Protein AF-A0A960IZE8-F1 (afdb_monomer)

pLDDT: mean 79.78, std 24.08, range [24.03, 98.81]

Foldseek 3Di:
DCQLFVCCVPVLSVVLLVLVLLLVLLLLQQVVCVVVVHDRDPVSVVVSVVSLVVSVCSCLVPVVVVCCVVVVDPPVRSVVVVVLVVCCVVCVPVNVCVLVVNDDDPDDDDDDDDDDDDDDDDDDDDDDDDDDDDDDDDDDDDDDDDDDDDDDDDDDDDDDDDDDDDDDDPDPPPPPPDDDPPFQSCQLVVLLVLLLVLQVQLVVLQVVLVVCVVVVHDNVLSVLSNQQGNLVSNLLSVLLSCLCVVLSFTHDDSVLSVLLNCLSNQLSVQCSCCLVVVNALVSNVSSLVSNLVSLVSSLVSLVVRNVRGPHCQLVLLSVLQNQLSVLVNVLSVLVSCVSNHPDDLLSVLLSCLSRLCRNNVSNLLSCLQVVLCVLLVHDFDPPLGSVLSNVLSVQLSVLSVQLSVCSVVVVLLSVLSSLLSNLVSLVSSLVRHDDDDPSSCVRNNLLSVLSNQLSVLLSVLSNVLSVCSNVVHRRCPQLSVQLNVQSHRVSNVLSSCLQSLLSSQRAHNVSSVVSNVLSNDPLLSVLSVQLSVCSNVVDDDPSNVVSVVVNVVSSVVSCVVSDSHHDDHPPDDDD

Nearest PDB structures (foldseek):
  8ugc-assembly2_B  TM=2.524E-01  e=3.574E-01  synthetic construct

Secondary structure (DSSP, 8-state):
-TTTTTGGGSHHHHHHHHHHHHHHHHHHHHHHHHHTTPPPPHHHHHHHHHHHHHHHHHIIIIIHHHHHHTTSS-HHHHHHHHHHHHHHHH-HHHHHHHHTT-SPPP------------------------------------------------------------------------S---SSTTHHHHHHHHHHHHHHHHHHHHHHHHHHHHTT--THHHHHIIIIIIIHHHHHHHHHHHHHHHTTPPPPPHHHHHHHHHHHHHHHHHHHHHHHTT--HHHHHHHHHHHHHHHHHHHHHHHHHHHT-S--TTHHHHHHHHHHHHHHHHHHHHHHHHHHS---HHHHHHHHHIIIIIIIIHHHHHHHHHHHHHHHT-PPPTT--HHHHHHHHHHHHHHHHHHHHHHHTT-HHHHHHHHHHHHHHHHHHHHHSPPPPHHHHHHHTHHHHHHHHHHHHHHHHHHHHHHHHHTTPPTT-HHHHHHIIIIIIIHHHHHHHHHHHHHHH-SHHHHHHHHHHHT--HHHHHHHHHHHHHHHTTS--HHHHHHHHHHHHHHHHHHHHH-SSPPPPPPPP--

Solvent-accessible surface area (backbone atoms only — not comparable to full-atom values): 30873 Å² total; per-residue (Å²): 116,60,81,38,35,36,43,55,78,41,65,74,52,31,51,56,50,53,50,51,47,52,46,49,51,39,51,46,54,43,51,50,25,52,73,72,73,40,81,54,56,65,63,52,52,50,52,39,51,58,48,50,55,52,51,51,48,49,39,67,75,47,50,48,56,54,34,39,76,70,64,76,41,52,74,67,60,51,52,52,52,54,49,52,52,53,45,41,74,77,33,55,71,59,40,52,36,38,77,72,66,77,44,83,82,82,90,76,89,84,87,85,77,92,77,81,90,82,89,83,86,83,85,88,87,87,83,91,82,90,85,89,88,88,85,89,87,84,90,85,89,86,88,86,86,86,89,86,88,90,91,80,88,83,90,84,89,83,79,88,82,93,73,89,79,79,80,76,88,87,70,92,70,78,78,75,89,76,84,88,90,82,55,74,81,54,20,60,61,50,29,42,52,54,28,44,58,32,48,53,55,19,52,48,25,40,49,51,14,52,50,37,48,73,71,67,48,64,68,66,54,24,51,43,32,29,47,55,26,14,47,43,36,43,49,57,28,47,52,49,31,46,49,25,61,70,14,60,11,48,47,76,61,66,68,61,55,49,52,28,50,49,23,29,46,50,10,34,50,34,37,52,49,21,64,72,69,68,49,58,58,69,53,37,49,53,15,44,51,35,26,45,52,17,49,54,47,46,46,51,50,48,51,57,30,58,74,54,32,76,43,68,84,50,47,50,33,54,52,23,41,48,53,9,45,54,31,30,48,54,19,49,54,50,46,48,46,40,72,68,51,85,66,47,72,46,56,51,37,32,32,50,47,28,32,55,50,30,27,49,38,29,36,49,55,35,39,44,38,62,48,48,13,61,61,44,72,45,71,70,32,90,82,51,39,60,70,53,50,41,50,44,49,53,49,29,52,53,20,46,49,42,19,43,52,19,37,70,65,71,34,33,58,52,19,13,50,11,30,38,46,26,22,53,30,45,49,53,41,58,71,31,34,52,80,82,46,72,69,30,44,71,72,35,35,40,34,55,49,23,42,53,53,7,50,49,34,37,26,50,27,36,37,53,30,11,54,33,19,47,67,72,39,68,52,59,35,78,35,40,40,49,20,25,47,50,21,6,50,47,29,31,50,48,20,47,46,40,51,45,43,26,50,59,21,28,52,20,46,65,46,26,50,52,24,46,56,60,43,56,40,61,67,39,48,50,22,38,51,50,22,22,55,33,31,64,69,64,52,96,42,73,65,27,54,50,22,46,50,53,27,51,52,50,50,51,53,38,49,60,73,61,36,75,61,72,48,68,72,82,74,79,75,89,125

Sequence (575 aa):
MCDHCGCRAFPPIAELTADHETILDLAWALAEARRSEDRPDRDVRRDLLALLDRHVAKEETGLYPALVATGAVSAGEVRDLEAEHRDLRRSPHRWWLRSAGLLRPCRAHRGRGDGAVPRGDAGLRRRGVGSDERRPPGRRRRYGGRGGDVTPAPSRQRGDTGAQVRERPTSRWRATATGGGRGAADRVRLSHAQARTTLRLVLVFVATAALAGAAGSARWLPLHLFLAGGVMLAISGVSLMLTVTWSAAPAPADRWAAAQRWLVAGGAAGIAVGRHAELGDGVIGVAATAYLAGLVLLGALLLVTVRRAVERRFDPAVAAYLAALAFGTAGVVLGAWMAIGSPSISMRSAHVTINVLGLVGLVVGGTLPFFASTVGRTRMAPHASARRLVLSLSWQTATLLLAVLALSADAAALAGIGLGGYALGVLAVLGSLPRPTRRQLQWAGPRLLALWAGGLWWATAVAATAVDASANRLVFGDRWLVVLVVAGYAQILWGSLAYLLPMLRGGGHERLAEGFATTRSWPGLAAANVAGLGAATGRPTTFTAVAIAAWVLDSAWRAARVGTARAARPTEEPT

Radius of gyration: 31.25 Å; Cα contacts (8 Å, |Δi|>4): 704; chains: 1; bounding box: 94×67×102 Å

Structure (mmCIF, N/CA/C/O backbone):
data_AF-A0A960IZE8-F1
#
_entry.id   AF-A0A960IZE8-F1
#
loop_
_atom_site.group_PDB
_atom_site.id
_atom_site.type_symbol
_atom_site.label_atom_id
_atom_site.label_alt_id
_atom_site.label_comp_id
_atom_site.label_asym_id
_atom_site.label_entity_id
_atom_site.label_seq_id
_atom_site.pdbx_PDB_ins_code
_atom_site.Cartn_x
_atom_site.Cartn_y
_atom_site.Cartn_z
_atom_site.occupancy
_atom_site.B_iso_or_equiv
_atom_site.auth_seq_id
_atom_site.auth_comp_id
_atom_site.auth_asym_id
_atom_site.auth_atom_id
_atom_site.pdbx_PDB_model_num
ATOM 1 N N . MET A 1 1 ? -13.487 -0.105 16.762 1.00 33.34 1 MET A N 1
ATOM 2 C CA . MET A 1 1 ? -13.044 -1.491 17.055 1.00 33.34 1 MET A CA 1
ATOM 3 C C . MET A 1 1 ? -14.231 -2.439 17.300 1.00 33.34 1 MET A C 1
ATOM 5 O O . MET A 1 1 ? -14.222 -3.544 16.770 1.00 33.34 1 MET A O 1
ATOM 9 N N . CYS A 1 2 ? -15.269 -2.022 18.039 1.00 36.34 2 CYS A N 1
ATOM 10 C CA . CYS A 1 2 ? -16.451 -2.848 18.353 1.00 36.34 2 CYS A CA 1
ATOM 11 C C . CYS A 1 2 ? -17.246 -3.331 17.122 1.00 36.34 2 CYS A C 1
ATOM 13 O O . CYS A 1 2 ? -17.815 -4.422 17.145 1.00 36.34 2 CYS A O 1
ATOM 15 N N . ASP A 1 3 ? -17.202 -2.584 16.015 1.00 38.72 3 ASP A N 1
ATOM 16 C CA . ASP A 1 3 ? -17.873 -2.943 14.753 1.00 38.72 3 ASP A CA 1
ATOM 17 C C . ASP A 1 3 ? -17.334 -4.211 14.089 1.00 38.72 3 ASP A C 1
ATOM 19 O O . ASP A 1 3 ? -18.048 -4.866 13.331 1.00 38.72 3 ASP A O 1
ATOM 23 N N . HIS A 1 4 ? -16.077 -4.569 14.360 1.00 37.94 4 HIS A N 1
ATOM 24 C CA . HIS A 1 4 ? -15.403 -5.688 13.696 1.00 37.94 4 HIS A CA 1
ATOM 25 C C . HIS A 1 4 ? -15.664 -7.024 14.391 1.00 37.94 4 HIS A C 1
ATOM 27 O O . HIS A 1 4 ? -15.648 -8.069 13.750 1.00 37.94 4 HIS A O 1
ATOM 33 N N . CYS A 1 5 ? -15.908 -6.992 15.700 1.00 43.47 5 CYS A N 1
ATOM 34 C CA . CYS A 1 5 ? -16.019 -8.180 16.539 1.00 43.47 5 CYS A CA 1
ATOM 35 C C . CYS A 1 5 ? -17.472 -8.659 16.685 1.00 43.47 5 CYS A C 1
ATOM 37 O O . CYS A 1 5 ? -17.727 -9.570 17.454 1.00 43.47 5 CYS A O 1
ATOM 39 N N . GLY A 1 6 ? -18.449 -8.002 16.041 1.00 38.06 6 GLY A N 1
ATOM 40 C CA . GLY A 1 6 ? -19.888 -8.199 16.289 1.00 38.06 6 GLY A CA 1
ATOM 41 C C . GLY A 1 6 ? -20.276 -8.209 17.769 1.00 38.06 6 GLY A C 1
ATOM 42 O O . GLY A 1 6 ? -21.296 -8.776 18.136 1.00 38.06 6 GLY A O 1
ATOM 43 N N . CYS A 1 7 ? -19.489 -7.534 18.610 1.00 46.81 7 CYS A N 1
ATOM 44 C CA . CYS A 1 7 ? -19.800 -7.356 20.019 1.00 46.81 7 CYS A CA 1
ATOM 45 C C . CYS A 1 7 ? -21.092 -6.554 20.217 1.00 46.81 7 CYS A C 1
ATOM 47 O O . CYS A 1 7 ? -21.664 -6.625 21.289 1.00 46.81 7 CYS A O 1
ATOM 49 N N . ARG A 1 8 ? -21.591 -5.855 19.183 1.00 49.97 8 ARG A N 1
ATOM 50 C CA . ARG A 1 8 ? -22.932 -5.245 19.184 1.00 49.97 8 ARG A CA 1
ATOM 51 C C . ARG A 1 8 ? -24.076 -6.263 19.340 1.00 49.97 8 ARG A C 1
ATOM 53 O O . ARG A 1 8 ? -25.194 -5.841 19.565 1.00 49.97 8 ARG A O 1
ATOM 60 N N . ALA A 1 9 ? -23.822 -7.567 19.211 1.00 45.59 9 ALA A N 1
ATOM 61 C CA . ALA A 1 9 ? -24.802 -8.594 19.575 1.00 45.59 9 ALA A CA 1
ATOM 62 C C . ALA A 1 9 ? -24.947 -8.753 21.101 1.00 45.59 9 ALA A C 1
ATOM 64 O O . ALA A 1 9 ? -25.934 -9.305 21.566 1.00 45.59 9 ALA A O 1
ATOM 65 N N . PHE A 1 10 ? -23.980 -8.262 21.886 1.00 55.81 10 PHE A N 1
ATOM 66 C CA . PHE A 1 10 ? -24.104 -8.156 23.335 1.00 55.81 10 PHE A CA 1
ATOM 67 C C . PHE A 1 10 ? -24.694 -6.782 23.671 1.00 55.81 10 PHE A C 1
ATOM 69 O O . PHE A 1 10 ? -24.018 -5.773 23.427 1.00 55.81 10 PHE A O 1
ATOM 76 N N . PRO A 1 11 ? -25.908 -6.717 24.248 1.00 67.12 11 PRO A N 1
ATOM 77 C CA . PRO A 1 11 ? -26.615 -5.458 24.479 1.00 67.12 11 PRO A CA 1
ATOM 78 C C . PRO A 1 11 ? -25.779 -4.375 25.187 1.00 67.12 11 PRO A C 1
ATOM 80 O O . PRO A 1 11 ? -25.757 -3.248 24.688 1.00 67.12 11 PRO A O 1
ATOM 83 N N . PRO A 1 12 ? -24.974 -4.684 26.230 1.00 68.38 12 PRO A N 1
ATOM 84 C CA . PRO A 1 12 ? -24.157 -3.664 26.897 1.00 68.38 12 PRO A CA 1
ATOM 85 C C . PRO A 1 12 ? -23.091 -3.036 25.988 1.00 68.38 12 PRO A C 1
ATOM 87 O O . PRO A 1 12 ? -22.809 -1.843 26.067 1.00 68.38 12 PRO A O 1
ATOM 90 N N . ILE A 1 13 ? -22.493 -3.821 25.086 1.00 63.88 13 ILE A N 1
ATOM 91 C CA . ILE A 1 13 ? -21.472 -3.314 24.159 1.00 63.88 13 ILE A CA 1
ATOM 92 C C . ILE A 1 13 ? -22.131 -2.559 23.000 1.00 63.88 13 ILE A C 1
ATOM 94 O O . ILE A 1 13 ? -21.561 -1.585 22.502 1.00 63.88 13 ILE A O 1
ATOM 98 N N . ALA A 1 14 ? -23.321 -2.980 22.566 1.00 64.56 14 ALA A N 1
ATOM 99 C CA . ALA A 1 14 ? -24.114 -2.258 21.575 1.00 64.56 14 ALA A CA 1
ATOM 100 C C . ALA A 1 14 ? -24.463 -0.850 22.068 1.00 64.56 14 ALA A C 1
ATOM 102 O O . ALA A 1 14 ? -24.227 0.127 21.356 1.00 64.56 14 ALA A O 1
ATOM 103 N N . GLU A 1 15 ? -24.932 -0.758 23.311 1.00 75.44 15 GLU A N 1
ATOM 104 C CA . GLU A 1 15 ? -25.296 0.490 23.972 1.00 75.44 15 GLU A CA 1
ATOM 105 C C . GLU A 1 15 ? -24.087 1.423 24.131 1.00 75.44 15 GLU A C 1
ATOM 107 O O . GLU A 1 15 ? -24.118 2.561 23.666 1.00 75.44 15 GLU A O 1
ATOM 112 N N . LEU A 1 16 ? -22.968 0.922 24.668 1.00 80.00 16 LEU A N 1
ATOM 113 C CA . LEU A 1 16 ? -21.722 1.693 24.769 1.00 80.00 16 LEU A CA 1
ATOM 114 C C . LEU A 1 16 ? -21.186 2.130 23.395 1.00 80.00 16 LEU A C 1
ATOM 116 O O . LEU A 1 16 ? -20.538 3.168 23.267 1.00 80.00 16 LEU A O 1
ATOM 120 N N . THR A 1 17 ? -21.434 1.351 22.341 1.00 66.81 17 THR A N 1
ATOM 121 C CA . THR A 1 17 ? -21.040 1.735 20.979 1.00 66.81 17 THR A CA 1
ATOM 122 C C . THR A 1 17 ? -21.926 2.859 20.432 1.00 66.81 17 THR A C 1
ATOM 124 O O . THR A 1 17 ? -21.403 3.775 19.800 1.00 66.81 17 THR A O 1
ATOM 127 N N . ALA A 1 18 ? -23.235 2.827 20.690 1.00 73.88 18 ALA A N 1
ATOM 128 C CA . ALA A 1 18 ? -24.158 3.897 20.303 1.00 73.88 18 ALA A CA 1
ATOM 129 C C . ALA A 1 18 ? -23.863 5.210 21.053 1.00 73.88 18 ALA A C 1
ATOM 131 O O . ALA A 1 18 ? -23.871 6.290 20.454 1.00 73.88 18 ALA A O 1
ATOM 132 N N . ASP A 1 19 ? -23.511 5.112 22.339 1.00 81.12 19 ASP A N 1
ATOM 133 C CA . ASP A 1 19 ? -23.032 6.254 23.117 1.00 81.12 19 ASP A CA 1
ATOM 134 C C . ASP A 1 19 ? -21.788 6.872 22.460 1.00 81.12 19 ASP A C 1
ATOM 136 O O . ASP A 1 19 ? -21.735 8.083 22.265 1.00 81.12 19 ASP A O 1
ATOM 140 N N . HIS A 1 20 ? -20.809 6.054 22.050 1.00 79.50 20 HIS A N 1
ATOM 141 C CA . HIS A 1 20 ? -19.607 6.533 21.360 1.00 79.50 20 HIS A CA 1
ATOM 142 C C . HIS A 1 20 ? -19.903 7.232 20.026 1.00 79.50 20 HIS A C 1
ATOM 144 O O . HIS A 1 20 ? -19.244 8.219 19.702 1.00 79.50 20 HIS A O 1
ATOM 150 N N . GLU A 1 21 ? -20.867 6.744 19.241 1.00 74.12 21 GLU A N 1
ATOM 151 C CA . GLU A 1 21 ? -21.293 7.413 18.003 1.00 74.12 21 GLU A CA 1
ATOM 152 C C . GLU A 1 21 ? -21.851 8.809 18.302 1.00 74.12 21 GLU A C 1
ATOM 154 O O . GLU A 1 21 ? -21.404 9.791 17.711 1.00 74.12 21 GLU A O 1
ATOM 159 N N . THR A 1 22 ? -22.732 8.907 19.297 1.00 76.12 22 THR A N 1
ATOM 160 C CA . THR A 1 22 ? -23.353 10.174 19.703 1.00 76.12 22 THR A CA 1
ATOM 161 C C . THR A 1 22 ? -22.335 11.138 20.329 1.00 76.12 22 THR A C 1
ATOM 163 O O . THR A 1 22 ? -22.345 12.335 20.044 1.00 76.12 22 THR A O 1
ATOM 166 N N . ILE A 1 23 ? -21.400 10.628 21.139 1.00 80.19 23 ILE A N 1
ATOM 167 C CA . ILE A 1 23 ? -20.267 11.392 21.686 1.00 80.19 23 ILE A CA 1
ATOM 168 C C . ILE A 1 23 ? -19.446 12.001 20.548 1.00 80.19 23 ILE A C 1
ATOM 170 O O . ILE A 1 23 ? -19.088 13.177 20.613 1.00 80.19 23 ILE A O 1
ATOM 174 N N . LEU A 1 24 ? -19.151 11.221 19.505 1.00 74.25 24 LEU A N 1
ATOM 175 C CA . LEU A 1 24 ? -18.386 11.699 18.357 1.00 74.25 24 LEU A CA 1
ATOM 176 C C . LEU A 1 24 ? -19.142 12.761 17.555 1.00 74.25 24 LEU A C 1
ATOM 178 O O . LEU A 1 24 ? -18.509 13.721 17.125 1.00 74.25 24 LEU A O 1
ATOM 182 N N . ASP A 1 25 ? -20.459 12.630 17.391 1.00 74.56 25 ASP A N 1
ATOM 183 C CA . ASP A 1 25 ? -21.290 13.630 16.710 1.00 74.56 25 ASP A CA 1
ATOM 184 C C . ASP A 1 25 ? -21.312 14.970 17.452 1.00 74.56 25 ASP A C 1
ATOM 186 O O . ASP A 1 25 ? -21.054 16.026 16.867 1.00 74.56 25 ASP A O 1
ATOM 190 N N . LEU A 1 26 ? -21.544 14.939 18.766 1.00 78.94 26 LEU A N 1
ATOM 191 C CA . LEU A 1 26 ? -21.538 16.146 19.594 1.00 78.94 26 LEU A CA 1
ATOM 192 C C . LEU A 1 26 ? -20.136 16.769 19.663 1.00 78.94 26 LEU A C 1
ATOM 194 O O . LEU A 1 26 ? -19.980 17.987 19.554 1.00 78.94 26 LEU A O 1
ATOM 198 N N . ALA A 1 27 ? -19.093 15.944 19.790 1.00 76.81 27 ALA A N 1
ATOM 199 C CA . ALA A 1 27 ? -17.710 16.410 19.748 1.00 76.81 27 ALA A CA 1
ATOM 200 C C . ALA A 1 27 ? -17.355 17.028 18.387 1.00 76.81 27 ALA A C 1
ATOM 202 O O . ALA A 1 27 ? -16.641 18.032 18.345 1.00 76.81 27 ALA A O 1
ATOM 203 N N . TRP A 1 28 ? -17.873 16.472 17.287 1.00 74.56 28 TRP A N 1
ATOM 204 C CA . TRP A 1 28 ? -17.690 17.011 15.942 1.00 74.56 28 TRP A CA 1
ATOM 205 C C . TRP A 1 28 ? -18.318 18.393 15.794 1.00 74.56 28 TRP A C 1
ATOM 207 O O . TRP A 1 28 ? -17.643 19.309 15.330 1.00 74.56 28 TRP A O 1
ATOM 217 N N . ALA A 1 29 ? -19.559 18.576 16.248 1.00 74.44 29 ALA A N 1
ATOM 218 C CA . ALA A 1 29 ? -20.231 19.874 16.210 1.00 74.44 29 ALA A CA 1
ATOM 219 C C . ALA A 1 29 ? -19.443 20.959 16.972 1.00 74.44 29 ALA A C 1
ATOM 221 O O . ALA A 1 29 ? -19.270 22.073 16.478 1.00 74.44 29 ALA A O 1
ATOM 222 N N . LEU A 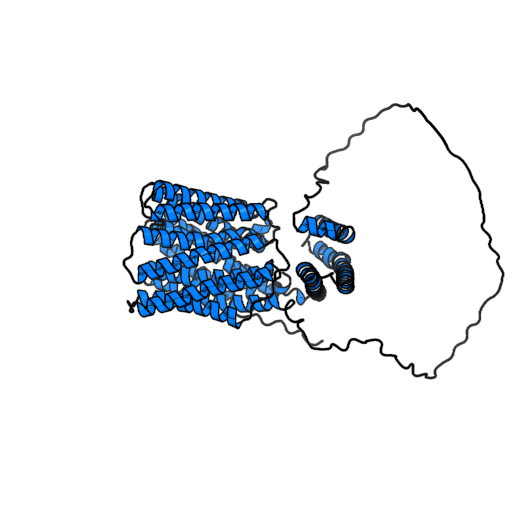1 30 ? -18.882 20.623 18.141 1.00 76.81 30 LEU A N 1
ATOM 223 C CA . LEU A 1 30 ? -18.031 21.541 18.910 1.00 76.81 30 LEU A CA 1
ATOM 224 C C . LEU A 1 30 ? -16.693 21.834 18.222 1.00 76.81 30 LEU A C 1
ATOM 226 O O . LEU A 1 30 ? -16.192 22.959 18.302 1.00 76.81 30 LEU A O 1
ATOM 230 N N . ALA A 1 31 ? -16.090 20.825 17.588 1.00 70.19 31 ALA A N 1
ATOM 231 C CA . ALA A 1 31 ? -14.848 20.985 16.843 1.00 70.19 31 ALA A CA 1
ATOM 232 C C . ALA A 1 31 ? -15.049 21.874 15.610 1.00 70.19 31 ALA A C 1
ATOM 234 O O . ALA A 1 31 ? -14.210 22.733 15.352 1.00 70.19 31 ALA A O 1
ATOM 235 N N . GLU A 1 32 ? -16.158 21.701 14.888 1.00 70.56 32 GLU A N 1
ATOM 236 C CA . GLU A 1 32 ? -16.494 22.500 13.711 1.00 70.56 32 GLU A CA 1
ATOM 237 C C . GLU A 1 32 ? -16.758 23.960 14.079 1.00 70.56 32 GLU A C 1
ATOM 239 O O . GLU A 1 32 ? -16.130 24.841 13.499 1.00 70.56 32 GLU A O 1
ATOM 244 N N . ALA A 1 33 ? -17.564 24.220 15.116 1.00 74.44 33 ALA A N 1
ATOM 245 C CA . ALA A 1 33 ? -17.783 25.580 15.612 1.00 74.44 33 ALA A CA 1
ATOM 246 C C . ALA A 1 33 ? -16.455 26.276 15.954 1.00 74.44 33 ALA A C 1
ATOM 248 O O . ALA A 1 33 ? -16.209 27.401 15.539 1.00 74.44 33 ALA A O 1
ATOM 249 N N . ARG A 1 34 ? -15.529 25.572 16.623 1.00 73.88 34 ARG A N 1
ATOM 250 C CA . ARG A 1 34 ? -14.193 26.117 16.910 1.00 73.88 34 ARG A CA 1
ATOM 251 C C . ARG A 1 34 ? -13.357 26.416 15.664 1.00 73.88 34 ARG A C 1
ATOM 253 O O . ARG A 1 34 ? -12.558 27.346 15.715 1.00 73.88 34 ARG A O 1
ATOM 260 N N . ARG A 1 35 ? -13.463 25.614 14.599 1.00 69.75 35 ARG A N 1
ATOM 261 C CA . ARG A 1 35 ? -12.709 25.837 13.349 1.00 69.75 35 ARG A CA 1
ATOM 262 C C . ARG A 1 35 ? -13.242 27.023 12.562 1.00 69.75 35 ARG A C 1
ATOM 264 O O . ARG A 1 35 ? -12.445 27.725 11.956 1.00 69.75 35 ARG A O 1
ATOM 271 N N . SER A 1 36 ? -14.552 27.233 12.593 1.00 74.94 36 SER A N 1
ATOM 272 C CA . SER A 1 36 ? -15.213 28.373 11.955 1.00 74.94 36 SER A CA 1
ATOM 273 C C . SER A 1 36 ? -15.075 29.673 12.754 1.00 74.94 36 SER A C 1
ATOM 275 O O . SER A 1 36 ? -15.705 30.660 12.404 1.00 74.94 36 SER A O 1
ATOM 277 N N . GLU A 1 37 ? -14.289 29.667 13.840 1.00 74.06 37 GLU A N 1
ATOM 278 C CA . GLU A 1 37 ? -14.194 30.754 14.830 1.00 74.06 37 GLU A CA 1
ATOM 279 C C . GLU A 1 37 ? -15.541 31.124 15.483 1.00 74.06 37 GLU A C 1
ATOM 281 O O . GLU A 1 37 ? -15.654 32.117 16.205 1.00 74.06 37 GLU A O 1
ATOM 286 N N . ASP A 1 38 ? -16.544 30.262 15.321 1.00 75.75 38 ASP A N 1
ATOM 287 C CA . ASP A 1 38 ? -17.835 30.379 15.968 1.00 75.75 38 ASP A CA 1
ATOM 288 C C . ASP A 1 38 ? -17.736 30.000 17.445 1.00 75.75 38 ASP A C 1
ATOM 290 O O . ASP A 1 38 ? -16.929 29.173 17.898 1.00 75.75 38 ASP A O 1
ATOM 294 N N . ARG A 1 39 ? -18.620 30.595 18.245 1.00 73.75 39 ARG A N 1
ATOM 295 C CA . ARG A 1 39 ? -18.718 30.246 19.658 1.00 73.75 39 ARG A CA 1
ATOM 296 C C . ARG A 1 39 ? -19.375 28.862 19.765 1.00 73.75 39 ARG A C 1
ATOM 298 O O . ARG A 1 39 ? -20.530 28.730 19.367 1.00 73.75 39 ARG A O 1
ATOM 305 N N . PRO A 1 40 ? -18.690 27.839 20.314 1.00 70.75 40 PRO A N 1
ATOM 306 C CA . PRO A 1 40 ? -19.267 26.505 20.418 1.00 70.75 40 PRO A CA 1
ATOM 307 C C . PRO A 1 40 ? -20.533 26.542 21.273 1.00 70.75 40 PRO A C 1
ATOM 309 O O . PRO A 1 40 ? -20.533 27.136 22.358 1.00 70.75 40 PRO A O 1
ATOM 312 N N . ASP A 1 41 ? -21.586 25.896 20.778 1.00 80.94 41 ASP A N 1
ATOM 313 C CA . ASP A 1 41 ? -22.889 25.858 21.431 1.00 80.94 41 ASP A CA 1
ATOM 314 C C . ASP A 1 41 ? -22.770 25.279 22.853 1.00 80.94 41 ASP A C 1
ATOM 316 O O . ASP A 1 41 ? -22.214 24.196 23.087 1.00 80.94 41 ASP A O 1
ATOM 320 N N . ARG A 1 42 ? -23.267 26.046 23.829 1.00 83.00 42 ARG A N 1
ATOM 321 C CA . ARG A 1 42 ? -23.254 25.660 25.242 1.00 83.00 42 ARG A CA 1
ATOM 322 C C . ARG A 1 42 ? -24.132 24.439 25.492 1.00 83.00 42 ARG A C 1
ATOM 324 O O . ARG A 1 42 ? -23.767 23.638 26.353 1.00 83.00 42 ARG A O 1
ATOM 331 N N . ASP A 1 43 ? -25.227 24.291 24.751 1.00 85.25 43 ASP A N 1
ATOM 332 C CA . ASP A 1 43 ? -26.145 23.166 24.896 1.00 85.25 43 ASP A CA 1
ATOM 333 C C . ASP A 1 43 ? -25.505 21.879 24.365 1.00 85.25 43 ASP A C 1
ATOM 335 O O . ASP A 1 43 ? -25.409 20.909 25.112 1.00 85.25 43 ASP A O 1
ATOM 339 N N . VAL A 1 44 ? -24.894 21.905 23.173 1.00 81.75 44 VAL A N 1
ATOM 340 C CA . VAL A 1 44 ? -24.118 20.763 22.635 1.00 81.75 44 VAL A CA 1
ATOM 341 C C . VAL A 1 44 ? -23.003 20.338 23.596 1.00 81.75 44 VAL A C 1
ATOM 343 O O . VAL A 1 44 ? -22.785 19.147 23.830 1.00 81.75 44 VAL A O 1
ATOM 346 N N . ARG A 1 45 ? -22.295 21.301 24.203 1.00 82.25 45 ARG A N 1
ATOM 347 C CA . ARG A 1 45 ? -21.254 21.002 25.199 1.00 82.25 45 ARG A CA 1
ATOM 348 C C . ARG A 1 45 ? -21.827 20.362 26.462 1.00 82.25 45 ARG A C 1
ATOM 350 O O . ARG A 1 45 ? -21.211 19.435 26.990 1.00 82.25 45 ARG A O 1
ATOM 357 N N . ARG A 1 46 ? -22.948 20.872 26.975 1.00 86.31 46 ARG A N 1
ATOM 358 C CA . ARG A 1 46 ? -23.629 20.302 28.146 1.00 86.31 46 ARG A CA 1
ATOM 359 C C . ARG A 1 46 ? -24.067 18.870 27.855 1.00 86.31 46 ARG A C 1
ATOM 361 O O . ARG A 1 46 ? -23.808 17.989 28.669 1.00 86.31 46 ARG A O 1
ATOM 368 N N . ASP A 1 47 ? -24.663 18.642 26.693 1.00 86.31 47 ASP A N 1
ATOM 369 C CA . ASP A 1 47 ? -25.206 17.345 26.303 1.00 86.31 47 ASP A CA 1
ATOM 370 C C . ASP A 1 47 ? -24.086 16.312 26.098 1.00 86.31 47 ASP A C 1
ATOM 372 O O . ASP A 1 47 ? -24.206 15.178 26.566 1.00 86.31 47 ASP A O 1
ATOM 376 N N . LEU A 1 48 ? -22.945 16.721 25.523 1.00 85.12 48 LEU A N 1
ATOM 377 C CA . LEU A 1 48 ? -21.745 15.882 25.426 1.00 85.12 48 LEU A CA 1
ATOM 378 C C . LEU A 1 48 ? -21.230 15.461 26.807 1.00 85.12 48 LEU A C 1
ATOM 380 O O . LEU A 1 48 ? -20.940 14.286 27.023 1.00 85.12 48 LEU A O 1
ATOM 384 N N . LEU A 1 49 ? -21.109 16.405 27.746 1.00 86.00 49 LEU A N 1
ATOM 385 C CA . LEU A 1 49 ? -20.635 16.109 29.101 1.00 86.00 49 LEU A CA 1
ATOM 386 C C . LEU A 1 49 ? -21.603 15.179 29.845 1.00 86.00 49 LEU A C 1
ATOM 388 O O . LEU A 1 49 ? -21.166 14.207 30.454 1.00 86.00 49 LEU A O 1
ATOM 392 N N . ALA A 1 50 ? -22.911 15.424 29.735 1.00 86.88 50 ALA A N 1
ATOM 393 C CA . ALA A 1 50 ? -23.932 14.579 30.350 1.00 86.88 50 ALA A CA 1
ATOM 394 C C . ALA A 1 50 ? -23.963 13.158 29.759 1.00 86.88 50 ALA A C 1
ATOM 396 O O . ALA A 1 50 ? -24.255 12.188 30.463 1.00 86.88 50 ALA A O 1
ATOM 397 N N . LEU A 1 51 ? -23.687 13.012 28.461 1.00 88.88 51 LEU A N 1
ATOM 398 C CA . LEU A 1 51 ? -23.562 11.703 27.826 1.00 88.88 51 LEU A CA 1
ATOM 399 C C . LEU A 1 51 ? -22.280 10.984 28.261 1.00 88.88 51 LEU A C 1
ATOM 401 O O . LEU A 1 51 ? -22.355 9.817 28.633 1.00 88.88 51 LEU A O 1
ATOM 405 N N . LEU A 1 52 ? -21.137 11.678 28.287 1.00 85.75 52 LEU A N 1
ATOM 406 C CA . LEU A 1 52 ? -19.869 11.126 28.775 1.00 85.75 52 LEU A CA 1
ATOM 407 C C . LEU A 1 52 ? -19.977 10.637 30.223 1.00 85.75 52 LEU A C 1
ATOM 409 O O . LEU A 1 52 ? -19.495 9.554 30.535 1.00 85.75 52 LEU A O 1
ATOM 413 N N . ASP A 1 53 ? -20.651 11.389 31.095 1.00 84.75 53 ASP A N 1
ATOM 414 C CA . ASP A 1 53 ? -20.842 10.995 32.493 1.00 84.75 53 ASP A CA 1
ATOM 415 C C . ASP A 1 53 ? -21.630 9.684 32.626 1.00 84.75 53 ASP A C 1
ATOM 417 O O . ASP A 1 53 ? -21.267 8.828 33.437 1.00 84.75 53 ASP A O 1
ATOM 421 N N . ARG A 1 54 ? -22.686 9.514 31.818 1.00 87.56 54 ARG A N 1
ATOM 422 C CA . ARG A 1 54 ? -23.478 8.275 31.769 1.00 87.56 54 ARG A CA 1
ATOM 423 C C . ARG A 1 54 ? -22.691 7.124 31.152 1.00 87.56 54 ARG A C 1
ATOM 425 O O . ARG A 1 54 ? -22.740 6.016 31.673 1.00 87.56 54 ARG A O 1
ATOM 432 N N . HIS A 1 55 ? -21.955 7.393 30.079 1.00 86.94 55 HIS A N 1
ATOM 433 C CA . HIS A 1 55 ? -21.123 6.410 29.396 1.00 86.94 55 HIS A CA 1
ATOM 434 C C . HIS A 1 55 ? -20.051 5.829 30.328 1.00 86.94 55 HIS A C 1
ATOM 436 O O . HIS A 1 55 ? -19.980 4.618 30.514 1.00 86.94 55 HIS A O 1
ATOM 442 N N . VAL A 1 56 ? -19.298 6.701 31.004 1.00 86.56 56 VAL A N 1
ATOM 443 C CA . VAL A 1 56 ? -18.279 6.318 31.992 1.00 86.56 56 VAL A CA 1
ATOM 444 C C . VAL A 1 56 ? -18.880 5.467 33.109 1.00 86.56 56 VAL A C 1
ATOM 446 O O . VAL A 1 56 ? -18.293 4.462 33.498 1.00 86.56 56 VAL A O 1
ATOM 449 N N . ALA A 1 57 ? -20.068 5.826 33.608 1.00 85.25 57 ALA A N 1
ATOM 450 C CA . ALA A 1 57 ? -20.727 5.047 34.652 1.00 85.25 57 ALA A CA 1
ATOM 451 C C . ALA A 1 57 ? -21.045 3.615 34.189 1.00 85.25 57 ALA A C 1
ATOM 453 O O . ALA A 1 57 ? -20.804 2.670 34.941 1.00 85.25 57 ALA A O 1
ATOM 454 N N . LYS A 1 58 ? -21.531 3.433 32.953 1.00 86.00 58 LYS A N 1
ATOM 455 C CA . LYS A 1 58 ? -21.780 2.101 32.371 1.00 86.00 58 LYS A CA 1
ATOM 456 C C . LYS A 1 58 ? -20.490 1.280 32.247 1.00 86.00 58 LYS A C 1
ATOM 458 O O . LYS A 1 58 ? -20.499 0.076 32.506 1.00 86.00 58 LYS A O 1
ATOM 463 N N . GLU A 1 59 ? -19.375 1.913 31.879 1.00 84.50 59 GLU A N 1
ATOM 464 C CA . GLU A 1 59 ? -18.080 1.232 31.787 1.00 84.50 59 GLU A CA 1
ATOM 465 C C . GLU A 1 59 ? -17.548 0.808 33.161 1.00 84.50 59 GLU A C 1
ATOM 467 O O . GLU A 1 59 ? -17.214 -0.361 33.348 1.00 84.50 59 GLU A O 1
ATOM 472 N N . GLU A 1 60 ? -17.520 1.723 34.133 1.00 87.31 60 GLU A N 1
ATOM 473 C CA . GLU A 1 60 ? -16.943 1.483 35.464 1.00 87.31 60 GLU A CA 1
ATOM 474 C C . GLU A 1 60 ? -17.774 0.513 36.310 1.00 87.31 60 GLU A C 1
ATOM 476 O O . GLU A 1 60 ? -17.217 -0.316 37.027 1.00 87.31 60 GLU A O 1
ATOM 481 N N . THR A 1 61 ? -19.103 0.581 36.213 1.00 85.25 61 THR A N 1
ATOM 482 C CA . THR A 1 61 ? -19.995 -0.269 37.021 1.00 85.25 61 THR A CA 1
ATOM 483 C C . THR A 1 61 ? -20.386 -1.574 36.334 1.00 85.25 61 THR A C 1
ATOM 485 O O . THR A 1 61 ? -20.743 -2.531 37.016 1.00 85.25 61 THR A O 1
ATOM 488 N N . GLY A 1 62 ? -20.308 -1.635 35.001 1.00 83.75 62 GLY A N 1
ATOM 489 C CA . GLY A 1 62 ? -20.734 -2.794 34.217 1.00 83.75 62 GLY A CA 1
ATOM 490 C C . GLY A 1 62 ? -19.586 -3.482 33.485 1.00 83.75 62 GLY A C 1
ATOM 491 O O . GLY A 1 62 ? -19.233 -4.624 33.788 1.00 83.75 62 GLY A O 1
ATOM 492 N N . LEU A 1 63 ? -19.003 -2.799 32.496 1.00 80.94 63 LEU A N 1
ATOM 493 C CA . LEU A 1 63 ? -18.061 -3.421 31.560 1.00 80.94 63 LEU A CA 1
ATOM 494 C C . LEU A 1 63 ? -16.734 -3.826 32.219 1.00 80.94 63 LEU A C 1
ATOM 496 O O . LEU A 1 63 ? -16.266 -4.945 32.008 1.00 80.94 63 LEU A O 1
ATOM 500 N N . TYR A 1 64 ? -16.107 -2.941 32.997 1.00 83.19 64 TYR A N 1
ATOM 501 C CA . TYR A 1 64 ? -14.796 -3.203 33.595 1.00 83.19 64 TYR A CA 1
ATOM 502 C C . TYR A 1 64 ? -14.815 -4.385 34.574 1.00 83.19 64 TYR A C 1
ATOM 504 O O . TYR A 1 64 ? -13.967 -5.269 34.414 1.00 83.19 64 TYR A O 1
ATOM 512 N N . PRO A 1 65 ? -15.782 -4.499 35.508 1.00 81.56 65 PRO A N 1
ATOM 513 C CA . PRO A 1 65 ? -15.904 -5.686 36.352 1.00 81.56 65 PRO A CA 1
ATOM 514 C C . PRO A 1 65 ? -16.036 -6.986 35.546 1.00 81.56 65 PRO A C 1
ATOM 516 O O . PRO A 1 65 ? -15.358 -7.968 35.849 1.00 81.56 65 PRO A O 1
ATOM 519 N N . ALA A 1 66 ? -16.835 -6.987 34.472 1.00 77.69 66 ALA A N 1
ATOM 520 C CA . ALA A 1 66 ? -17.003 -8.156 33.608 1.00 77.69 66 ALA A CA 1
ATOM 521 C C . ALA A 1 66 ? -15.707 -8.534 32.857 1.00 77.69 66 ALA A C 1
ATOM 523 O O . ALA A 1 66 ? -15.368 -9.713 32.719 1.00 77.69 66 ALA A O 1
ATOM 524 N N . LEU A 1 67 ? -14.934 -7.543 32.402 1.00 73.19 67 LEU A N 1
ATOM 525 C CA . LEU A 1 67 ? -13.638 -7.769 31.752 1.00 73.19 67 LEU A CA 1
ATOM 526 C C . LEU A 1 67 ? -12.568 -8.291 32.723 1.00 73.19 67 LEU A C 1
ATOM 528 O O . LEU A 1 67 ? -11.714 -9.082 32.319 1.00 73.19 67 LEU A O 1
ATOM 532 N N . VAL A 1 68 ? -12.619 -7.887 33.994 1.00 78.56 68 VAL A N 1
ATOM 533 C CA . VAL A 1 68 ? -11.743 -8.429 35.044 1.00 78.56 68 VAL A CA 1
ATOM 534 C C . VAL A 1 68 ? -12.130 -9.867 35.379 1.00 78.56 68 VAL A C 1
ATOM 536 O O . VAL A 1 68 ? -11.254 -10.728 35.436 1.00 78.56 68 VAL A O 1
ATOM 539 N N . ALA A 1 69 ? -13.427 -10.152 35.531 1.00 75.88 69 ALA A N 1
ATOM 540 C CA . ALA A 1 69 ? -13.928 -11.493 35.840 1.00 75.88 69 ALA A CA 1
ATOM 541 C C . ALA A 1 69 ? -13.552 -12.532 34.768 1.00 75.88 69 ALA A C 1
ATOM 543 O O . ALA A 1 69 ? -13.274 -13.686 35.081 1.00 75.88 69 ALA A O 1
ATOM 544 N N . THR A 1 70 ? -13.484 -12.113 33.503 1.00 72.44 70 THR A N 1
ATOM 545 C CA . THR A 1 70 ? -13.064 -12.964 32.375 1.00 72.44 70 THR A CA 1
ATOM 546 C C . THR A 1 70 ? -11.543 -13.046 32.197 1.00 72.44 70 THR A C 1
ATOM 548 O O . THR A 1 70 ? -11.063 -13.737 31.298 1.00 72.44 70 THR A O 1
ATOM 551 N N . GLY A 1 71 ? -10.763 -12.326 33.012 1.00 70.75 71 GLY A N 1
ATOM 552 C CA . GLY A 1 71 ? -9.307 -12.227 32.880 1.00 70.75 71 GLY A CA 1
ATOM 553 C C . GLY A 1 71 ? -8.842 -11.486 31.620 1.00 70.75 71 GLY A C 1
ATOM 554 O O . GLY A 1 71 ? -7.656 -11.516 31.285 1.00 70.75 71 GLY A O 1
ATOM 555 N N . ALA A 1 72 ? -9.751 -10.821 30.898 1.00 59.53 72 ALA A N 1
ATOM 556 C CA . ALA A 1 72 ? -9.433 -10.088 29.676 1.00 59.53 72 ALA A CA 1
ATOM 557 C C . ALA A 1 72 ? -8.565 -8.847 29.957 1.00 59.53 72 ALA A C 1
ATOM 559 O O . ALA A 1 72 ? -7.717 -8.484 29.129 1.00 59.53 72 ALA A O 1
ATOM 560 N N . VAL A 1 73 ? -8.770 -8.230 31.126 1.00 69.50 73 VAL A N 1
ATOM 561 C CA . VAL A 1 73 ? -8.088 -7.023 31.609 1.00 69.50 73 VAL A CA 1
ATOM 562 C C . VAL A 1 73 ? -7.709 -7.203 33.081 1.00 69.50 73 VAL A C 1
ATOM 564 O O . VAL A 1 73 ? -8.461 -7.780 33.862 1.00 69.50 73 VAL A O 1
ATOM 567 N N . SER A 1 74 ? -6.533 -6.719 33.476 1.00 78.06 74 SER A N 1
ATOM 568 C CA . SER A 1 74 ? -6.090 -6.745 34.873 1.00 78.06 74 SER A CA 1
ATOM 569 C C . SER A 1 74 ? -6.707 -5.613 35.700 1.00 78.06 74 SER A C 1
ATOM 571 O O . SER A 1 74 ? -6.986 -4.525 35.198 1.00 78.06 74 SER A O 1
ATOM 573 N N . ALA A 1 75 ? -6.823 -5.812 37.016 1.00 80.38 75 ALA A N 1
ATOM 574 C CA . ALA A 1 75 ? -7.274 -4.757 37.930 1.00 80.38 75 ALA A CA 1
ATOM 575 C C . ALA A 1 75 ? -6.370 -3.504 37.905 1.00 80.38 75 ALA A C 1
ATOM 577 O O . ALA A 1 75 ? -6.823 -2.404 38.209 1.00 80.38 75 ALA A O 1
ATOM 578 N N . GLY A 1 76 ? -5.089 -3.653 37.543 1.00 79.31 76 GLY A N 1
ATOM 579 C CA . GLY A 1 76 ? -4.182 -2.522 37.333 1.00 79.31 76 GLY A CA 1
ATOM 580 C C . GLY A 1 76 ? -4.573 -1.673 36.125 1.00 79.31 76 GLY A C 1
ATOM 581 O O . GLY A 1 76 ? -4.669 -0.459 36.247 1.00 79.31 76 GLY A O 1
ATOM 582 N N . GLU A 1 77 ? -4.873 -2.316 34.994 1.00 70.31 77 GLU A N 1
ATOM 583 C CA . GLU A 1 77 ? -5.318 -1.635 33.771 1.00 70.31 77 GLU A CA 1
ATOM 584 C C . GLU A 1 77 ? -6.665 -0.921 33.964 1.00 70.31 77 GLU A C 1
ATOM 586 O O . GLU A 1 77 ? -6.837 0.186 33.460 1.00 70.31 77 GLU A O 1
ATOM 591 N N . VAL A 1 78 ? -7.596 -1.502 34.732 1.00 80.38 78 VAL A N 1
ATOM 592 C CA . VAL A 1 78 ? -8.869 -0.837 35.072 1.00 80.38 78 VAL A CA 1
ATOM 593 C C . VAL A 1 78 ? -8.639 0.421 35.909 1.00 80.38 78 VAL A C 1
ATOM 595 O O . VAL A 1 78 ? -9.192 1.471 35.593 1.00 80.38 78 VAL A O 1
ATOM 598 N N . ARG A 1 79 ? -7.766 0.368 36.925 1.00 83.25 79 ARG A N 1
ATOM 599 C CA . ARG A 1 79 ? -7.441 1.556 37.738 1.00 83.25 79 ARG A CA 1
ATOM 600 C C . ARG A 1 79 ? -6.839 2.691 36.913 1.00 83.25 79 ARG A C 1
ATOM 602 O O . ARG A 1 79 ? -7.119 3.855 37.204 1.00 83.25 79 ARG A O 1
ATOM 609 N N . ASP A 1 80 ? -6.027 2.361 35.910 1.00 75.19 80 ASP A N 1
ATOM 610 C CA . ASP A 1 80 ? -5.465 3.348 34.988 1.00 75.19 80 ASP A CA 1
ATOM 611 C C . ASP A 1 80 ? -6.572 4.007 34.145 1.00 75.19 80 ASP A C 1
ATOM 613 O O . ASP A 1 80 ? -6.593 5.230 34.020 1.00 75.19 80 ASP A O 1
ATOM 617 N N . LEU A 1 81 ? -7.532 3.226 33.634 1.00 77.50 81 LEU A N 1
ATOM 618 C CA . LEU A 1 81 ? -8.680 3.739 32.870 1.00 77.50 81 LEU A CA 1
ATOM 619 C C . LEU A 1 81 ? -9.585 4.644 33.719 1.00 77.50 81 LEU A C 1
ATOM 621 O O . LEU A 1 81 ? -9.900 5.763 33.318 1.00 77.50 81 LEU A O 1
ATOM 625 N N . GLU A 1 82 ? -9.931 4.225 34.935 1.00 83.38 82 GLU A N 1
ATOM 626 C CA . GLU A 1 82 ? -10.693 5.064 35.867 1.00 83.38 82 GLU A CA 1
ATOM 627 C C . GLU A 1 82 ? -9.932 6.347 36.248 1.00 83.38 82 GLU A C 1
ATOM 629 O O . GLU A 1 82 ? -10.521 7.404 36.490 1.00 83.38 82 GLU A O 1
ATOM 634 N N . ALA A 1 83 ? -8.597 6.288 36.329 1.00 81.19 83 ALA A N 1
ATOM 635 C CA . ALA A 1 83 ? -7.785 7.477 36.560 1.00 81.19 83 ALA A CA 1
ATOM 636 C C . ALA A 1 83 ? -7.860 8.443 35.369 1.00 81.19 83 ALA A C 1
ATOM 638 O O . ALA A 1 83 ? -8.001 9.648 35.587 1.00 81.19 83 ALA A O 1
ATOM 639 N N . GLU A 1 84 ? -7.841 7.931 34.133 1.00 72.88 84 GLU A N 1
ATOM 640 C CA . GLU A 1 84 ? -8.068 8.727 32.922 1.00 72.88 84 GLU A CA 1
ATOM 641 C C . GLU A 1 84 ? -9.464 9.387 32.934 1.00 72.88 84 GLU A C 1
ATOM 643 O O . GLU A 1 84 ? -9.572 10.582 32.641 1.00 72.88 84 GLU A O 1
ATOM 648 N N . HIS A 1 85 ? -10.513 8.675 33.369 1.00 82.69 85 HIS A N 1
ATOM 649 C CA . HIS A 1 85 ? -11.869 9.225 33.527 1.00 82.69 85 HIS A CA 1
ATOM 650 C C . HIS A 1 85 ? -11.949 10.343 34.576 1.00 82.69 85 HIS A C 1
ATOM 652 O O . HIS A 1 85 ? -12.544 11.402 34.335 1.00 82.69 85 HIS A O 1
ATOM 658 N N . ARG A 1 86 ? -11.315 10.154 35.742 1.00 80.62 86 ARG A N 1
ATOM 659 C CA . ARG A 1 86 ? -11.242 11.186 36.792 1.00 80.62 86 ARG A CA 1
ATOM 660 C C . ARG A 1 86 ? -10.520 12.442 36.302 1.00 80.62 86 ARG A C 1
ATOM 662 O O . ARG A 1 86 ? -10.954 13.556 36.608 1.00 80.62 86 ARG A O 1
ATOM 669 N N . ASP A 1 87 ? -9.455 12.281 35.522 1.00 72.25 87 ASP A N 1
ATOM 670 C CA . ASP A 1 87 ? -8.712 13.397 34.929 1.00 72.25 87 ASP A CA 1
ATOM 671 C C . ASP A 1 87 ? -9.538 14.155 33.875 1.00 72.25 87 ASP A C 1
ATOM 673 O O . ASP A 1 87 ? -9.514 15.392 33.850 1.00 72.25 87 ASP A O 1
ATOM 677 N N . LEU A 1 88 ? -10.312 13.435 33.055 1.00 68.12 88 LEU A N 1
ATOM 678 C CA . LEU A 1 88 ? -11.277 13.997 32.101 1.00 68.12 88 LEU A CA 1
ATOM 679 C C . LEU A 1 88 ? -12.307 14.898 32.794 1.00 68.12 88 LEU A C 1
ATOM 681 O O . LEU A 1 88 ? -12.496 16.039 32.369 1.00 68.12 88 LEU A O 1
ATOM 685 N N . ARG A 1 89 ? -12.914 14.430 33.895 1.00 69.38 89 ARG A N 1
ATOM 686 C CA . ARG A 1 89 ? -13.901 15.208 34.669 1.00 69.38 89 ARG A CA 1
ATOM 687 C C . ARG A 1 89 ? -13.290 16.444 35.328 1.00 69.38 89 ARG A C 1
ATOM 689 O O . ARG A 1 89 ? -13.881 17.521 35.297 1.00 69.38 89 ARG A O 1
ATOM 696 N N . ARG A 1 90 ? -12.100 16.311 35.923 1.00 69.00 90 ARG A N 1
ATOM 697 C CA . ARG A 1 90 ? -11.447 17.405 36.668 1.00 69.00 90 ARG A CA 1
ATOM 698 C C . ARG A 1 90 ? -10.890 18.497 35.769 1.00 69.00 90 ARG A C 1
ATOM 700 O O . ARG A 1 90 ? -10.787 19.648 36.190 1.00 69.00 90 ARG A O 1
ATOM 707 N N . SER A 1 91 ? -10.436 18.164 34.565 1.00 62.91 91 SER A N 1
ATOM 708 C CA . SER A 1 91 ? -9.805 19.143 33.679 1.00 62.91 91 SER A CA 1
ATOM 709 C C . SER A 1 91 ? -9.968 18.767 32.206 1.00 62.91 91 SER A C 1
ATOM 711 O O . SER A 1 91 ? -8.974 18.419 31.557 1.00 62.91 91 SER A O 1
ATOM 713 N N . PRO A 1 92 ? -11.174 18.948 31.630 1.00 59.19 92 PRO A N 1
ATOM 714 C CA . PRO A 1 92 ? -11.444 18.613 30.232 1.00 59.19 92 PRO A CA 1
ATOM 715 C C . PRO A 1 92 ? -10.426 19.266 29.285 1.00 59.19 92 PRO A C 1
ATOM 717 O O . PRO A 1 92 ? -9.874 18.627 28.397 1.00 59.19 92 PRO A O 1
ATOM 720 N N . HIS A 1 93 ? -10.078 20.531 29.545 1.00 50.94 93 HIS A N 1
ATOM 721 C CA . HIS A 1 93 ? -9.122 21.293 28.737 1.00 50.94 93 HIS A CA 1
ATOM 722 C C . HIS A 1 93 ? -7.672 20.776 28.843 1.00 50.94 93 HIS A C 1
ATOM 724 O O . HIS A 1 93 ? -6.938 20.784 27.858 1.00 50.94 93 HIS A O 1
ATOM 730 N N . ARG A 1 94 ? -7.232 20.303 30.022 1.00 44.44 94 ARG A N 1
ATOM 731 C CA . ARG A 1 94 ? -5.873 19.746 30.205 1.00 44.44 94 ARG A CA 1
ATOM 732 C C . ARG A 1 94 ? -5.757 18.333 29.654 1.00 44.44 94 ARG A C 1
ATOM 734 O O . ARG A 1 94 ? -4.676 17.951 29.216 1.00 44.44 94 ARG A O 1
ATOM 741 N N . TRP A 1 95 ? -6.843 17.564 29.686 1.00 52.72 95 TRP A N 1
ATOM 742 C CA . TRP A 1 95 ? -6.906 16.273 29.013 1.00 52.72 95 TRP A CA 1
ATOM 743 C C . TRP A 1 95 ? -6.768 16.456 27.500 1.00 52.72 95 TRP A C 1
ATOM 745 O O . TRP A 1 95 ? -5.855 15.880 26.927 1.00 52.72 95 TRP A O 1
ATOM 755 N N . TRP A 1 96 ? -7.530 17.369 26.884 1.00 46.44 96 TRP A N 1
ATOM 756 C CA . TRP A 1 96 ? -7.383 17.701 25.458 1.00 46.44 96 TRP A CA 1
ATOM 757 C C . TRP A 1 96 ? -5.950 18.102 25.084 1.00 46.44 96 TRP A C 1
ATOM 759 O O . TRP A 1 96 ? -5.401 17.598 24.109 1.00 46.44 96 TRP A O 1
ATOM 769 N N . LEU A 1 97 ? -5.300 18.946 25.891 1.00 37.38 97 LEU A N 1
ATOM 770 C CA . LEU A 1 97 ? -3.904 19.344 25.675 1.00 37.38 97 LEU A CA 1
ATOM 771 C C . LEU A 1 97 ? -2.904 18.185 25.862 1.00 37.38 97 LEU A C 1
ATOM 773 O O . LEU A 1 97 ? -1.900 18.129 25.156 1.00 37.38 97 LEU A O 1
ATOM 777 N N . ARG A 1 98 ? -3.153 17.243 26.782 1.00 44.31 98 ARG A N 1
ATOM 778 C CA . ARG A 1 98 ? -2.318 16.038 26.969 1.00 44.31 98 ARG A CA 1
ATOM 779 C C . ARG A 1 98 ? -2.514 15.023 25.845 1.00 44.31 98 ARG A C 1
ATOM 781 O O . ARG A 1 98 ? -1.525 14.522 25.317 1.00 44.31 98 ARG A O 1
ATOM 788 N N . SER A 1 99 ? -3.755 14.782 25.436 1.00 39.16 99 SER A N 1
ATOM 789 C CA . SER A 1 99 ? -4.115 13.910 24.314 1.00 39.16 99 SER A CA 1
ATOM 790 C C . SER A 1 99 ? -3.585 14.451 22.980 1.00 39.16 99 SER A C 1
ATOM 792 O O . SER A 1 99 ? -3.101 13.677 22.158 1.00 39.16 99 SER A O 1
ATOM 794 N N . ALA A 1 100 ? -3.551 15.779 22.812 1.00 34.53 100 ALA A N 1
ATOM 795 C CA . ALA A 1 100 ? -2.903 16.465 21.691 1.00 34.53 100 ALA A CA 1
ATOM 796 C C . ALA A 1 100 ? -1.360 16.528 21.791 1.00 34.53 100 ALA A C 1
ATOM 798 O O . ALA A 1 100 ? -0.704 17.073 20.905 1.00 34.53 100 ALA A O 1
ATOM 799 N N . GLY A 1 101 ? -0.754 15.986 22.856 1.00 28.58 101 GLY A N 1
ATOM 800 C CA . GLY A 1 101 ? 0.702 15.926 23.032 1.00 28.58 101 GLY A CA 1
ATOM 801 C C . GLY A 1 101 ? 1.380 17.245 23.429 1.00 28.58 101 GLY A C 1
ATOM 802 O O . GLY A 1 101 ? 2.603 17.342 23.344 1.00 28.58 101 GLY A O 1
ATOM 803 N N . LEU A 1 102 ? 0.617 18.246 23.877 1.00 31.00 102 LEU A N 1
ATOM 804 C CA . LEU A 1 102 ? 1.100 19.585 24.249 1.00 31.00 102 LEU A CA 1
ATOM 805 C C . LEU A 1 102 ? 1.503 19.702 25.732 1.00 31.00 102 LEU A C 1
ATOM 807 O O . LEU A 1 102 ? 2.122 20.685 26.131 1.00 31.00 102 LEU A O 1
ATOM 811 N N . LEU A 1 103 ? 1.204 18.691 26.553 1.00 27.11 103 LEU A N 1
ATOM 812 C CA . LEU A 1 103 ? 1.618 18.602 27.958 1.00 27.11 103 LEU A CA 1
ATOM 813 C C . LEU A 1 103 ? 2.318 17.260 28.220 1.00 27.11 103 LEU A C 1
ATOM 815 O O . LEU A 1 103 ? 1.783 16.198 27.902 1.00 27.11 103 LEU A O 1
ATOM 819 N N . ARG A 1 104 ? 3.518 17.295 28.819 1.00 27.98 104 ARG A N 1
ATOM 820 C CA . ARG A 1 104 ? 4.239 16.079 29.240 1.00 27.98 104 ARG A CA 1
ATOM 821 C C . ARG A 1 104 ? 3.491 15.373 30.389 1.00 27.98 104 ARG A C 1
ATOM 823 O O . ARG A 1 104 ? 2.962 16.063 31.260 1.00 27.98 104 ARG A O 1
ATOM 830 N N . PRO A 1 105 ? 3.482 14.026 30.456 1.00 30.88 105 PRO A N 1
ATOM 831 C CA . PRO A 1 105 ? 2.920 13.312 31.601 1.00 30.88 105 PRO A CA 1
ATOM 832 C C . PRO A 1 105 ? 3.722 13.604 32.876 1.00 30.88 105 PRO A C 1
ATOM 834 O O . PRO A 1 105 ? 4.951 13.483 32.874 1.00 30.88 105 PRO A O 1
ATOM 837 N N . CYS A 1 106 ? 3.038 13.937 33.973 1.00 27.30 106 CYS A N 1
ATOM 838 C CA . CYS A 1 106 ? 3.639 13.895 35.304 1.00 27.30 106 CYS A CA 1
ATOM 839 C C . CYS A 1 106 ? 4.019 12.443 35.612 1.00 27.30 106 CYS A C 1
ATOM 841 O O . CYS A 1 106 ? 3.156 11.573 35.695 1.00 27.30 106 CYS A O 1
ATOM 843 N N . ARG A 1 107 ? 5.318 12.176 35.778 1.00 34.31 107 ARG A N 1
ATOM 844 C CA . ARG A 1 107 ? 5.792 10.932 36.388 1.00 34.31 107 ARG A CA 1
ATOM 845 C C . ARG A 1 107 ? 5.416 10.961 37.868 1.00 34.31 107 ARG A C 1
ATOM 847 O O . ARG A 1 107 ? 6.103 11.611 38.645 1.00 34.31 107 ARG A O 1
ATOM 854 N N . ALA A 1 108 ? 4.375 10.238 38.256 1.00 33.03 108 ALA A N 1
ATOM 855 C CA . ALA A 1 108 ? 4.182 9.830 39.640 1.00 33.03 108 ALA A CA 1
ATOM 856 C C . ALA A 1 108 ? 3.958 8.313 39.672 1.00 33.03 108 ALA A C 1
ATOM 858 O O . ALA A 1 108 ? 3.122 7.789 38.946 1.00 33.03 108 ALA A O 1
ATOM 859 N N . HIS A 1 109 ? 4.771 7.645 40.492 1.00 29.84 109 HIS A N 1
ATOM 860 C CA . HIS A 1 109 ? 4.811 6.212 40.799 1.00 29.84 109 HIS A CA 1
ATOM 861 C C . HIS A 1 109 ? 5.333 5.237 39.729 1.00 29.84 109 HIS A C 1
ATOM 863 O O . HIS A 1 109 ? 4.603 4.508 39.067 1.00 29.84 109 HIS A O 1
ATOM 869 N N . ARG A 1 110 ? 6.666 5.101 39.702 1.00 31.64 110 ARG A N 1
ATOM 870 C CA . ARG A 1 110 ? 7.318 3.791 39.554 1.00 31.64 110 ARG A CA 1
ATOM 871 C C . ARG A 1 110 ? 8.109 3.481 40.824 1.00 31.64 110 ARG A C 1
ATOM 873 O O . ARG A 1 110 ? 9.000 4.246 41.169 1.00 31.64 110 ARG A O 1
ATOM 880 N N . GLY A 1 111 ? 7.803 2.339 41.437 1.00 28.58 111 GLY A N 1
ATOM 881 C CA . GLY A 1 111 ? 8.753 1.536 42.208 1.00 28.58 111 GLY A CA 1
ATOM 882 C C . GLY A 1 111 ? 8.796 1.760 43.719 1.00 28.58 111 GLY A C 1
ATOM 883 O O . GLY A 1 111 ? 9.599 2.549 44.199 1.00 28.58 111 GLY A O 1
ATOM 884 N N . ARG A 1 112 ? 8.051 0.945 44.471 1.00 28.64 112 ARG A N 1
ATOM 885 C CA . ARG A 1 112 ? 8.633 0.196 45.594 1.00 28.64 112 ARG A CA 1
ATOM 886 C C . ARG A 1 112 ? 8.121 -1.233 45.494 1.00 28.64 112 ARG A C 1
ATOM 888 O O . ARG A 1 112 ? 6.921 -1.458 45.585 1.00 28.64 112 ARG A O 1
ATOM 895 N N . GLY A 1 113 ? 9.041 -2.129 45.154 1.00 28.11 113 GLY A N 1
ATOM 896 C CA . GLY A 1 113 ? 8.827 -3.564 45.188 1.00 28.11 113 GLY A CA 1
ATOM 897 C C . GLY A 1 113 ? 8.891 -4.076 46.618 1.00 28.11 113 GLY A C 1
ATOM 898 O O . GLY A 1 113 ? 9.482 -3.441 47.495 1.00 28.11 113 GLY A O 1
ATOM 899 N N . ASP A 1 114 ? 8.252 -5.220 46.795 1.00 30.06 114 ASP A N 1
ATOM 900 C CA . ASP A 1 114 ? 8.237 -6.032 47.997 1.00 30.06 114 ASP A CA 1
ATOM 901 C C . ASP A 1 114 ? 9.658 -6.372 48.463 1.00 30.06 114 ASP A C 1
ATOM 903 O O . ASP A 1 114 ? 10.513 -6.778 47.673 1.00 30.06 114 ASP A O 1
ATOM 907 N N . GLY A 1 115 ? 9.907 -6.206 49.761 1.00 28.12 115 GLY A N 1
ATOM 908 C CA . GLY A 1 115 ? 11.184 -6.533 50.382 1.00 28.12 115 GLY A CA 1
ATOM 909 C C . GLY A 1 115 ? 11.169 -6.276 51.885 1.00 28.12 115 GLY A C 1
ATOM 910 O O . GLY A 1 115 ? 11.405 -5.157 52.317 1.00 28.12 115 GLY A O 1
ATOM 911 N N . ALA A 1 116 ? 10.853 -7.334 52.635 1.00 28.34 116 ALA A N 1
ATOM 912 C CA . ALA A 1 116 ? 11.267 -7.658 54.005 1.00 28.34 116 ALA A CA 1
ATOM 913 C C . ALA A 1 116 ? 11.392 -6.531 55.060 1.00 28.34 116 ALA A C 1
ATOM 915 O O . ALA A 1 116 ? 12.311 -5.718 55.057 1.00 28.34 116 ALA A O 1
ATOM 916 N N . VAL A 1 117 ? 10.529 -6.617 56.077 1.00 29.41 117 VAL A N 1
ATOM 917 C CA . VAL A 1 117 ? 10.729 -6.028 57.413 1.00 29.41 117 VAL A CA 1
ATOM 918 C C . VAL A 1 117 ? 11.839 -6.798 58.147 1.00 29.41 117 VAL A C 1
ATOM 920 O O . VAL A 1 117 ? 11.829 -8.030 58.124 1.00 29.41 117 VAL A O 1
ATOM 923 N N . PRO A 1 118 ? 12.740 -6.100 58.862 1.00 33.09 118 PRO A N 1
ATOM 924 C CA . PRO A 1 118 ? 12.857 -6.371 60.296 1.00 33.09 118 PRO A CA 1
ATOM 925 C C . PRO A 1 118 ? 12.867 -5.104 61.169 1.00 33.09 118 PRO A C 1
ATOM 927 O O . PRO A 1 118 ? 13.196 -4.003 60.738 1.00 33.09 118 PRO A O 1
ATOM 930 N N . ARG A 1 119 ? 12.474 -5.325 62.427 1.00 30.67 119 ARG A N 1
ATOM 931 C CA . ARG A 1 119 ? 12.414 -4.395 63.566 1.00 30.67 119 ARG A CA 1
ATOM 932 C C . ARG A 1 119 ? 13.785 -3.798 63.929 1.00 30.67 119 ARG A C 1
ATOM 934 O O . ARG A 1 119 ? 14.797 -4.472 63.776 1.00 30.67 119 ARG A O 1
ATOM 941 N N . GLY A 1 120 ? 13.782 -2.604 64.528 1.00 25.62 120 GLY A N 1
ATOM 942 C CA . GLY A 1 120 ? 14.931 -2.020 65.229 1.00 25.62 120 GLY A CA 1
ATOM 943 C C . GLY A 1 120 ? 14.595 -0.666 65.864 1.00 25.62 120 GLY A C 1
ATOM 944 O O . GLY A 1 120 ? 13.994 0.184 65.219 1.00 25.62 120 GLY A O 1
ATOM 945 N N . ASP A 1 121 ? 14.942 -0.531 67.139 1.00 26.45 121 ASP A N 1
ATOM 946 C CA . ASP A 1 121 ? 14.543 0.483 68.118 1.00 26.45 121 ASP A CA 1
ATOM 947 C C . ASP A 1 121 ? 15.096 1.914 67.937 1.00 26.45 121 ASP A C 1
ATOM 949 O O . ASP A 1 121 ? 16.054 2.160 67.211 1.00 26.45 121 ASP A O 1
ATOM 953 N N . ALA A 1 122 ? 14.535 2.797 68.781 1.00 28.27 122 ALA A N 1
ATOM 954 C CA . ALA A 1 122 ? 15.171 3.936 69.463 1.00 28.27 122 ALA A CA 1
ATOM 955 C C . ALA A 1 122 ? 15.043 5.356 68.861 1.00 28.27 122 ALA A C 1
ATOM 957 O O . ALA A 1 122 ? 15.745 5.751 67.942 1.00 28.27 122 ALA A O 1
ATOM 958 N N . GLY A 1 123 ? 14.257 6.189 69.562 1.00 24.36 123 GLY A N 1
ATOM 959 C CA . GLY A 1 123 ? 14.854 7.221 70.424 1.00 24.36 123 GLY A CA 1
ATOM 960 C C . GLY A 1 123 ? 14.940 8.677 69.928 1.00 24.36 123 GLY A C 1
ATOM 961 O O . GLY A 1 123 ? 15.558 8.974 68.920 1.00 24.36 123 GLY A O 1
ATOM 962 N N . LEU A 1 124 ? 14.465 9.577 70.809 1.00 28.34 124 LEU A N 1
ATOM 963 C CA . LEU A 1 124 ? 14.879 10.986 71.026 1.00 28.34 124 LEU A CA 1
ATOM 964 C C . LEU A 1 124 ? 14.356 12.052 70.035 1.00 28.34 124 LEU A C 1
ATOM 966 O O . LEU A 1 124 ? 14.696 12.075 68.866 1.00 28.34 124 LEU A O 1
ATOM 970 N N . ARG A 1 125 ? 13.391 12.906 70.420 1.00 26.83 125 ARG A N 1
ATOM 971 C CA . ARG A 1 125 ? 13.408 14.088 71.332 1.00 26.83 125 ARG A CA 1
ATOM 972 C C . ARG A 1 125 ? 13.820 15.428 70.670 1.00 26.83 125 ARG A C 1
ATOM 974 O O . ARG A 1 125 ? 14.995 15.695 70.488 1.00 26.83 125 ARG A O 1
ATOM 981 N N . ARG A 1 126 ? 12.819 16.330 70.650 1.00 28.39 126 ARG A N 1
ATOM 982 C CA . ARG A 1 126 ? 12.785 17.741 71.133 1.00 28.39 126 ARG A CA 1
ATOM 983 C C . ARG A 1 126 ? 13.213 18.948 70.255 1.00 28.39 126 ARG A C 1
ATOM 985 O O . ARG A 1 126 ? 14.268 18.961 69.643 1.00 28.39 126 ARG A O 1
ATOM 992 N N . ARG A 1 127 ? 12.439 20.029 70.527 1.00 27.19 127 ARG A N 1
ATOM 993 C CA . ARG A 1 127 ? 12.575 21.503 70.319 1.00 27.19 127 ARG A CA 1
ATOM 994 C C . ARG A 1 127 ? 12.133 22.017 68.934 1.00 27.19 127 ARG A C 1
ATOM 996 O O . ARG A 1 127 ? 12.648 21.543 67.943 1.00 27.19 127 ARG A O 1
ATOM 1003 N N . GLY A 1 128 ? 11.202 22.959 68.737 1.00 25.81 128 GLY A N 1
ATOM 1004 C CA . GLY A 1 128 ? 10.417 23.838 69.616 1.00 25.81 128 GLY A CA 1
ATOM 1005 C C . GLY A 1 128 ? 10.989 25.258 69.728 1.00 25.81 128 GLY A C 1
ATOM 1006 O O . GLY A 1 128 ? 11.853 25.421 70.577 1.00 25.81 128 GLY A O 1
ATOM 1007 N N . VAL A 1 129 ? 10.482 26.216 68.923 1.00 29.05 129 VAL A N 1
ATOM 1008 C CA . VAL A 1 129 ? 10.350 27.701 69.096 1.00 29.05 129 VAL A CA 1
ATOM 1009 C C . VAL A 1 129 ? 9.362 28.139 67.970 1.00 29.05 129 VAL A C 1
ATOM 1011 O O . VAL A 1 129 ? 9.585 27.725 66.838 1.00 29.05 129 VAL A O 1
ATOM 1014 N N . GLY A 1 130 ? 8.153 28.708 68.146 1.00 26.59 130 GLY A N 1
ATOM 1015 C CA . GLY A 1 130 ? 7.747 29.991 68.764 1.00 26.59 130 GLY A CA 1
ATOM 1016 C C . GLY A 1 130 ? 8.150 31.168 67.851 1.00 26.59 130 GLY A C 1
ATOM 1017 O O . GLY A 1 130 ? 9.290 31.187 67.421 1.00 26.59 130 GLY A O 1
ATOM 1018 N N . SER A 1 131 ? 7.390 32.195 67.477 1.00 30.08 131 SER A N 1
ATOM 1019 C CA . SER A 1 131 ? 6.015 32.689 67.659 1.00 30.08 131 SER A CA 1
ATOM 1020 C C . SER A 1 131 ? 6.045 34.104 67.046 1.00 30.08 131 SER A C 1
ATOM 1022 O O . SER A 1 131 ? 7.033 34.788 67.291 1.00 30.08 131 SER A O 1
ATOM 1024 N N . ASP A 1 132 ? 5.017 34.577 66.332 1.00 26.12 132 ASP A N 1
ATOM 1025 C CA . ASP A 1 132 ? 4.489 35.915 66.654 1.00 26.12 132 ASP A CA 1
ATOM 1026 C C . ASP A 1 132 ? 3.094 36.196 66.078 1.00 26.12 132 ASP A C 1
ATOM 1028 O O . ASP A 1 132 ? 2.736 35.806 64.966 1.00 26.12 132 ASP A O 1
ATOM 1032 N N . GLU A 1 133 ? 2.305 36.854 66.917 1.00 30.45 133 GLU A N 1
ATOM 1033 C CA . GLU A 1 133 ? 0.878 37.136 66.818 1.00 30.45 133 GLU A CA 1
ATOM 1034 C C . GLU A 1 133 ? 0.578 38.440 66.060 1.00 30.45 133 GLU A C 1
ATOM 1036 O O . GLU A 1 133 ? 1.402 39.352 66.023 1.00 30.45 133 GLU A O 1
ATOM 1041 N N . ARG A 1 134 ? -0.663 38.577 65.553 1.00 28.62 134 ARG A N 1
ATOM 1042 C CA . ARG A 1 134 ? -1.577 39.702 65.881 1.00 28.62 134 ARG A CA 1
ATOM 1043 C C . ARG A 1 134 ? -2.957 39.560 65.203 1.00 28.62 134 ARG A C 1
ATOM 1045 O O . ARG A 1 134 ? -3.113 39.644 63.991 1.00 28.62 134 ARG A O 1
ATOM 1052 N N . ARG A 1 135 ? -3.977 39.384 66.047 1.00 33.28 135 ARG A N 1
ATOM 1053 C CA . ARG A 1 135 ? -5.414 39.755 65.916 1.00 33.28 135 ARG A CA 1
ATOM 1054 C C . ARG A 1 135 ? -5.678 40.802 67.036 1.00 33.28 135 ARG A C 1
ATOM 1056 O O . ARG A 1 135 ? -4.779 40.891 67.876 1.00 33.28 135 ARG 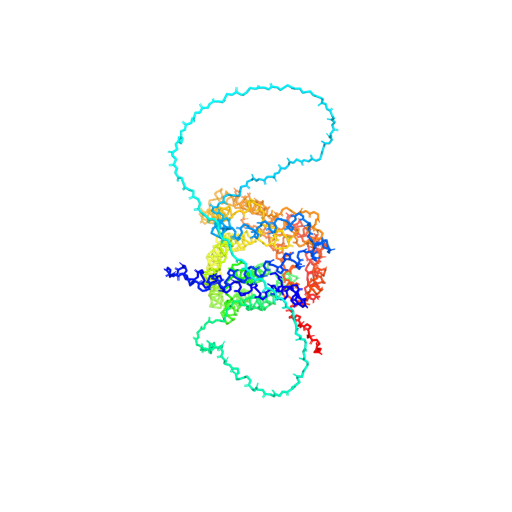A O 1
ATOM 1063 N N . PRO A 1 136 ? -6.819 41.537 67.183 1.00 43.47 136 PRO A N 1
ATOM 1064 C CA . PRO A 1 136 ? -8.239 41.117 67.009 1.00 43.47 136 PRO A CA 1
ATOM 1065 C C . PRO A 1 136 ? -9.199 42.326 66.681 1.00 43.47 136 PRO A C 1
ATOM 1067 O O . PRO A 1 136 ? -8.703 43.273 66.078 1.00 43.47 136 PRO A O 1
ATOM 1070 N N . PRO A 1 137 ? -10.485 42.453 67.142 1.00 50.00 137 PRO A N 1
ATOM 1071 C CA . PRO A 1 137 ? -11.636 41.528 67.359 1.00 50.00 137 PRO A CA 1
ATOM 1072 C C . PRO A 1 137 ? -12.999 42.002 66.740 1.00 50.00 137 PRO A C 1
ATOM 1074 O O . PRO A 1 137 ? -13.153 43.164 66.383 1.00 50.00 137 PRO A O 1
ATOM 1077 N N . GLY A 1 138 ? -14.063 41.161 66.786 1.00 28.83 138 GLY A N 1
ATOM 1078 C CA . GLY A 1 138 ? -15.456 41.669 66.914 1.00 28.83 138 GLY A CA 1
ATOM 1079 C C . GLY A 1 138 ? -16.673 40.761 66.587 1.00 28.83 138 GLY A C 1
ATOM 1080 O O . GLY A 1 138 ? -17.064 40.710 65.434 1.00 28.83 138 GLY A O 1
ATOM 1081 N N . ARG A 1 139 ? -17.311 40.184 67.640 1.00 29.89 139 ARG A N 1
ATOM 1082 C CA . ARG A 1 139 ? -18.769 39.884 67.913 1.00 29.89 139 ARG A CA 1
ATOM 1083 C C . ARG A 1 139 ? -19.598 39.045 66.893 1.00 29.89 139 ARG A C 1
ATOM 1085 O O . ARG A 1 139 ? -19.590 39.362 65.723 1.00 29.89 139 ARG A O 1
ATOM 1092 N N . ARG A 1 140 ? -20.392 37.980 67.155 1.00 28.34 140 ARG A N 1
ATOM 1093 C CA . ARG A 1 140 ? -21.186 37.297 68.234 1.00 28.34 140 ARG A CA 1
ATOM 1094 C C . ARG A 1 140 ? -22.695 37.201 67.846 1.00 28.34 140 ARG A C 1
ATOM 1096 O O . ARG A 1 140 ? -23.342 38.231 67.743 1.00 28.34 140 ARG A O 1
ATOM 1103 N N . ARG A 1 141 ? -23.228 35.955 67.889 1.00 31.12 141 ARG A N 1
ATOM 1104 C CA . ARG A 1 141 ? -24.641 35.470 68.072 1.00 31.12 141 ARG A CA 1
ATOM 1105 C C . ARG A 1 141 ? -25.599 35.586 66.856 1.00 31.12 141 ARG A C 1
ATOM 1107 O O . ARG A 1 141 ? -25.498 36.539 66.111 1.00 31.12 141 ARG A O 1
ATOM 1114 N N . ARG A 1 142 ? -26.537 34.652 66.587 1.00 29.30 142 ARG A N 1
ATOM 1115 C CA . ARG A 1 142 ? -27.576 34.066 67.475 1.00 29.30 142 ARG A CA 1
ATOM 1116 C C . ARG A 1 142 ? -28.215 32.786 66.864 1.00 29.30 142 ARG A C 1
ATOM 1118 O O . ARG A 1 142 ? -28.463 32.754 65.667 1.00 29.30 142 ARG A O 1
ATOM 1125 N N . TYR A 1 143 ? -28.523 31.790 67.702 1.00 29.38 143 TYR A N 1
ATOM 1126 C CA . TYR A 1 143 ? -29.436 30.655 67.446 1.00 29.38 143 TYR A CA 1
ATOM 1127 C C . TYR A 1 143 ? -30.787 30.947 68.128 1.00 29.38 143 TYR A C 1
ATOM 1129 O O . TYR A 1 143 ? -30.795 31.567 69.195 1.00 29.38 143 TYR A O 1
ATOM 1137 N N . GLY A 1 144 ? -31.901 30.477 67.564 1.00 30.08 144 GLY A N 1
ATOM 1138 C CA . GLY A 1 144 ? -33.216 30.502 68.208 1.00 30.08 144 GLY A CA 1
ATOM 1139 C C . GLY A 1 144 ? -34.157 29.483 67.571 1.00 30.08 144 GLY A C 1
ATOM 1140 O O . GLY A 1 144 ? -34.398 29.543 66.372 1.00 30.08 144 GLY A O 1
ATOM 1141 N N . GLY A 1 145 ? -34.655 28.550 68.382 1.00 29.61 145 GLY A N 1
ATOM 1142 C CA . GLY A 1 145 ? -35.762 27.657 68.052 1.00 29.61 145 GLY A CA 1
ATOM 1143 C C . GLY A 1 145 ? -37.030 28.041 68.821 1.00 29.61 145 GLY A C 1
ATOM 1144 O O . GLY A 1 145 ? -36.967 28.774 69.810 1.00 29.61 145 GLY A O 1
ATOM 1145 N N . ARG A 1 146 ? -38.174 27.515 68.377 1.00 31.44 146 ARG A N 1
ATOM 1146 C CA . ARG A 1 146 ? -39.423 27.404 69.147 1.00 31.44 146 ARG A CA 1
ATOM 1147 C C . ARG A 1 146 ? -40.201 26.184 68.643 1.00 31.44 146 ARG A C 1
ATOM 1149 O O . ARG A 1 146 ? -40.294 25.997 67.435 1.00 31.44 146 ARG A O 1
ATOM 1156 N N . GLY A 1 147 ? -40.688 25.362 69.573 1.00 28.50 147 GLY A N 1
ATOM 1157 C CA . GLY A 1 147 ? -41.477 24.150 69.325 1.00 28.50 147 GLY A CA 1
ATOM 1158 C C . GLY A 1 147 ? -42.986 24.331 69.536 1.00 28.50 147 GLY A C 1
ATOM 1159 O O . GLY A 1 147 ? -43.436 25.435 69.844 1.00 28.50 147 GLY A O 1
ATOM 1160 N N . GLY A 1 148 ? -43.726 23.223 69.389 1.00 28.25 148 GLY A N 1
ATOM 1161 C CA . GLY A 1 148 ? -45.150 23.083 69.726 1.00 28.25 148 GLY A CA 1
ATOM 1162 C C . GLY A 1 148 ? -45.797 21.788 69.188 1.00 28.25 148 GLY A C 1
ATOM 1163 O O . GLY A 1 148 ? -46.269 21.774 68.061 1.00 28.25 148 GLY A O 1
ATOM 1164 N N . ASP A 1 149 ? -45.717 20.714 69.981 1.00 27.95 149 ASP A N 1
ATOM 1165 C CA . ASP A 1 149 ? -46.728 19.704 70.378 1.00 27.95 149 ASP A CA 1
ATOM 1166 C C . ASP A 1 149 ? -47.910 19.195 69.488 1.00 27.95 149 ASP A C 1
ATOM 1168 O O . ASP A 1 149 ? -48.809 19.940 69.118 1.00 27.95 149 ASP A O 1
ATOM 1172 N N . VAL A 1 150 ? -47.959 17.843 69.369 1.00 30.42 150 VAL A N 1
ATOM 1173 C CA . VAL A 1 150 ? -49.031 16.894 69.819 1.00 30.42 150 VAL A CA 1
ATOM 1174 C C . VAL A 1 150 ? -50.058 16.241 68.832 1.00 30.42 150 VAL A C 1
ATOM 1176 O O . VAL A 1 150 ? -50.950 16.871 68.275 1.00 30.42 150 VAL A O 1
ATOM 1179 N N . THR A 1 151 ? -49.993 14.886 68.822 1.00 28.73 151 THR A N 1
ATOM 1180 C CA . THR A 1 151 ? -50.982 13.778 68.577 1.00 28.73 151 THR A CA 1
ATOM 1181 C C . THR A 1 151 ? -51.370 13.216 67.179 1.00 28.73 151 THR A C 1
ATOM 1183 O O . THR A 1 151 ? -51.278 13.917 66.178 1.00 28.73 151 THR A O 1
ATOM 1186 N N . PRO A 1 152 ? -51.760 11.905 67.102 1.00 40.16 152 PRO A N 1
ATOM 1187 C CA . PRO A 1 152 ? -51.647 11.050 65.908 1.00 40.16 152 PRO A CA 1
ATOM 1188 C C . PRO A 1 152 ? -52.971 10.702 65.180 1.00 40.16 152 PRO A C 1
ATOM 1190 O O . PRO A 1 152 ? -54.038 10.772 65.773 1.00 40.16 152 PRO A O 1
ATOM 1193 N N . ALA A 1 153 ? -52.819 10.268 63.913 1.00 32.97 153 ALA A N 1
ATOM 1194 C CA . ALA A 1 153 ? -53.640 9.420 63.011 1.00 32.97 153 ALA A CA 1
ATOM 1195 C C . ALA A 1 153 ? -55.189 9.353 63.140 1.00 32.97 153 ALA A C 1
ATOM 1197 O O . ALA A 1 153 ? -55.744 9.241 64.228 1.00 32.97 153 ALA A O 1
ATOM 1198 N N . PRO A 1 154 ? -55.901 9.199 62.001 1.00 33.41 154 PRO A N 1
ATOM 1199 C CA . PRO A 1 154 ? -56.323 7.831 61.672 1.00 33.41 154 PRO A CA 1
ATOM 1200 C C . PRO A 1 154 ? -56.306 7.466 60.175 1.00 33.41 154 PRO A C 1
ATOM 1202 O O . PRO A 1 154 ? -56.327 8.295 59.270 1.00 33.41 154 PRO A O 1
ATOM 1205 N N . SER A 1 155 ? -56.305 6.156 59.952 1.00 36.19 155 SER A N 1
ATOM 1206 C CA . SER A 1 155 ? -56.535 5.441 58.700 1.00 36.19 155 SER A CA 1
ATOM 1207 C C . SER A 1 155 ? -57.989 5.553 58.218 1.00 36.19 155 SER A C 1
ATOM 1209 O O . SER A 1 155 ? -58.906 5.514 59.037 1.00 36.19 155 SER A O 1
ATOM 1211 N N . ARG A 1 156 ? -58.219 5.592 56.892 1.00 27.88 156 ARG A N 1
ATOM 1212 C CA . ARG A 1 156 ? -59.446 5.073 56.246 1.00 27.88 156 ARG A CA 1
ATOM 1213 C C . ARG A 1 156 ? -59.279 4.851 54.735 1.00 27.88 156 ARG A C 1
ATOM 1215 O O . ARG A 1 156 ? -58.744 5.685 54.018 1.00 27.88 156 ARG A O 1
ATOM 1222 N N . GLN A 1 157 ? -59.753 3.681 54.310 1.00 32.34 157 GLN A N 1
ATOM 1223 C CA . GLN A 1 157 ? -59.867 3.162 52.944 1.00 32.34 157 GLN A CA 1
ATOM 1224 C C . GLN A 1 157 ? -61.002 3.815 52.133 1.00 32.34 157 GLN A C 1
ATOM 1226 O O . GLN A 1 157 ? -61.998 4.239 52.720 1.00 32.34 157 GLN A O 1
ATOM 1231 N N . ARG A 1 158 ? -60.868 3.708 50.797 1.00 27.38 158 ARG A N 1
ATOM 1232 C CA . ARG A 1 158 ? -61.846 3.697 49.668 1.00 27.38 158 ARG A CA 1
ATOM 1233 C C . ARG A 1 158 ? -61.295 4.620 48.573 1.00 27.38 158 ARG A C 1
ATOM 1235 O O . ARG A 1 158 ? -60.892 5.729 48.880 1.00 27.38 158 ARG A O 1
ATOM 1242 N N . GLY A 1 159 ? -61.134 4.221 47.317 1.00 26.56 159 GLY A N 1
ATOM 1243 C CA . GLY A 1 159 ? -61.972 3.359 46.486 1.00 26.56 159 GLY A CA 1
ATOM 1244 C C . GLY A 1 159 ? -62.442 4.222 45.308 1.00 26.56 159 GLY A C 1
ATOM 1245 O O . GLY A 1 159 ? -63.044 5.259 45.557 1.00 26.56 159 GLY A O 1
ATOM 1246 N N . ASP A 1 160 ? -62.066 3.816 44.093 1.00 34.97 160 ASP A N 1
ATOM 1247 C CA . ASP A 1 160 ? -62.401 4.320 42.749 1.00 34.97 160 ASP A CA 1
ATOM 1248 C C . ASP A 1 160 ? -63.305 5.554 42.586 1.00 34.97 160 ASP A C 1
ATOM 1250 O O . ASP A 1 160 ? -64.436 5.591 43.062 1.00 34.97 160 ASP A O 1
ATOM 1254 N N . THR A 1 161 ? -62.864 6.496 41.742 1.00 28.97 161 THR A N 1
ATOM 1255 C CA . THR A 1 161 ? -63.640 7.005 40.587 1.00 28.97 161 THR A CA 1
ATOM 1256 C C . THR A 1 161 ? -62.787 7.960 39.745 1.00 28.97 161 THR A C 1
ATOM 1258 O O . THR A 1 161 ? -62.006 8.760 40.256 1.00 28.97 161 THR A O 1
ATOM 1261 N N . GLY A 1 162 ? -62.892 7.808 38.423 1.00 38.41 162 GLY A N 1
ATOM 1262 C CA . GLY A 1 162 ? -61.996 8.402 37.438 1.00 38.41 162 GLY A CA 1
ATOM 1263 C C . GLY A 1 162 ? -61.996 9.930 37.379 1.00 38.41 162 GLY A C 1
ATOM 1264 O O . GLY A 1 162 ? -63.036 10.583 37.381 1.00 38.41 162 GLY A O 1
ATOM 1265 N N . ALA A 1 163 ? -60.799 10.479 37.194 1.00 27.91 163 ALA A N 1
ATOM 1266 C CA . ALA A 1 163 ? -60.586 11.807 36.646 1.00 27.91 163 ALA A CA 1
ATOM 1267 C C . ALA A 1 163 ? -59.504 11.694 35.566 1.00 27.91 163 ALA A C 1
ATOM 1269 O O . ALA A 1 163 ? -58.352 11.368 35.850 1.00 27.91 163 ALA A O 1
ATOM 1270 N N . GLN A 1 164 ? -59.899 11.919 34.312 1.00 30.62 164 GLN A N 1
ATOM 1271 C CA . GLN A 1 164 ? -58.994 12.001 33.171 1.00 30.62 164 GLN A CA 1
ATOM 1272 C C . GLN A 1 164 ? -57.961 13.108 33.412 1.00 30.62 164 GLN A C 1
ATOM 1274 O O . GLN A 1 164 ? -58.261 14.298 33.293 1.00 30.62 164 GLN A O 1
ATOM 1279 N N . VAL A 1 165 ? -56.725 12.720 33.729 1.00 28.33 165 VAL A N 1
ATOM 1280 C CA . VAL A 1 165 ? -55.589 13.640 33.714 1.00 28.33 165 VAL A CA 1
ATOM 1281 C C . VAL A 1 165 ? -55.209 13.867 32.258 1.00 28.33 165 VAL A C 1
ATOM 1283 O O . VAL A 1 165 ? -54.646 13.012 31.582 1.00 28.33 165 VAL A O 1
ATOM 1286 N N . ARG A 1 166 ? -55.575 15.047 31.769 1.00 26.77 166 ARG A N 1
ATOM 1287 C CA . ARG A 1 166 ? -55.202 15.586 30.466 1.00 26.77 166 ARG A CA 1
ATOM 1288 C C . ARG A 1 166 ? -53.677 15.759 30.429 1.00 26.77 166 ARG A C 1
ATOM 1290 O O . ARG A 1 166 ? -53.155 16.742 30.956 1.00 26.77 166 ARG A O 1
ATOM 1297 N N . GLU A 1 167 ? -52.966 14.804 29.834 1.00 28.19 167 GLU A N 1
ATOM 1298 C CA . GLU A 1 167 ? -51.532 14.925 29.562 1.00 28.19 167 GLU A CA 1
ATOM 1299 C C . GLU A 1 167 ? -51.275 16.159 28.685 1.00 28.19 167 GLU A C 1
ATOM 1301 O O . GLU A 1 167 ? -51.785 16.291 27.570 1.00 28.19 167 GLU A O 1
ATOM 1306 N N . ARG A 1 168 ? -50.489 17.103 29.208 1.00 24.03 168 ARG A N 1
ATOM 1307 C CA . ARG A 1 168 ? -49.921 18.195 28.415 1.00 24.03 168 ARG A CA 1
ATOM 1308 C C . ARG A 1 168 ? -48.706 17.645 27.663 1.00 24.03 168 ARG A C 1
ATOM 1310 O O . ARG A 1 168 ? -47.761 17.214 28.322 1.00 24.03 168 ARG A O 1
ATOM 1317 N N . PRO A 1 169 ? -48.657 17.707 26.323 1.00 26.14 169 PRO A N 1
ATOM 1318 C CA . PRO A 1 169 ? -47.479 17.277 25.588 1.00 26.14 169 PRO A CA 1
ATOM 1319 C C . PRO A 1 169 ? -46.394 18.355 25.697 1.00 26.14 169 PRO A C 1
ATOM 1321 O O . PRO A 1 169 ? -46.429 19.365 24.995 1.00 26.14 169 PRO A O 1
ATOM 1324 N N . THR A 1 170 ? -45.399 18.150 26.559 1.00 33.34 170 THR A N 1
ATOM 1325 C CA . THR A 1 170 ? -44.132 18.895 26.507 1.00 33.34 170 THR A CA 1
ATOM 1326 C C . THR A 1 170 ? -43.065 18.052 25.820 1.00 33.34 170 THR A C 1
ATOM 1328 O O . THR A 1 170 ? -42.117 17.585 26.438 1.00 33.34 170 THR A O 1
ATOM 1331 N N . SER A 1 171 ? -43.204 17.882 24.507 1.00 30.38 171 SER A N 1
ATOM 1332 C CA . SER A 1 171 ? -42.091 17.498 23.636 1.00 30.38 171 SER A CA 1
ATOM 1333 C C . SER A 1 171 ? -42.182 18.303 22.344 1.00 30.38 171 SER A C 1
ATOM 1335 O O . SER A 1 171 ? -42.633 17.835 21.297 1.00 30.38 171 SER A O 1
ATOM 1337 N N . ARG A 1 172 ? -41.765 19.569 22.414 1.00 29.66 172 ARG A N 1
ATOM 1338 C CA . ARG A 1 172 ? -41.584 20.415 21.232 1.00 29.66 172 ARG A CA 1
ATOM 1339 C C . ARG A 1 172 ? -40.250 20.073 20.561 1.00 29.66 172 ARG A C 1
ATOM 1341 O O . ARG A 1 172 ? -39.369 20.909 20.465 1.00 29.66 172 ARG A O 1
ATOM 1348 N N . TRP A 1 173 ? -40.136 18.838 20.084 1.00 27.77 173 TRP A N 1
ATOM 1349 C CA . TRP A 1 173 ? -39.155 18.438 19.079 1.00 27.77 173 TRP A CA 1
ATOM 1350 C C . TRP A 1 173 ? -39.919 17.863 17.890 1.00 27.77 173 TRP A C 1
ATOM 1352 O O . TRP A 1 173 ? -39.913 16.666 17.624 1.00 27.77 173 TRP A O 1
ATOM 1362 N N . ARG A 1 174 ? -40.609 18.746 17.158 1.00 25.08 174 ARG A N 1
ATOM 1363 C CA . ARG A 1 174 ? -40.815 18.492 15.733 1.00 25.08 174 ARG A CA 1
ATOM 1364 C C . ARG A 1 174 ? -39.456 18.691 15.092 1.00 25.08 174 ARG A C 1
ATOM 1366 O O . ARG A 1 174 ? -38.998 19.823 14.975 1.00 25.08 174 ARG A O 1
ATOM 1373 N N . ALA A 1 175 ? -38.820 17.587 14.724 1.00 29.39 175 ALA A N 1
ATOM 1374 C CA . ALA A 1 175 ? -37.715 17.596 13.790 1.00 29.39 175 ALA A CA 1
ATOM 1375 C C . ALA A 1 175 ? -38.190 18.281 12.502 1.00 29.39 175 ALA A C 1
ATOM 1377 O O . ALA A 1 175 ? -38.898 17.691 11.686 1.00 29.39 175 ALA A O 1
ATOM 1378 N N . THR A 1 176 ? -37.823 19.547 12.324 1.00 25.61 176 THR A N 1
ATOM 1379 C CA . THR A 1 176 ? -37.747 20.149 11.000 1.00 25.61 176 THR A CA 1
ATOM 1380 C C . THR A 1 176 ? -36.636 19.417 10.262 1.00 25.61 176 THR A C 1
ATOM 1382 O O . THR A 1 176 ? -35.445 19.657 10.446 1.00 25.61 176 THR A O 1
ATOM 1385 N N . ALA A 1 177 ? -37.051 18.429 9.476 1.00 34.00 177 ALA A N 1
ATOM 1386 C CA . ALA A 1 177 ? -36.208 17.641 8.603 1.00 34.00 177 ALA A CA 1
ATOM 1387 C C . ALA A 1 177 ? -35.712 18.497 7.428 1.00 34.00 177 ALA A C 1
ATOM 1389 O O . ALA A 1 177 ? -36.173 18.334 6.307 1.00 34.00 177 ALA A O 1
ATOM 1390 N N . THR A 1 178 ? -34.755 19.392 7.669 1.00 29.75 178 THR A N 1
ATOM 1391 C CA . THR A 1 178 ? -34.006 20.089 6.614 1.00 29.75 178 THR A CA 1
ATOM 1392 C C . THR A 1 178 ? -32.598 20.421 7.117 1.00 29.75 178 THR A C 1
ATOM 1394 O O . THR A 1 178 ? -32.410 21.424 7.796 1.00 29.75 178 THR A O 1
ATOM 1397 N N . GLY A 1 179 ? -31.610 19.575 6.781 1.00 28.97 179 GLY A N 1
ATOM 1398 C CA . GLY A 1 179 ? -30.178 19.917 6.865 1.00 28.97 179 GLY A CA 1
ATOM 1399 C C . GLY A 1 179 ? -29.270 18.963 7.662 1.00 28.97 179 GLY A C 1
ATOM 1400 O O . GLY A 1 179 ? -28.982 19.203 8.823 1.00 28.97 179 GLY A O 1
ATOM 1401 N N . GLY A 1 180 ? -28.730 17.922 7.012 1.00 32.28 180 GLY A N 1
ATOM 1402 C CA . GLY A 1 180 ? -27.306 17.567 7.176 1.00 32.28 180 GLY A CA 1
ATOM 1403 C C . GLY A 1 180 ? -26.803 16.688 8.336 1.00 32.28 180 GLY A C 1
ATOM 1404 O O . GLY A 1 180 ? -25.597 16.651 8.531 1.00 32.28 180 GLY A O 1
ATOM 1405 N N . GLY A 1 181 ? -27.630 15.935 9.064 1.00 32.94 181 GLY A N 1
ATOM 1406 C CA . GLY A 1 181 ? -27.171 15.027 10.142 1.00 32.94 181 GLY A CA 1
ATOM 1407 C C . GLY A 1 181 ? -26.933 13.557 9.744 1.00 32.94 181 GLY A C 1
ATOM 1408 O O . GLY A 1 181 ? -27.297 12.663 10.498 1.00 32.94 181 GLY A O 1
ATOM 1409 N N . ARG A 1 182 ? -26.414 13.255 8.542 1.00 40.78 182 ARG A N 1
ATOM 1410 C CA . ARG A 1 182 ? -26.224 11.864 8.058 1.00 40.78 182 ARG A CA 1
ATOM 1411 C C . ARG A 1 182 ? -24.797 11.633 7.550 1.00 40.78 182 ARG A C 1
ATOM 1413 O O . ARG A 1 182 ? -24.554 11.716 6.350 1.00 40.78 182 ARG A O 1
ATOM 1420 N N . GLY A 1 183 ? -23.846 11.355 8.448 1.00 41.84 183 GLY A N 1
ATOM 1421 C CA . GLY A 1 183 ? -22.454 11.104 8.037 1.00 41.84 183 GLY A CA 1
ATOM 1422 C C . GLY A 1 183 ? -21.547 10.326 8.998 1.00 41.84 183 GLY A C 1
ATOM 1423 O O . GLY A 1 183 ? -20.583 9.721 8.529 1.00 41.84 183 GLY A O 1
ATOM 1424 N N . ALA A 1 184 ? -21.821 10.283 10.307 1.00 53.62 184 ALA A N 1
ATOM 1425 C CA . ALA A 1 184 ? -20.835 9.773 11.265 1.00 53.62 184 ALA A CA 1
ATOM 1426 C C . ALA A 1 184 ? -21.005 8.303 11.679 1.00 53.62 184 ALA A C 1
ATOM 1428 O O . ALA A 1 184 ? -19.992 7.604 11.740 1.00 53.62 184 ALA A O 1
ATOM 1429 N N . ALA A 1 185 ? -22.225 7.808 11.920 1.00 56.19 185 ALA A N 1
ATOM 1430 C CA . ALA A 1 185 ? -22.447 6.432 12.399 1.00 56.19 185 ALA A CA 1
ATOM 1431 C C . ALA A 1 185 ? -22.047 5.361 11.361 1.00 56.19 185 ALA A C 1
ATOM 1433 O O . ALA A 1 185 ? -21.471 4.324 11.683 1.00 56.19 185 ALA A O 1
ATOM 1434 N N . ASP A 1 186 ? -22.251 5.646 10.071 1.00 76.69 186 ASP A N 1
ATOM 1435 C CA . ASP A 1 186 ? -22.070 4.655 9.004 1.00 76.69 186 ASP A CA 1
ATOM 1436 C C . ASP A 1 186 ? -20.717 4.709 8.289 1.00 76.69 186 ASP A C 1
ATOM 1438 O O . ASP A 1 186 ? -20.437 3.864 7.433 1.00 76.69 186 ASP A O 1
ATOM 1442 N N . ARG A 1 187 ? -19.843 5.655 8.653 1.00 84.06 187 ARG A N 1
ATOM 1443 C CA . ARG A 1 187 ? -18.567 5.903 7.957 1.00 84.06 187 ARG A CA 1
ATOM 1444 C C . ARG A 1 187 ? -17.683 4.655 7.868 1.00 84.06 187 ARG A C 1
ATOM 1446 O O . ARG A 1 187 ? -17.139 4.353 6.810 1.00 84.06 187 ARG A O 1
ATOM 1453 N N . VAL A 1 188 ? -17.591 3.892 8.959 1.00 85.44 188 VAL A N 1
ATOM 1454 C CA . VAL A 1 188 ? -16.778 2.668 9.051 1.00 85.44 188 VAL A CA 1
ATOM 1455 C C . VAL A 1 188 ? -17.379 1.561 8.188 1.00 85.44 188 VAL A C 1
ATOM 1457 O O . VAL A 1 188 ? -16.678 0.854 7.467 1.00 85.44 188 VAL A O 1
ATOM 1460 N N . ARG A 1 189 ? -18.708 1.424 8.213 1.00 85.69 189 ARG A N 1
ATOM 1461 C CA . ARG A 1 189 ? -19.422 0.433 7.405 1.00 85.69 189 ARG A CA 1
ATOM 1462 C C . ARG A 1 189 ? -19.257 0.703 5.909 1.00 85.69 189 ARG A C 1
ATOM 1464 O O . ARG A 1 189 ? -19.014 -0.241 5.155 1.00 85.69 189 ARG A O 1
ATOM 1471 N N . LEU A 1 190 ? -19.383 1.966 5.500 1.00 89.25 190 LEU A N 1
ATOM 1472 C CA . LEU A 1 190 ? -19.207 2.406 4.115 1.00 89.25 190 LEU A CA 1
ATOM 1473 C C . LEU A 1 190 ? -17.764 2.185 3.650 1.00 89.25 190 LEU A C 1
ATOM 1475 O O . LEU A 1 190 ? -17.545 1.502 2.649 1.00 89.25 190 LEU A O 1
ATOM 1479 N N . SER A 1 191 ? -16.772 2.650 4.414 1.00 92.88 191 SER A N 1
ATOM 1480 C CA . SER A 1 191 ? -15.364 2.479 4.038 1.00 92.88 191 SER A CA 1
ATOM 1481 C C . SER A 1 191 ? -14.951 1.005 3.956 1.00 92.88 191 SER A C 1
ATOM 1483 O O . SER A 1 191 ? -14.230 0.619 3.038 1.00 92.88 191 SER A O 1
ATOM 1485 N N . HIS A 1 192 ? -15.470 0.132 4.827 1.00 91.88 192 HIS A N 1
ATOM 1486 C CA . HIS A 1 192 ? -15.245 -1.313 4.714 1.00 91.88 192 HIS A CA 1
ATOM 1487 C C . HIS A 1 192 ? -15.922 -1.944 3.495 1.00 91.88 192 HIS A C 1
ATOM 1489 O O . HIS A 1 192 ? -15.406 -2.913 2.937 1.00 91.88 192 HIS A O 1
ATOM 1495 N N . ALA A 1 193 ? -17.099 -1.464 3.085 1.00 91.12 193 ALA A N 1
ATOM 1496 C CA . ALA A 1 193 ? -17.748 -1.942 1.865 1.00 91.12 193 ALA A CA 1
ATOM 1497 C C . ALA A 1 193 ? -16.916 -1.589 0.621 1.00 91.12 193 ALA A C 1
ATOM 1499 O O . ALA A 1 193 ? -16.669 -2.456 -0.224 1.00 91.12 193 ALA A O 1
ATOM 1500 N N . GLN A 1 194 ? -16.397 -0.362 0.568 1.00 94.50 194 GLN A N 1
ATOM 1501 C CA . GLN A 1 194 ? -15.466 0.088 -0.468 1.00 94.50 194 GLN A CA 1
ATOM 1502 C C . GLN A 1 194 ? -14.166 -0.739 -0.454 1.00 94.50 194 GLN A C 1
ATOM 1504 O O . GLN A 1 194 ? -13.724 -1.234 -1.496 1.00 94.50 194 GLN A O 1
ATOM 1509 N N . ALA A 1 195 ? -13.582 -0.968 0.728 1.00 95.00 195 ALA A N 1
ATOM 1510 C CA . ALA A 1 195 ? -12.360 -1.756 0.887 1.00 95.00 195 ALA A CA 1
ATOM 1511 C C . ALA A 1 195 ? -12.541 -3.220 0.457 1.00 95.00 195 ALA A C 1
ATOM 1513 O O . ALA A 1 195 ? -11.678 -3.760 -0.228 1.00 95.00 195 ALA A O 1
ATOM 1514 N N . ARG A 1 196 ? -13.675 -3.861 0.775 1.00 93.94 196 ARG A N 1
ATOM 1515 C CA . ARG A 1 196 ? -13.976 -5.234 0.323 1.00 93.94 196 ARG A CA 1
ATOM 1516 C C . ARG A 1 196 ? -14.044 -5.357 -1.191 1.00 93.94 196 ARG A C 1
ATOM 1518 O O . ARG A 1 196 ? -13.493 -6.302 -1.748 1.00 93.94 196 ARG A O 1
ATOM 1525 N N . THR A 1 197 ? -14.707 -4.409 -1.847 1.00 93.50 197 THR A N 1
ATOM 1526 C CA . THR A 1 197 ? -14.773 -4.374 -3.314 1.00 93.50 197 THR A CA 1
ATOM 1527 C C . THR A 1 197 ? -13.372 -4.220 -3.899 1.00 93.50 197 THR A C 1
ATOM 1529 O O . THR A 1 197 ? -12.990 -4.962 -4.799 1.00 93.50 197 THR A O 1
ATOM 1532 N N . THR A 1 198 ? -12.566 -3.337 -3.306 1.00 96.62 198 THR A N 1
ATOM 1533 C CA . THR A 1 198 ? -11.170 -3.136 -3.706 1.00 96.62 198 THR A CA 1
ATOM 1534 C C . THR A 1 198 ? -10.332 -4.404 -3.510 1.00 96.62 198 THR A C 1
ATOM 1536 O O . THR A 1 198 ? -9.579 -4.775 -4.403 1.00 96.62 198 THR A O 1
ATOM 1539 N N . LEU A 1 199 ? -10.501 -5.129 -2.397 1.00 95.25 199 LEU A N 1
ATOM 1540 C CA . LEU A 1 199 ? -9.775 -6.376 -2.131 1.00 95.25 199 LEU A CA 1
ATOM 1541 C C . LEU A 1 199 ? -10.016 -7.459 -3.183 1.00 95.25 199 LEU A C 1
ATOM 1543 O O . LEU A 1 199 ? -9.107 -8.232 -3.465 1.00 95.25 199 LEU A O 1
ATOM 1547 N N . ARG A 1 200 ? -11.207 -7.527 -3.782 1.00 95.44 200 ARG A N 1
ATOM 1548 C CA . ARG A 1 200 ? -11.462 -8.474 -4.878 1.00 95.44 200 ARG A CA 1
ATOM 1549 C C . ARG A 1 200 ? -10.598 -8.149 -6.092 1.00 95.44 200 ARG A C 1
ATOM 1551 O O . ARG A 1 200 ? -9.969 -9.050 -6.631 1.00 95.44 200 ARG A O 1
ATOM 1558 N N . LEU A 1 201 ? -10.506 -6.869 -6.459 1.00 97.12 201 LEU A N 1
ATOM 1559 C CA . LEU A 1 201 ? -9.622 -6.422 -7.538 1.00 97.12 201 LEU A CA 1
ATOM 1560 C C . LEU A 1 201 ? -8.150 -6.701 -7.202 1.00 97.12 201 LEU A C 1
ATOM 1562 O O . LEU A 1 201 ? -7.418 -7.195 -8.053 1.00 97.12 201 LEU A O 1
ATOM 1566 N N . VAL A 1 202 ? -7.730 -6.468 -5.951 1.00 97.69 202 VAL A N 1
ATOM 1567 C CA . VAL A 1 202 ? -6.377 -6.818 -5.480 1.00 97.69 202 VAL A CA 1
ATOM 1568 C C . VAL A 1 202 ? -6.088 -8.300 -5.714 1.00 97.69 202 VAL A C 1
ATOM 1570 O O . VAL A 1 202 ? -5.067 -8.629 -6.309 1.00 97.69 202 VAL A O 1
ATOM 1573 N N . LEU A 1 203 ? -6.984 -9.193 -5.282 1.00 95.62 203 LEU A N 1
ATOM 1574 C CA . LEU A 1 203 ? -6.802 -10.637 -5.440 1.00 95.62 203 LEU A CA 1
ATOM 1575 C C . LEU A 1 203 ? -6.753 -11.058 -6.912 1.00 95.62 203 LEU A C 1
ATOM 1577 O O . LEU A 1 203 ? -5.938 -11.911 -7.250 1.00 95.62 203 LEU A O 1
ATOM 1581 N N . VAL A 1 204 ? -7.561 -10.439 -7.779 1.00 97.06 204 VAL A N 1
ATOM 1582 C CA . VAL A 1 204 ? -7.505 -10.674 -9.230 1.00 97.06 204 VAL A CA 1
ATOM 1583 C C . VAL A 1 204 ? -6.124 -10.318 -9.774 1.00 97.06 204 VAL A C 1
ATOM 1585 O O . VAL A 1 204 ? -5.477 -11.174 -10.361 1.00 97.06 204 VAL A O 1
ATOM 1588 N N . PHE A 1 205 ? -5.616 -9.109 -9.523 1.00 98.25 205 PHE A N 1
ATOM 1589 C CA . PHE A 1 205 ? -4.295 -8.710 -10.024 1.00 98.25 205 PHE A CA 1
ATOM 1590 C C . PHE A 1 205 ? -3.150 -9.553 -9.455 1.00 98.25 205 PHE A C 1
ATOM 1592 O O . PHE A 1 205 ? -2.224 -9.895 -10.187 1.00 98.25 205 PHE A O 1
ATOM 1599 N N . VAL A 1 206 ? -3.210 -9.917 -8.170 1.00 96.88 206 VAL A N 1
ATOM 1600 C CA . VAL A 1 206 ? -2.213 -10.801 -7.546 1.00 96.88 206 VAL A CA 1
ATOM 1601 C C . VAL A 1 206 ? -2.245 -12.193 -8.184 1.00 96.88 206 VAL A C 1
ATOM 1603 O O . VAL A 1 206 ? -1.186 -12.739 -8.491 1.00 96.88 206 VAL A O 1
ATOM 1606 N N . ALA A 1 207 ? -3.433 -12.751 -8.429 1.00 96.19 207 ALA A N 1
ATOM 1607 C CA . ALA A 1 207 ? -3.581 -14.037 -9.102 1.00 96.19 207 ALA A CA 1
ATOM 1608 C C . ALA A 1 207 ? -3.069 -13.976 -10.549 1.00 96.19 207 ALA A C 1
ATOM 1610 O O . ALA A 1 207 ? -2.273 -14.823 -10.943 1.00 96.19 207 ALA A O 1
ATOM 1611 N N . THR A 1 208 ? -3.439 -12.946 -11.316 1.00 97.44 208 THR A N 1
ATOM 1612 C CA . THR A 1 208 ? -2.963 -12.763 -12.695 1.00 97.44 208 THR A CA 1
ATOM 1613 C C . THR A 1 208 ? -1.446 -12.590 -12.749 1.00 97.44 208 THR A C 1
ATOM 1615 O O . THR A 1 208 ? -0.798 -13.173 -13.612 1.00 97.44 208 THR A O 1
ATOM 1618 N N . ALA A 1 209 ? -0.851 -11.852 -11.808 1.00 96.94 209 ALA A N 1
ATOM 1619 C CA . ALA A 1 209 ? 0.600 -11.725 -11.708 1.00 96.94 209 ALA A CA 1
ATOM 1620 C C . ALA A 1 209 ? 1.283 -13.072 -11.418 1.00 96.94 209 ALA A C 1
ATOM 1622 O O . ALA A 1 209 ? 2.287 -13.401 -12.049 1.00 96.94 209 ALA A O 1
ATOM 1623 N N . ALA A 1 210 ? 0.733 -13.869 -10.496 1.00 95.00 210 ALA A N 1
ATOM 1624 C CA . ALA A 1 210 ? 1.260 -15.196 -10.187 1.00 95.00 210 ALA A CA 1
ATOM 1625 C C . ALA A 1 210 ? 1.163 -16.143 -11.394 1.00 95.00 210 ALA A C 1
ATOM 1627 O O . ALA A 1 210 ? 2.130 -16.836 -11.703 1.00 95.00 210 ALA A O 1
ATOM 1628 N N . LEU A 1 211 ? 0.035 -16.125 -12.111 1.00 95.50 211 LEU A N 1
ATOM 1629 C CA . LEU A 1 211 ? -0.172 -16.914 -13.327 1.00 95.50 211 LEU A CA 1
ATOM 1630 C C . LEU A 1 211 ? 0.776 -16.488 -14.455 1.00 95.50 211 LEU A C 1
ATOM 1632 O O . LEU A 1 211 ? 1.404 -17.346 -15.064 1.00 95.50 211 LEU A O 1
ATOM 1636 N N . ALA A 1 212 ? 0.947 -15.184 -14.692 1.00 94.75 212 ALA A N 1
ATOM 1637 C CA . ALA A 1 212 ? 1.889 -14.675 -15.690 1.00 94.75 212 ALA A CA 1
ATOM 1638 C C . ALA A 1 212 ? 3.337 -15.089 -15.370 1.00 94.75 212 ALA A C 1
ATOM 1640 O O . ALA A 1 212 ? 4.083 -15.496 -16.261 1.00 94.75 212 ALA A O 1
ATOM 1641 N N . GLY A 1 213 ? 3.724 -15.036 -14.090 1.00 91.81 213 GLY A N 1
ATOM 1642 C CA . GLY A 1 213 ? 5.025 -15.520 -13.628 1.00 91.81 213 GLY A CA 1
ATOM 1643 C C . GLY A 1 213 ? 5.200 -17.029 -13.822 1.00 91.81 213 GLY A C 1
ATOM 1644 O O . GLY A 1 213 ? 6.235 -17.459 -14.324 1.00 91.81 213 GLY A O 1
ATOM 1645 N N . ALA A 1 214 ? 4.185 -17.828 -13.479 1.00 91.38 214 ALA A N 1
ATOM 1646 C CA . ALA A 1 214 ? 4.196 -19.281 -13.663 1.00 91.38 214 ALA A CA 1
ATOM 1647 C C . ALA A 1 214 ? 4.228 -19.692 -15.145 1.00 91.38 214 ALA A C 1
ATOM 1649 O O . ALA A 1 214 ? 4.864 -20.683 -15.490 1.00 91.38 214 ALA A O 1
ATOM 1650 N N . ALA A 1 215 ? 3.605 -18.902 -16.021 1.00 93.44 215 ALA A N 1
ATOM 1651 C CA . ALA A 1 215 ? 3.631 -19.086 -17.470 1.00 93.44 215 ALA A CA 1
ATOM 1652 C C . ALA A 1 215 ? 4.969 -18.682 -18.123 1.00 93.44 215 ALA A C 1
ATOM 1654 O O . ALA A 1 215 ? 5.086 -18.714 -19.344 1.00 93.44 215 ALA A O 1
ATOM 1655 N N . GLY A 1 216 ? 5.972 -18.259 -17.343 1.00 90.31 216 GLY A N 1
ATOM 1656 C CA . GLY A 1 216 ? 7.278 -17.862 -17.871 1.00 90.31 216 GLY A CA 1
ATOM 1657 C C . GLY A 1 216 ? 7.273 -16.522 -18.612 1.00 90.31 216 GLY A C 1
ATOM 1658 O O . GLY A 1 216 ? 8.189 -16.254 -19.388 1.00 90.31 216 GLY A O 1
ATOM 1659 N N . SER A 1 217 ? 6.270 -15.664 -18.378 1.00 92.56 217 SER A N 1
ATOM 1660 C CA . SER A 1 217 ? 6.222 -14.330 -18.990 1.00 92.56 217 SER A CA 1
ATOM 1661 C C . SER A 1 217 ? 7.442 -13.492 -18.599 1.00 92.56 217 SER A C 1
ATOM 1663 O O . SER A 1 217 ? 7.983 -13.623 -17.495 1.00 92.56 217 SER A O 1
ATOM 1665 N N . ALA A 1 218 ? 7.836 -12.561 -19.472 1.00 91.12 218 ALA A N 1
ATOM 1666 C CA . ALA A 1 218 ? 8.897 -11.603 -19.173 1.00 91.12 218 ALA A CA 1
ATOM 1667 C C . ALA A 1 218 ? 8.622 -10.896 -17.838 1.00 91.12 218 ALA A C 1
ATOM 1669 O O . ALA A 1 218 ? 7.524 -10.384 -17.627 1.00 91.12 218 ALA A O 1
ATOM 1670 N N . ARG A 1 219 ? 9.628 -10.832 -16.952 1.00 90.00 219 ARG A N 1
ATOM 1671 C CA . ARG A 1 219 ? 9.491 -10.389 -15.545 1.00 90.00 219 ARG A CA 1
ATOM 1672 C C . ARG A 1 219 ? 8.765 -9.058 -15.363 1.00 90.00 219 ARG A C 1
ATOM 1674 O O . ARG A 1 219 ? 8.120 -8.851 -14.339 1.00 90.00 219 ARG A O 1
ATOM 1681 N N . TRP A 1 220 ? 8.874 -8.165 -16.342 1.00 93.81 220 TRP A N 1
ATOM 1682 C CA . TRP A 1 220 ? 8.173 -6.888 -16.360 1.00 93.81 220 TRP A CA 1
ATOM 1683 C C . TRP A 1 220 ? 6.662 -7.049 -16.134 1.00 93.81 220 TRP A C 1
ATOM 1685 O O . TRP A 1 220 ? 6.117 -6.351 -15.281 1.00 93.81 220 TRP A O 1
ATOM 1695 N N . LEU A 1 221 ? 6.015 -7.996 -16.825 1.00 96.12 221 LEU A N 1
ATOM 1696 C CA . LEU A 1 221 ? 4.563 -8.188 -16.801 1.00 96.12 221 LEU A CA 1
ATOM 1697 C C . LEU A 1 221 ? 4.030 -8.608 -15.416 1.00 96.12 221 LEU A C 1
ATOM 1699 O O . LEU A 1 221 ? 3.206 -7.874 -14.867 1.00 96.12 221 LEU A O 1
ATOM 1703 N N . PRO A 1 222 ? 4.484 -9.719 -14.794 1.00 96.06 222 PRO A N 1
ATOM 1704 C CA . PRO A 1 222 ? 4.011 -10.100 -13.467 1.00 96.06 222 PRO A CA 1
ATOM 1705 C C . PRO A 1 222 ? 4.370 -9.053 -12.406 1.00 96.06 222 PRO A C 1
ATOM 1707 O O . PRO A 1 222 ? 3.558 -8.793 -11.521 1.00 96.06 222 PRO A O 1
ATOM 1710 N N . LEU A 1 223 ? 5.530 -8.387 -12.509 1.00 95.50 223 LEU A N 1
ATOM 1711 C CA . LEU A 1 223 ? 5.886 -7.303 -11.588 1.00 95.50 223 LEU A CA 1
ATOM 1712 C C . LEU A 1 223 ? 4.951 -6.095 -11.724 1.00 95.50 223 LEU A C 1
ATOM 1714 O O . LEU A 1 223 ? 4.529 -5.556 -10.704 1.00 95.50 223 LEU A O 1
ATOM 1718 N N . HIS A 1 224 ? 4.591 -5.680 -12.942 1.00 96.81 224 HIS A N 1
ATOM 1719 C CA . HIS A 1 224 ? 3.675 -4.554 -13.155 1.00 96.81 224 HIS A CA 1
ATOM 1720 C C . HIS A 1 224 ? 2.247 -4.893 -12.731 1.00 96.81 224 HIS A C 1
ATOM 1722 O O . HIS A 1 224 ? 1.625 -4.104 -12.022 1.00 96.81 224 HIS A O 1
ATOM 1728 N N . LEU A 1 225 ? 1.745 -6.082 -13.073 1.00 98.25 225 LEU A N 1
ATOM 1729 C CA . LEU A 1 225 ? 0.433 -6.544 -12.611 1.00 98.25 225 LEU A CA 1
ATOM 1730 C C . LEU A 1 225 ? 0.365 -6.593 -11.079 1.00 98.25 225 LEU A C 1
ATOM 1732 O O . LEU A 1 225 ? -0.612 -6.134 -10.483 1.00 98.25 225 LEU A O 1
ATOM 1736 N N . PHE A 1 226 ? 1.421 -7.091 -10.431 1.00 98.38 226 PHE A N 1
ATOM 1737 C CA . PHE A 1 226 ? 1.491 -7.146 -8.977 1.00 98.38 226 PHE A CA 1
ATOM 1738 C C . PHE A 1 226 ? 1.604 -5.754 -8.347 1.00 98.38 226 PHE A C 1
ATOM 1740 O O . PHE A 1 226 ? 0.827 -5.441 -7.451 1.00 98.38 226 PHE A O 1
ATOM 1747 N N . LEU A 1 227 ? 2.542 -4.911 -8.791 1.00 98.31 227 LEU A N 1
ATOM 1748 C CA . LEU A 1 227 ? 2.827 -3.616 -8.162 1.00 98.31 227 LEU A CA 1
ATOM 1749 C C . LEU A 1 227 ? 1.812 -2.531 -8.555 1.00 98.31 227 LEU A C 1
ATOM 1751 O O . LEU A 1 227 ? 1.190 -1.928 -7.681 1.00 98.31 227 LEU A O 1
ATOM 1755 N N . ALA A 1 228 ? 1.622 -2.291 -9.854 1.00 98.00 228 ALA A N 1
ATOM 1756 C CA . ALA A 1 228 ? 0.728 -1.243 -10.353 1.00 98.00 228 ALA A CA 1
ATOM 1757 C C . ALA A 1 228 ? -0.753 -1.645 -10.258 1.00 98.00 228 ALA A C 1
ATOM 1759 O O . ALA A 1 228 ? -1.619 -0.799 -10.065 1.00 98.00 228 ALA A O 1
ATOM 1760 N N . GLY A 1 229 ? -1.061 -2.939 -10.347 1.00 98.38 229 GLY A N 1
ATOM 1761 C CA . GLY A 1 229 ? -2.409 -3.451 -10.113 1.00 98.38 229 GLY A CA 1
ATOM 1762 C C . GLY A 1 229 ? -2.653 -3.764 -8.639 1.00 98.38 229 GLY A C 1
ATOM 1763 O O . GLY A 1 229 ? -3.307 -3.009 -7.921 1.00 98.38 229 GLY A O 1
ATOM 1764 N N . GLY A 1 230 ? -2.121 -4.896 -8.178 1.00 98.31 230 GLY A N 1
ATOM 1765 C CA . GLY A 1 230 ? -2.420 -5.467 -6.861 1.00 98.31 230 GLY A CA 1
ATOM 1766 C C . GLY A 1 230 ? -2.044 -4.561 -5.685 1.00 98.31 230 GLY A C 1
ATOM 1767 O O . GLY A 1 230 ? -2.898 -4.219 -4.865 1.00 98.31 230 GLY A O 1
ATOM 1768 N N . VAL A 1 231 ? -0.777 -4.149 -5.598 1.00 98.62 231 VAL A N 1
ATOM 1769 C CA . VAL A 1 231 ? -0.264 -3.319 -4.501 1.00 98.62 231 VAL A CA 1
ATOM 1770 C C . VAL A 1 231 ? -0.883 -1.928 -4.546 1.00 98.62 231 VAL A C 1
ATOM 1772 O O . VAL A 1 231 ? -1.343 -1.467 -3.507 1.00 98.62 231 VAL A O 1
ATOM 1775 N N . MET A 1 232 ? -0.980 -1.270 -5.707 1.00 98.69 232 MET A N 1
ATOM 1776 C CA . MET A 1 232 ? -1.595 0.062 -5.772 1.00 98.69 232 MET A CA 1
ATOM 1777 C C . MET A 1 232 ? -3.085 0.046 -5.407 1.00 98.69 232 MET A C 1
ATOM 1779 O O . MET A 1 232 ? -3.548 0.937 -4.695 1.00 98.69 232 MET A O 1
ATOM 1783 N N . LEU A 1 233 ? -3.848 -0.971 -5.821 1.00 98.62 233 LEU A N 1
ATOM 1784 C CA . LEU A 1 233 ? -5.239 -1.128 -5.382 1.00 98.62 233 LEU A CA 1
ATOM 1785 C C . LEU A 1 233 ? -5.331 -1.421 -3.877 1.00 98.62 233 LEU A C 1
ATOM 1787 O O . LEU A 1 233 ? -6.216 -0.896 -3.200 1.00 98.62 233 LEU A O 1
ATOM 1791 N N . ALA A 1 234 ? -4.404 -2.204 -3.319 1.00 98.44 234 ALA A N 1
ATOM 1792 C CA . ALA A 1 234 ? -4.343 -2.425 -1.877 1.00 98.44 234 ALA A CA 1
ATOM 1793 C C . ALA A 1 234 ? -4.040 -1.114 -1.140 1.00 98.44 234 ALA A C 1
ATOM 1795 O O . ALA A 1 234 ? -4.752 -0.763 -0.200 1.00 98.44 234 ALA A O 1
ATOM 1796 N N . ILE A 1 235 ? -3.053 -0.348 -1.613 1.00 98.38 235 ILE A N 1
ATOM 1797 C CA . ILE A 1 235 ? -2.720 0.986 -1.112 1.00 98.38 235 ILE A CA 1
ATOM 1798 C C . ILE A 1 235 ? -3.952 1.889 -1.182 1.00 98.38 235 ILE A C 1
ATOM 1800 O O . ILE A 1 235 ? -4.305 2.491 -0.173 1.00 98.38 235 ILE A O 1
ATOM 1804 N N . SER A 1 236 ? -4.647 1.967 -2.318 1.00 97.94 236 SER A N 1
ATOM 1805 C CA . SER A 1 236 ? -5.786 2.873 -2.493 1.00 97.94 236 SER A CA 1
ATOM 1806 C C . SER A 1 236 ? -6.964 2.519 -1.588 1.00 97.94 236 SER A C 1
ATOM 1808 O O . SER A 1 236 ? -7.543 3.395 -0.946 1.00 97.94 236 SER A O 1
ATOM 1810 N N . GLY A 1 237 ? -7.338 1.240 -1.504 1.00 97.25 237 GLY A N 1
ATOM 1811 C CA . GLY A 1 237 ? -8.435 0.773 -0.658 1.00 97.25 237 GLY A CA 1
ATOM 1812 C C . GLY A 1 237 ? -8.124 0.932 0.827 1.00 97.25 237 GLY A C 1
ATOM 1813 O O . GLY A 1 237 ? -8.934 1.478 1.576 1.00 97.25 237 GLY A O 1
ATOM 1814 N N . VAL A 1 238 ? -6.943 0.475 1.245 1.00 97.06 238 VAL A N 1
ATOM 1815 C CA . VAL A 1 238 ? -6.561 0.426 2.657 1.00 97.06 238 VAL A CA 1
ATOM 1816 C C . VAL A 1 238 ? -6.212 1.810 3.185 1.00 97.06 238 VAL A C 1
ATOM 1818 O O . VAL A 1 238 ? -6.701 2.148 4.255 1.00 97.06 238 VAL A O 1
ATOM 1821 N N . SER A 1 239 ? -5.456 2.643 2.460 1.00 97.38 239 SER A N 1
ATOM 1822 C CA . SER A 1 239 ? -5.137 4.005 2.926 1.00 97.38 239 SER A CA 1
ATOM 1823 C C . SER A 1 239 ? -6.403 4.819 3.195 1.00 97.38 239 SER A C 1
ATOM 1825 O O . SER A 1 239 ? -6.550 5.368 4.280 1.00 97.38 239 SER A O 1
ATOM 1827 N N . LEU A 1 240 ? -7.363 4.812 2.264 1.00 97.19 240 LEU A N 1
ATOM 1828 C CA . LEU A 1 240 ? -8.615 5.554 2.409 1.00 97.19 240 LEU A CA 1
ATOM 1829 C C . LEU A 1 240 ? -9.480 5.013 3.554 1.00 97.19 240 LEU A C 1
ATOM 1831 O O . LEU A 1 240 ? -10.016 5.787 4.346 1.00 97.19 240 LEU A O 1
ATOM 1835 N N . MET A 1 241 ? -9.578 3.685 3.678 1.00 96.25 241 MET A N 1
ATOM 1836 C CA . MET A 1 241 ? -10.258 3.041 4.802 1.00 96.25 241 MET A CA 1
ATOM 1837 C C . MET A 1 241 ? -9.613 3.428 6.137 1.00 96.25 241 MET A C 1
ATOM 1839 O O . MET A 1 241 ? -10.314 3.823 7.068 1.00 96.25 241 MET A O 1
ATOM 1843 N N . LEU A 1 242 ? -8.285 3.348 6.230 1.00 94.50 242 LEU A N 1
ATOM 1844 C CA . LEU A 1 242 ? -7.547 3.687 7.439 1.00 94.50 242 LEU A CA 1
ATOM 1845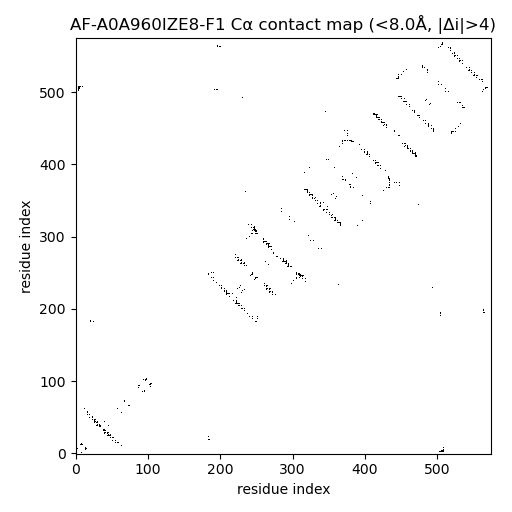 C C . LEU A 1 242 ? -7.704 5.167 7.779 1.00 94.50 242 LEU A C 1
ATOM 1847 O O . LEU A 1 242 ? -8.022 5.460 8.923 1.00 94.50 242 LEU A O 1
ATOM 1851 N N . THR A 1 243 ? -7.617 6.089 6.817 1.00 94.69 243 THR A N 1
ATOM 1852 C CA . THR A 1 243 ? -7.882 7.519 7.052 1.00 94.69 243 THR A CA 1
ATOM 1853 C C . THR A 1 243 ? -9.285 7.756 7.617 1.00 94.69 243 THR A C 1
ATOM 1855 O O . THR A 1 243 ? -9.432 8.480 8.598 1.00 94.69 243 THR A O 1
ATOM 1858 N N . VAL A 1 244 ? -10.317 7.102 7.074 1.00 93.31 244 VAL A N 1
ATOM 1859 C CA . VAL A 1 244 ? -11.685 7.176 7.625 1.00 93.31 244 VAL A CA 1
ATOM 1860 C C . VAL A 1 244 ? -11.734 6.655 9.065 1.00 93.31 244 VAL A C 1
ATOM 1862 O O . VAL A 1 244 ? -12.284 7.308 9.953 1.00 93.31 244 VAL A O 1
ATOM 1865 N N . THR A 1 245 ? -11.160 5.476 9.314 1.00 89.69 245 THR A N 1
ATOM 1866 C CA . THR A 1 245 ? -11.275 4.799 10.617 1.00 89.69 245 THR A CA 1
ATOM 1867 C C . THR A 1 245 ? -10.408 5.415 11.714 1.00 89.69 245 THR A C 1
ATOM 1869 O O . THR A 1 245 ? -10.887 5.585 12.832 1.00 89.69 245 THR A O 1
ATOM 1872 N N . TRP A 1 246 ? -9.155 5.755 11.419 1.00 87.69 246 TRP A N 1
ATOM 1873 C CA . TRP A 1 246 ? -8.187 6.272 12.382 1.00 87.69 246 TRP A CA 1
ATOM 1874 C C . TRP A 1 246 ? -8.420 7.747 12.679 1.00 87.69 246 TRP A C 1
ATOM 1876 O O . TRP A 1 246 ? -8.419 8.141 13.840 1.00 87.69 246 TRP A O 1
ATOM 1886 N N . SER A 1 247 ? -8.680 8.556 11.653 1.00 86.25 247 SER A N 1
ATOM 1887 C CA . SER A 1 247 ? -8.877 9.999 11.818 1.00 86.25 247 SER A 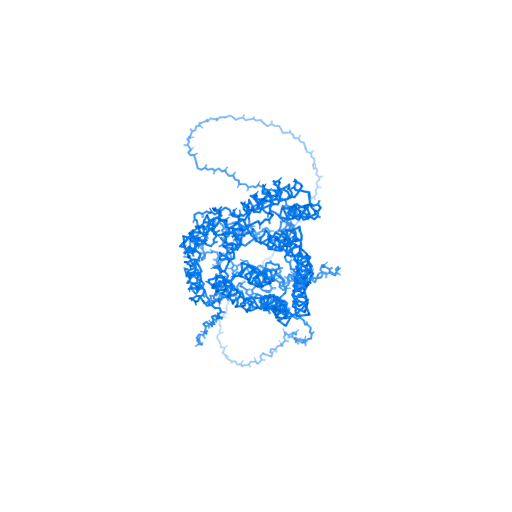CA 1
ATOM 1888 C C . SER A 1 247 ? -10.327 10.376 12.156 1.00 86.25 247 SER A C 1
ATOM 1890 O O . SER A 1 247 ? -10.661 11.559 12.234 1.00 86.25 247 SER A O 1
ATOM 1892 N N . ALA A 1 248 ? -11.201 9.376 12.345 1.00 84.88 248 ALA A N 1
ATOM 1893 C CA . ALA A 1 248 ? -12.640 9.542 12.550 1.00 84.88 248 ALA A CA 1
ATOM 1894 C C . ALA A 1 248 ? -13.283 10.478 11.505 1.00 84.88 248 ALA A C 1
ATOM 1896 O O . ALA A 1 248 ? -14.142 11.294 11.822 1.00 84.88 248 ALA A O 1
ATOM 1897 N N . ALA A 1 249 ? -12.837 10.366 10.255 1.00 86.69 249 ALA A N 1
ATOM 1898 C CA . ALA A 1 249 ? -13.273 11.209 9.151 1.00 86.69 249 ALA A CA 1
ATOM 1899 C C . ALA A 1 249 ? -14.495 10.609 8.431 1.00 86.69 249 ALA A C 1
ATOM 1901 O O . ALA A 1 249 ? -14.657 9.386 8.426 1.00 86.69 249 ALA A O 1
ATOM 1902 N N . PRO A 1 250 ? -15.348 11.417 7.779 1.00 87.69 250 PRO A N 1
ATOM 1903 C CA . PRO A 1 250 ? -16.458 10.899 6.985 1.00 87.69 250 PRO A CA 1
ATOM 1904 C C . PRO A 1 250 ? -15.954 10.058 5.804 1.00 87.69 250 PRO A C 1
ATOM 1906 O O . PRO A 1 250 ? -14.950 10.388 5.165 1.00 87.69 250 PRO A O 1
ATOM 1909 N N . ALA A 1 251 ? -16.676 8.982 5.483 1.00 89.81 251 ALA A N 1
ATOM 1910 C CA . ALA A 1 251 ? -16.376 8.181 4.303 1.00 89.81 251 ALA A CA 1
ATOM 1911 C C . ALA A 1 251 ? -16.684 8.974 3.019 1.00 89.81 251 ALA A C 1
ATOM 1913 O O . ALA A 1 251 ? -17.711 9.657 2.951 1.00 89.81 251 ALA A O 1
ATOM 1914 N N . PRO A 1 252 ? -15.827 8.896 1.989 1.00 93.75 252 PRO A N 1
ATOM 1915 C CA . PRO A 1 252 ? -16.124 9.503 0.700 1.00 93.75 252 PRO A CA 1
ATOM 1916 C C . PRO A 1 252 ? -17.281 8.776 0.012 1.00 93.75 252 PRO A C 1
ATOM 1918 O O . PRO A 1 252 ? -17.542 7.602 0.276 1.00 93.75 252 PRO A O 1
ATOM 1921 N N . ALA A 1 253 ? -17.952 9.470 -0.907 1.00 93.38 253 ALA A N 1
ATOM 1922 C CA . ALA A 1 253 ? -19.058 8.892 -1.661 1.00 93.38 253 ALA A CA 1
ATOM 1923 C C . ALA A 1 253 ? -18.599 7.707 -2.531 1.00 93.38 253 ALA A C 1
ATOM 1925 O O . ALA A 1 253 ? -17.570 7.788 -3.210 1.00 93.38 253 ALA A O 1
ATOM 1926 N N . ASP A 1 254 ? -19.417 6.651 -2.575 1.00 94.88 254 ASP A N 1
ATOM 1927 C CA . ASP A 1 254 ? -19.102 5.388 -3.257 1.00 94.88 254 ASP A CA 1
ATOM 1928 C C . ASP A 1 254 ? -18.735 5.573 -4.730 1.00 94.88 254 ASP A C 1
ATOM 1930 O O . ASP A 1 254 ? -17.791 4.948 -5.203 1.00 94.88 254 ASP A O 1
ATOM 1934 N N . ARG A 1 255 ? -19.411 6.483 -5.444 1.00 96.62 255 ARG A N 1
ATOM 1935 C CA . ARG A 1 255 ? -19.123 6.774 -6.859 1.00 96.62 255 ARG A CA 1
ATOM 1936 C C . ARG A 1 255 ? -17.687 7.242 -7.094 1.00 96.62 255 ARG A C 1
ATOM 1938 O O . ARG A 1 255 ? -17.047 6.795 -8.039 1.00 96.62 255 ARG A O 1
ATOM 1945 N N . TRP A 1 256 ? -17.162 8.104 -6.221 1.00 97.81 256 TRP A N 1
ATOM 1946 C CA . TRP A 1 256 ? -15.804 8.631 -6.358 1.00 97.81 256 TRP A CA 1
ATOM 1947 C C . TRP A 1 256 ? -14.777 7.588 -5.954 1.00 97.81 256 TRP A C 1
ATOM 1949 O O . TRP A 1 256 ? -13.742 7.453 -6.604 1.00 97.81 256 TRP A O 1
ATOM 1959 N N . ALA A 1 257 ? -15.088 6.810 -4.913 1.00 97.06 257 ALA A N 1
ATOM 1960 C CA . ALA A 1 257 ? -14.259 5.683 -4.546 1.00 97.06 257 ALA A CA 1
ATOM 1961 C C . ALA A 1 257 ? -14.183 4.669 -5.700 1.00 97.06 257 ALA A C 1
ATOM 1963 O O . ALA A 1 257 ? -13.081 4.305 -6.097 1.00 97.06 257 ALA A O 1
ATOM 1964 N N . ALA A 1 258 ? -15.315 4.273 -6.282 1.00 97.62 258 ALA A N 1
ATOM 1965 C CA . ALA A 1 258 ? -15.390 3.335 -7.398 1.00 97.62 258 ALA A CA 1
ATOM 1966 C C . ALA A 1 258 ? -14.675 3.854 -8.651 1.00 97.62 258 ALA A C 1
ATOM 1968 O O . ALA A 1 258 ? -13.845 3.133 -9.201 1.00 97.62 258 ALA A O 1
ATOM 1969 N N . ALA A 1 259 ? -14.925 5.105 -9.059 1.00 98.44 259 ALA A N 1
ATOM 1970 C CA . ALA A 1 259 ? -14.244 5.730 -10.194 1.00 98.44 259 ALA A CA 1
ATOM 1971 C C . ALA A 1 259 ? -12.719 5.678 -10.027 1.00 98.44 259 ALA A C 1
ATOM 1973 O O . ALA A 1 259 ? -12.010 5.244 -10.929 1.00 98.44 259 ALA A O 1
ATOM 1974 N N . GLN A 1 260 ? -12.216 6.012 -8.835 1.00 98.44 260 GLN A N 1
ATOM 1975 C CA . GLN A 1 260 ? -10.792 5.925 -8.518 1.00 98.44 260 GLN A CA 1
ATOM 1976 C C . GLN A 1 260 ? -10.236 4.501 -8.706 1.00 98.44 260 GLN A C 1
ATOM 1978 O O . GLN A 1 260 ? -9.165 4.339 -9.287 1.00 98.44 260 GLN A O 1
ATOM 1983 N N . ARG A 1 261 ? -10.952 3.461 -8.251 1.00 98.06 261 ARG A N 1
ATOM 1984 C CA . ARG A 1 261 ? -10.476 2.067 -8.348 1.00 98.06 261 ARG A CA 1
ATOM 1985 C C . ARG A 1 261 ? -10.496 1.574 -9.786 1.00 98.06 261 ARG A C 1
ATOM 1987 O O . ARG A 1 261 ? -9.548 0.912 -10.191 1.00 98.06 261 ARG A O 1
ATOM 1994 N N . TRP A 1 262 ? -11.530 1.916 -10.551 1.00 98.44 262 TRP A N 1
ATOM 1995 C CA . TRP A 1 262 ? -11.628 1.536 -11.959 1.00 98.44 262 TRP A CA 1
ATOM 1996 C C . TRP A 1 262 ? -10.605 2.254 -12.836 1.00 98.44 262 TRP A C 1
ATOM 1998 O O . TRP A 1 262 ? -10.048 1.620 -13.723 1.00 98.44 262 TRP A O 1
ATOM 2008 N N . LEU A 1 263 ? -10.284 3.517 -12.545 1.00 98.75 263 LEU A N 1
ATOM 2009 C CA . LEU A 1 263 ? -9.197 4.237 -13.216 1.00 98.75 263 LEU A CA 1
ATOM 2010 C C . LEU A 1 263 ? -7.839 3.556 -12.992 1.00 98.75 263 LEU A C 1
ATOM 2012 O O . LEU A 1 263 ? -7.112 3.306 -13.949 1.00 98.75 263 LEU A O 1
ATOM 2016 N N . VAL A 1 264 ? -7.518 3.186 -11.746 1.00 98.69 264 VAL A N 1
ATOM 2017 C CA . VAL A 1 264 ? -6.264 2.474 -11.430 1.00 98.69 264 VAL A CA 1
ATOM 2018 C C . VAL A 1 264 ? -6.250 1.066 -12.028 1.00 98.69 264 VAL A C 1
ATOM 2020 O O . VAL A 1 264 ? -5.278 0.692 -12.674 1.00 98.69 264 VAL A O 1
ATOM 2023 N N . ALA A 1 265 ? -7.321 0.287 -11.854 1.00 98.62 265 ALA A N 1
ATOM 2024 C CA . AL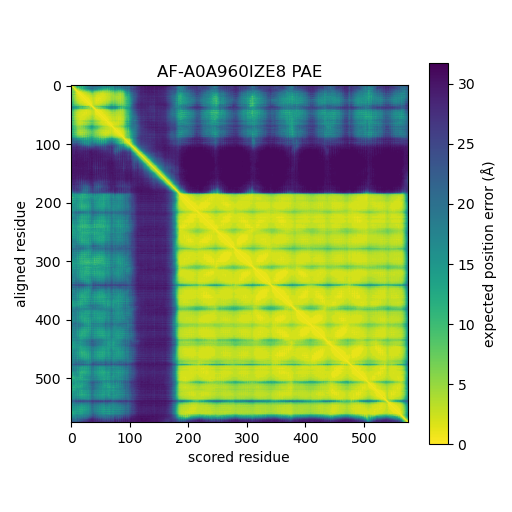A A 1 265 ? -7.404 -1.076 -12.375 1.00 98.62 265 ALA A CA 1
ATOM 2025 C C . ALA A 1 265 ? -7.356 -1.104 -13.911 1.00 98.62 265 ALA A C 1
ATOM 2027 O O . ALA A 1 265 ? -6.560 -1.838 -14.491 1.00 98.62 265 ALA A O 1
ATOM 2028 N N . GLY A 1 266 ? -8.175 -0.279 -14.566 1.00 98.38 266 GLY A N 1
ATOM 2029 C CA . GLY A 1 266 ? -8.227 -0.167 -16.021 1.00 98.38 266 GLY A CA 1
ATOM 2030 C C . GLY A 1 266 ? -6.920 0.362 -16.604 1.00 98.38 266 GLY A C 1
ATOM 2031 O O . GLY A 1 266 ? -6.417 -0.210 -17.563 1.00 98.38 266 GLY A O 1
ATOM 2032 N N . GLY A 1 267 ? -6.318 1.381 -15.984 1.00 98.38 267 GLY A N 1
ATOM 2033 C CA . GLY A 1 267 ? -5.015 1.898 -16.397 1.00 98.38 267 GLY A CA 1
ATOM 2034 C C . GLY A 1 267 ? -3.892 0.864 -16.257 1.00 98.38 267 GLY A C 1
ATOM 2035 O O . GLY A 1 267 ? -3.124 0.666 -17.193 1.00 98.38 267 GLY A O 1
ATOM 2036 N N . ALA A 1 268 ? -3.828 0.134 -15.137 1.00 98.19 268 ALA A N 1
ATOM 2037 C CA . ALA A 1 268 ? -2.818 -0.908 -14.927 1.00 98.19 268 ALA A CA 1
ATOM 2038 C C . ALA A 1 268 ? -2.964 -2.061 -15.929 1.00 98.19 268 ALA A C 1
ATOM 2040 O O . ALA A 1 268 ? -1.977 -2.486 -16.530 1.00 98.19 268 ALA A O 1
ATOM 2041 N N . ALA A 1 269 ? -4.192 -2.553 -16.123 1.00 97.94 269 ALA A N 1
ATOM 2042 C CA . ALA A 1 269 ? -4.478 -3.601 -17.097 1.00 97.94 269 ALA A CA 1
ATOM 2043 C C . ALA A 1 269 ? -4.202 -3.124 -18.530 1.00 97.94 269 ALA A C 1
ATOM 2045 O O . ALA A 1 269 ? -3.576 -3.848 -19.296 1.00 97.94 269 ALA A O 1
ATOM 2046 N N . GLY A 1 270 ? -4.605 -1.898 -18.871 1.00 97.06 270 GLY A N 1
ATOM 2047 C CA . GLY A 1 270 ? -4.383 -1.297 -20.183 1.00 97.06 270 GLY A CA 1
ATOM 2048 C C . GLY A 1 270 ? -2.902 -1.126 -20.516 1.00 97.06 270 GLY A C 1
ATOM 2049 O O . GLY A 1 270 ? -2.498 -1.469 -21.619 1.00 97.06 270 GLY A O 1
ATOM 2050 N N . ILE A 1 271 ? -2.070 -0.691 -19.561 1.00 96.25 271 ILE A N 1
ATOM 2051 C CA . ILE A 1 271 ? -0.610 -0.623 -19.746 1.00 96.25 271 ILE A CA 1
ATOM 2052 C C . ILE A 1 271 ? -0.025 -2.030 -19.917 1.00 96.25 271 ILE A C 1
ATOM 2054 O O . ILE A 1 271 ? 0.785 -2.253 -20.815 1.00 96.25 271 ILE A O 1
ATOM 2058 N N . ALA A 1 272 ? -0.431 -2.985 -19.073 1.00 95.31 272 ALA A N 1
ATOM 2059 C CA . ALA A 1 272 ? 0.062 -4.359 -19.129 1.00 95.31 272 ALA A CA 1
ATOM 2060 C C . ALA A 1 272 ? -0.261 -5.029 -20.474 1.00 95.31 272 ALA A C 1
ATOM 2062 O O . ALA A 1 272 ? 0.635 -5.572 -21.115 1.00 95.31 272 ALA A O 1
ATOM 2063 N N . VAL A 1 273 ? -1.519 -4.944 -20.916 1.00 94.88 273 VAL A N 1
ATOM 2064 C CA . VAL A 1 273 ? -1.986 -5.490 -22.197 1.00 94.88 273 VAL A CA 1
ATOM 2065 C C . VAL A 1 273 ? -1.377 -4.723 -23.362 1.00 94.88 273 VAL A C 1
ATOM 2067 O O . VAL A 1 273 ? -0.826 -5.346 -24.260 1.00 94.88 273 VAL A O 1
ATOM 2070 N N . GLY A 1 274 ? -1.415 -3.389 -23.326 1.00 94.12 274 GLY A N 1
ATOM 2071 C CA . GLY A 1 274 ? -0.880 -2.537 -24.384 1.00 94.12 274 GLY A CA 1
ATOM 2072 C C . GLY A 1 274 ? 0.590 -2.813 -24.659 1.00 94.12 274 GLY A C 1
ATOM 2073 O O . GLY A 1 274 ? 0.975 -2.990 -25.806 1.00 94.12 274 GLY A O 1
ATOM 2074 N N . ARG A 1 275 ? 1.407 -2.953 -23.610 1.00 92.50 275 ARG A N 1
ATOM 2075 C CA . ARG A 1 275 ? 2.829 -3.257 -23.783 1.00 92.50 275 ARG A CA 1
ATOM 2076 C C . ARG A 1 275 ? 3.095 -4.709 -24.172 1.00 92.50 275 ARG A C 1
ATOM 2078 O O . ARG A 1 275 ? 4.037 -4.947 -24.921 1.00 92.50 275 ARG A O 1
ATOM 2085 N N . HIS A 1 276 ? 2.328 -5.661 -23.634 1.00 91.69 276 HIS A N 1
ATOM 2086 C CA . HIS A 1 276 ? 2.523 -7.091 -23.888 1.00 91.69 276 HIS A CA 1
ATOM 2087 C C . HIS A 1 276 ? 2.079 -7.509 -25.292 1.00 91.69 276 HIS A C 1
ATOM 2089 O O . HIS A 1 276 ? 2.744 -8.326 -25.913 1.00 91.69 276 HIS A O 1
ATOM 2095 N N . ALA A 1 277 ? 0.979 -6.935 -25.777 1.00 92.81 277 ALA A N 1
ATOM 2096 C CA . ALA A 1 277 ? 0.446 -7.164 -27.116 1.00 92.81 277 ALA A CA 1
ATOM 2097 C C . ALA A 1 277 ? 0.959 -6.140 -28.146 1.00 92.81 277 ALA A C 1
ATOM 2099 O O . ALA A 1 277 ? 0.423 -6.084 -29.246 1.00 92.81 277 ALA A O 1
ATOM 2100 N N . GLU A 1 278 ? 1.952 -5.320 -27.774 1.00 91.25 278 GLU A N 1
ATOM 2101 C CA . GLU A 1 278 ? 2.585 -4.316 -28.645 1.00 91.25 278 GLU A CA 1
ATOM 2102 C C . GLU A 1 278 ? 1.570 -3.395 -29.349 1.00 91.25 278 GLU A C 1
ATOM 2104 O O . GLU A 1 278 ? 1.686 -3.068 -30.528 1.00 91.25 278 GLU A O 1
ATOM 2109 N N . LEU A 1 279 ? 0.541 -2.975 -28.608 1.00 92.56 279 LEU A N 1
ATOM 2110 C CA . LEU A 1 279 ? -0.464 -2.040 -29.100 1.00 92.56 279 LEU A CA 1
ATOM 2111 C C . LEU A 1 279 ? 0.145 -0.642 -29.264 1.00 92.56 279 LEU A C 1
ATOM 2113 O O . LEU A 1 279 ? 1.066 -0.264 -28.542 1.00 92.56 279 LEU A O 1
ATOM 2117 N N . GLY A 1 280 ? -0.417 0.144 -30.185 1.00 91.00 280 GLY A N 1
ATOM 2118 C CA . GLY A 1 280 ? 0.104 1.472 -30.507 1.00 91.00 280 GLY A CA 1
ATOM 2119 C C . GLY A 1 280 ? 0.113 2.450 -29.326 1.00 91.00 280 GLY A C 1
ATOM 2120 O O . GLY A 1 280 ? -0.706 2.361 -28.404 1.00 91.00 280 GLY A O 1
ATOM 2121 N N . ASP A 1 281 ? 0.999 3.443 -29.408 1.00 93.19 281 ASP A N 1
ATOM 2122 C CA . ASP A 1 281 ? 1.285 4.425 -28.351 1.00 93.19 281 ASP A CA 1
ATOM 2123 C C . ASP A 1 281 ? 0.048 5.143 -27.805 1.00 93.19 281 ASP A C 1
ATOM 2125 O O . ASP A 1 281 ? -0.013 5.463 -26.619 1.00 93.19 281 ASP A O 1
ATOM 2129 N N . GLY A 1 282 ? -0.978 5.352 -28.637 1.00 92.94 282 GLY A N 1
ATOM 2130 C CA . GLY A 1 282 ? -2.247 5.941 -28.208 1.00 92.94 282 GLY A CA 1
ATOM 2131 C C . GLY A 1 282 ? -2.950 5.126 -27.116 1.00 92.94 282 GLY A C 1
ATOM 2132 O O . GLY A 1 282 ? -3.479 5.702 -26.166 1.00 92.94 282 GLY A O 1
ATOM 2133 N N . VAL A 1 283 ? -2.907 3.790 -27.191 1.00 93.75 283 VAL A N 1
ATOM 2134 C CA . VAL A 1 283 ? -3.502 2.903 -26.175 1.00 93.75 283 VAL A CA 1
ATOM 2135 C C . VAL A 1 283 ? -2.735 3.010 -24.859 1.00 93.75 283 VAL A C 1
ATOM 2137 O O . VAL A 1 283 ? -3.343 3.149 -23.794 1.00 93.75 283 VAL A O 1
ATOM 2140 N N . ILE A 1 284 ? -1.400 2.999 -24.929 1.00 94.00 284 ILE A N 1
ATOM 2141 C CA . ILE A 1 284 ? -0.521 3.160 -23.764 1.00 94.00 284 ILE A CA 1
ATOM 2142 C C . ILE A 1 284 ? -0.740 4.536 -23.125 1.00 94.00 284 ILE A C 1
ATOM 2144 O O . ILE A 1 284 ? -0.890 4.624 -21.905 1.00 94.00 284 ILE A O 1
ATOM 2148 N N . GLY A 1 285 ? -0.827 5.592 -23.937 1.00 95.75 285 GLY A N 1
ATOM 2149 C CA . GLY A 1 285 ? -1.102 6.956 -23.499 1.00 95.75 285 GLY A CA 1
ATOM 2150 C C . GLY A 1 285 ? -2.429 7.068 -22.751 1.00 95.75 285 GLY A C 1
ATOM 2151 O O . GLY A 1 285 ? -2.451 7.539 -21.617 1.00 95.75 285 GLY A O 1
ATOM 2152 N N . VAL A 1 286 ? -3.525 6.553 -23.321 1.00 97.25 286 VAL A N 1
ATOM 2153 C CA . VAL A 1 286 ? -4.847 6.551 -22.667 1.00 97.25 286 VAL A CA 1
ATOM 2154 C C . VAL A 1 286 ? -4.819 5.778 -21.347 1.00 97.25 286 VAL A C 1
ATOM 2156 O O . VAL A 1 286 ? -5.326 6.268 -20.334 1.00 97.25 286 VAL A O 1
ATOM 2159 N N . ALA A 1 287 ? -4.202 4.594 -21.322 1.00 97.88 287 ALA A N 1
ATOM 2160 C CA . ALA A 1 287 ? -4.102 3.784 -20.111 1.00 97.88 287 ALA A CA 1
ATOM 2161 C C . ALA A 1 287 ? -3.265 4.477 -19.018 1.00 97.88 287 ALA A C 1
ATOM 2163 O O . ALA A 1 287 ? -3.658 4.487 -17.847 1.00 97.88 287 ALA A O 1
ATOM 2164 N N . ALA A 1 288 ? -2.155 5.119 -19.394 1.00 97.12 288 ALA A N 1
ATOM 2165 C CA . ALA A 1 288 ? -1.327 5.910 -18.490 1.00 97.12 288 ALA A CA 1
ATOM 2166 C C . ALA A 1 288 ? -2.073 7.133 -17.941 1.00 97.12 288 ALA A C 1
ATOM 2168 O O . ALA A 1 288 ? -2.035 7.376 -16.734 1.00 97.12 288 ALA A O 1
ATOM 2169 N N . THR A 1 289 ? -2.808 7.866 -18.781 1.00 98.12 289 THR A N 1
ATOM 2170 C CA . THR A 1 289 ? -3.638 8.999 -18.347 1.00 98.12 289 THR A CA 1
ATOM 2171 C C . THR A 1 289 ? -4.736 8.554 -17.386 1.00 98.12 289 THR A C 1
ATOM 2173 O O . THR A 1 289 ? -4.933 9.192 -16.351 1.00 98.12 289 THR A O 1
ATOM 2176 N N . ALA A 1 290 ? -5.415 7.438 -17.669 1.00 98.62 290 ALA A N 1
ATOM 2177 C CA . ALA A 1 290 ? -6.411 6.871 -16.763 1.00 98.62 290 ALA A CA 1
ATOM 2178 C C . ALA A 1 290 ? -5.789 6.505 -15.405 1.00 98.62 290 ALA A C 1
ATOM 2180 O O . ALA A 1 290 ? -6.330 6.860 -14.355 1.00 98.62 290 ALA A O 1
ATOM 2181 N N . TYR A 1 291 ? -4.613 5.871 -15.411 1.00 98.62 291 TYR A N 1
ATOM 2182 C CA . TYR A 1 291 ? -3.895 5.524 -14.187 1.00 98.62 291 TYR A CA 1
ATOM 2183 C C . TYR A 1 291 ? -3.483 6.770 -13.382 1.00 98.62 291 TYR A C 1
ATOM 2185 O O . TYR A 1 291 ? -3.724 6.832 -12.174 1.00 98.62 291 TYR A O 1
ATOM 2193 N N . LEU A 1 292 ? -2.933 7.796 -14.047 1.00 98.50 292 LEU A N 1
ATOM 2194 C CA . LEU A 1 292 ? -2.578 9.087 -13.442 1.00 98.50 292 LEU A CA 1
ATOM 2195 C C . LEU A 1 292 ? -3.791 9.774 -12.812 1.00 98.50 292 LEU A C 1
ATOM 2197 O O . LEU A 1 292 ? -3.730 10.188 -11.653 1.00 98.50 292 LEU A O 1
ATOM 2201 N N . ALA A 1 293 ? -4.913 9.841 -13.534 1.00 98.75 293 ALA A N 1
ATOM 2202 C CA . ALA A 1 293 ? -6.162 10.383 -13.010 1.00 98.75 293 ALA A CA 1
ATOM 2203 C C . ALA A 1 293 ? -6.623 9.614 -11.760 1.00 98.75 293 ALA A C 1
ATOM 2205 O O . ALA A 1 293 ? -7.069 10.220 -10.785 1.00 98.75 293 ALA A O 1
ATOM 2206 N N . GLY A 1 294 ? -6.446 8.289 -11.744 1.00 98.75 294 GLY A N 1
ATOM 2207 C CA . GLY A 1 294 ? -6.708 7.442 -10.583 1.00 98.75 294 GLY A CA 1
ATOM 2208 C C . GLY A 1 294 ? -5.832 7.762 -9.363 1.00 98.75 294 GLY A C 1
ATOM 2209 O O . GLY A 1 294 ? -6.338 7.742 -8.237 1.00 98.75 294 GLY A O 1
ATOM 2210 N N . LEU A 1 295 ? -4.547 8.082 -9.552 1.00 98.62 295 LEU A N 1
ATOM 2211 C CA . LEU A 1 295 ? -3.650 8.489 -8.459 1.00 98.62 295 LEU A CA 1
ATOM 2212 C C . LEU A 1 295 ? -3.982 9.889 -7.930 1.00 98.62 295 LEU A C 1
ATOM 2214 O O . LEU A 1 295 ? -4.084 10.079 -6.716 1.00 98.62 295 LEU A O 1
ATOM 2218 N N . VAL A 1 296 ? -4.212 10.851 -8.826 1.00 98.56 296 VAL A N 1
ATOM 2219 C CA . VAL A 1 296 ? -4.585 12.227 -8.460 1.00 98.56 296 VAL A CA 1
ATOM 2220 C C . VAL A 1 296 ? -5.919 12.241 -7.715 1.00 98.56 296 VAL A C 1
ATOM 2222 O O . VAL A 1 296 ? -6.034 12.866 -6.658 1.00 98.56 296 VAL A O 1
ATOM 2225 N N . LEU A 1 297 ? -6.913 11.488 -8.200 1.00 98.75 297 LEU A N 1
ATOM 2226 C CA . LEU A 1 297 ? -8.207 11.359 -7.536 1.00 98.75 297 LEU A CA 1
ATOM 2227 C C . LEU A 1 297 ? -8.072 10.721 -6.147 1.00 98.75 297 LEU A C 1
ATOM 2229 O O . LEU A 1 297 ? -8.728 11.167 -5.209 1.00 98.75 297 LEU A O 1
ATOM 2233 N N . LEU A 1 298 ? -7.203 9.719 -5.974 1.00 98.69 298 LEU A N 1
ATOM 2234 C CA . LEU A 1 298 ? -6.926 9.157 -4.650 1.00 98.69 298 LEU A CA 1
ATOM 2235 C C . LEU A 1 298 ? -6.334 10.206 -3.701 1.00 98.69 298 LEU A C 1
ATOM 2237 O O . LEU A 1 298 ? -6.781 10.306 -2.558 1.00 98.69 298 LEU A O 1
ATOM 2241 N N . GLY A 1 299 ? -5.377 11.008 -4.174 1.00 98.44 299 GLY A N 1
ATOM 2242 C CA . GLY A 1 299 ? -4.788 12.099 -3.395 1.00 98.44 299 GLY A CA 1
ATOM 2243 C C . GLY A 1 299 ? -5.833 13.131 -2.974 1.00 98.44 299 GLY A C 1
ATOM 2244 O O . GLY A 1 299 ? -5.905 13.499 -1.801 1.00 98.44 299 GLY A O 1
ATOM 2245 N N . ALA A 1 300 ? -6.708 13.529 -3.902 1.00 98.50 300 ALA A N 1
ATOM 2246 C CA . ALA A 1 300 ? -7.819 14.433 -3.622 1.00 98.50 300 ALA A CA 1
ATOM 2247 C C . ALA A 1 300 ? -8.795 13.848 -2.587 1.00 98.50 300 ALA A C 1
ATOM 2249 O O . ALA A 1 300 ? -9.181 14.543 -1.647 1.00 98.50 300 ALA A O 1
ATOM 2250 N N . LEU A 1 301 ? -9.154 12.564 -2.708 1.00 98.31 301 LEU A N 1
ATOM 2251 C CA . LEU A 1 301 ? -10.024 11.880 -1.747 1.00 98.31 301 LEU A CA 1
ATOM 2252 C C . LEU A 1 301 ? -9.403 11.841 -0.348 1.00 98.31 301 LEU A C 1
ATOM 2254 O O . LEU A 1 301 ? -10.066 12.219 0.614 1.00 98.31 301 LEU A O 1
ATOM 2258 N N . LEU A 1 302 ? -8.131 11.451 -0.230 1.00 97.81 302 LEU A N 1
ATOM 2259 C CA . LEU A 1 302 ? -7.419 11.436 1.051 1.00 97.81 302 LEU A CA 1
ATOM 2260 C C . LEU A 1 302 ? -7.354 12.833 1.677 1.00 97.81 302 LEU A C 1
ATOM 2262 O O . LEU A 1 302 ? -7.623 12.983 2.870 1.00 97.81 302 LEU A O 1
ATOM 2266 N N . LEU A 1 303 ? -7.053 13.858 0.875 1.00 96.44 303 LEU A N 1
ATOM 2267 C CA . LEU A 1 303 ? -6.960 15.240 1.335 1.00 96.44 303 LEU A CA 1
ATOM 2268 C C . LEU A 1 303 ? -8.313 15.778 1.822 1.00 96.44 303 LEU A C 1
ATOM 2270 O O . LEU A 1 303 ? -8.390 16.386 2.888 1.00 96.44 303 LEU A O 1
ATOM 2274 N N . VAL A 1 304 ? -9.390 15.544 1.069 1.00 95.31 304 VAL A N 1
ATOM 2275 C CA . VAL A 1 304 ? -10.745 15.958 1.465 1.00 95.31 304 VAL A CA 1
ATOM 2276 C C . VAL A 1 304 ? -11.186 15.225 2.730 1.00 95.31 304 VAL A C 1
ATOM 2278 O O . VAL A 1 304 ? -11.714 15.857 3.646 1.00 95.31 304 VAL A O 1
ATOM 2281 N N . THR A 1 305 ? -10.944 13.915 2.815 1.00 93.38 305 THR A N 1
ATOM 2282 C CA . THR A 1 305 ? -11.295 13.108 3.988 1.00 93.38 305 THR A CA 1
ATOM 2283 C C . THR A 1 305 ? -10.529 13.575 5.228 1.00 93.38 305 THR A C 1
ATOM 2285 O O . THR A 1 305 ? -11.155 13.847 6.249 1.00 93.38 305 THR A O 1
ATOM 2288 N N . VAL A 1 306 ? -9.204 13.758 5.160 1.00 92.00 306 VAL A N 1
ATOM 2289 C CA . VAL A 1 306 ? -8.406 14.166 6.335 1.00 92.00 306 VAL A CA 1
ATOM 2290 C C . VAL A 1 306 ? -8.675 15.608 6.772 1.00 92.00 306 VAL A C 1
ATOM 2292 O O . VAL A 1 306 ? -8.618 15.914 7.959 1.00 92.00 306 VAL A O 1
ATOM 2295 N N . ARG A 1 307 ? -9.024 16.514 5.849 1.00 90.88 307 ARG A N 1
ATOM 2296 C CA . ARG A 1 307 ? -9.456 17.878 6.210 1.00 90.88 307 ARG A CA 1
ATOM 2297 C C . ARG A 1 307 ? -10.732 17.877 7.051 1.00 90.88 307 ARG A C 1
ATOM 2299 O O . ARG A 1 307 ? -10.936 18.789 7.840 1.00 90.88 307 ARG A O 1
ATOM 2306 N N . ARG A 1 308 ? -11.551 16.834 6.910 1.00 87.19 308 ARG A N 1
ATOM 2307 C CA . ARG A 1 308 ? -12.769 16.593 7.688 1.00 87.19 308 ARG A CA 1
ATOM 2308 C C . ARG A 1 308 ? -12.548 15.573 8.816 1.00 87.19 308 ARG A C 1
ATOM 2310 O O . ARG A 1 308 ? -13.504 14.966 9.282 1.00 87.19 308 ARG A O 1
ATOM 2317 N N . ALA A 1 309 ? -11.309 15.348 9.243 1.00 86.25 309 ALA A N 1
ATOM 2318 C CA . ALA A 1 309 ? -10.998 14.471 10.368 1.00 86.25 309 ALA A CA 1
ATOM 2319 C C . ALA A 1 309 ? -11.244 15.146 11.719 1.00 86.25 309 ALA A C 1
ATOM 2321 O O . ALA A 1 309 ? -10.969 16.338 11.885 1.00 86.25 309 ALA A O 1
ATOM 2322 N N . VAL A 1 310 ? -11.701 14.372 12.708 1.00 80.69 310 VAL A N 1
ATOM 2323 C CA . VAL A 1 310 ? -11.762 14.823 14.111 1.00 80.69 310 VAL A CA 1
ATOM 2324 C C . VAL A 1 310 ? -10.398 14.630 14.767 1.00 80.69 310 VAL A C 1
ATOM 2326 O O . VAL A 1 310 ? -9.909 15.507 15.474 1.00 80.69 310 VAL A O 1
ATOM 2329 N N . GLU A 1 311 ? -9.773 13.480 14.500 1.00 79.69 311 GLU A N 1
ATOM 2330 C CA . GLU A 1 311 ? -8.555 13.035 15.168 1.00 79.69 311 GLU A CA 1
ATOM 2331 C C . GLU A 1 311 ? -7.321 13.298 14.298 1.00 79.69 311 GLU A C 1
ATOM 2333 O O . GLU A 1 311 ? -7.208 12.802 13.174 1.00 79.69 311 GLU A O 1
ATOM 2338 N N . ARG A 1 312 ? -6.374 14.070 14.842 1.00 84.31 312 ARG A N 1
ATOM 2339 C CA . ARG A 1 312 ? -5.175 14.550 14.130 1.00 84.31 312 ARG A CA 1
ATOM 2340 C C . ARG A 1 312 ? -3.925 13.726 14.433 1.00 84.31 312 ARG A C 1
ATOM 2342 O O . ARG A 1 312 ? -2.908 13.860 13.757 1.00 84.31 312 ARG A O 1
ATOM 2349 N N . ARG A 1 313 ? -3.977 12.814 15.410 1.00 82.56 313 ARG A N 1
ATOM 2350 C CA . ARG A 1 313 ? -2.848 11.935 15.766 1.00 82.56 313 ARG A CA 1
ATOM 2351 C C . ARG A 1 313 ? -2.310 11.103 14.594 1.00 82.56 313 ARG A C 1
ATOM 2353 O O . ARG A 1 313 ? -1.143 10.708 14.616 1.00 82.56 313 ARG A O 1
ATOM 2360 N N . PHE A 1 314 ? -3.143 10.830 13.592 1.00 85.62 314 PHE A N 1
ATOM 2361 C CA . PHE A 1 314 ? -2.815 9.991 12.436 1.00 85.62 314 PHE A CA 1
ATOM 2362 C C . PHE A 1 314 ? -2.416 10.786 11.185 1.00 85.62 314 PHE A C 1
ATOM 2364 O O . PHE A 1 314 ? -2.112 10.182 10.157 1.00 85.62 314 PHE A O 1
ATOM 2371 N N . ASP A 1 315 ? -2.337 12.117 11.277 1.00 91.06 315 ASP A N 1
ATOM 2372 C CA . ASP A 1 315 ? -1.853 12.983 10.197 1.00 91.06 315 ASP A CA 1
ATOM 2373 C C . ASP A 1 315 ? -0.515 12.528 9.587 1.00 91.06 315 ASP A C 1
ATOM 2375 O O . ASP A 1 315 ? -0.399 12.584 8.362 1.00 91.06 315 ASP A O 1
ATOM 2379 N N . PRO A 1 316 ? 0.486 12.030 10.356 1.00 94.81 316 PRO A N 1
ATOM 2380 C CA . PRO A 1 316 ? 1.745 11.579 9.763 1.00 94.81 316 PRO A CA 1
ATOM 2381 C C . PRO A 1 316 ? 1.576 10.448 8.740 1.00 94.81 316 PRO A C 1
ATOM 2383 O O . PRO A 1 316 ? 2.300 10.416 7.748 1.00 94.81 316 PRO A O 1
ATOM 2386 N N . ALA A 1 317 ? 0.612 9.541 8.944 1.00 95.69 317 ALA A N 1
ATOM 2387 C CA . ALA A 1 317 ? 0.332 8.471 7.986 1.00 95.69 317 ALA A CA 1
ATOM 2388 C C . ALA A 1 317 ? -0.262 9.039 6.690 1.00 95.69 317 ALA A C 1
ATOM 2390 O O . ALA A 1 317 ? 0.184 8.695 5.599 1.00 95.69 317 ALA A O 1
ATOM 2391 N N . VAL A 1 318 ? -1.213 9.972 6.802 1.00 96.31 318 VAL A N 1
ATOM 2392 C CA . VAL A 1 318 ? -1.828 10.615 5.631 1.00 96.31 318 VAL A CA 1
ATOM 2393 C C . VAL A 1 318 ? -0.819 11.480 4.874 1.00 96.31 318 VAL A C 1
ATOM 2395 O O . VAL A 1 318 ? -0.793 11.451 3.647 1.00 96.31 318 VAL A O 1
ATOM 2398 N N . ALA A 1 319 ? 0.060 12.196 5.580 1.00 97.56 319 ALA A N 1
ATOM 2399 C CA . ALA A 1 319 ? 1.156 12.942 4.966 1.00 97.56 319 ALA A CA 1
ATOM 2400 C C . ALA A 1 319 ? 2.083 12.021 4.159 1.00 97.56 319 ALA A C 1
ATOM 2402 O O . ALA A 1 319 ? 2.455 12.360 3.037 1.00 97.56 319 ALA A O 1
ATOM 2403 N N . ALA A 1 320 ? 2.396 10.831 4.685 1.00 98.38 320 ALA A N 1
ATOM 2404 C CA . ALA A 1 320 ? 3.166 9.830 3.954 1.00 98.38 320 ALA A CA 1
ATOM 2405 C C . ALA A 1 320 ? 2.430 9.339 2.698 1.00 98.38 320 ALA A C 1
ATOM 2407 O O . ALA A 1 320 ? 3.059 9.178 1.657 1.00 98.38 320 ALA A O 1
ATOM 2408 N N . TYR A 1 321 ? 1.104 9.164 2.757 1.00 98.56 321 TYR A N 1
ATOM 2409 C CA . TYR A 1 321 ? 0.299 8.782 1.589 1.00 98.56 321 TYR A CA 1
ATOM 2410 C C . TYR A 1 321 ? 0.314 9.857 0.506 1.00 98.56 321 TYR A C 1
ATOM 2412 O O . TYR A 1 321 ? 0.487 9.544 -0.667 1.00 98.56 321 TYR A O 1
ATOM 2420 N N . LEU A 1 322 ? 0.172 11.128 0.883 1.00 98.44 322 LEU A N 1
ATOM 2421 C CA . LEU A 1 322 ? 0.207 12.236 -0.071 1.00 98.44 322 LEU A CA 1
ATOM 2422 C C . LEU A 1 322 ? 1.600 12.405 -0.694 1.00 98.44 322 LEU A C 1
ATOM 2424 O O . LEU A 1 322 ? 1.699 12.568 -1.909 1.00 98.44 322 LEU A O 1
ATOM 2428 N N . ALA A 1 323 ? 2.668 12.296 0.104 1.00 98.62 323 ALA A N 1
ATOM 2429 C CA . ALA A 1 323 ? 4.039 12.296 -0.406 1.00 98.62 323 ALA A CA 1
ATOM 2430 C C . ALA A 1 323 ? 4.269 11.133 -1.384 1.00 98.62 323 ALA A C 1
ATOM 2432 O O . ALA A 1 323 ? 4.776 11.335 -2.486 1.00 98.62 323 ALA A O 1
ATOM 2433 N N . ALA A 1 324 ? 3.824 9.928 -1.022 1.00 98.81 324 ALA A N 1
ATOM 2434 C CA . ALA A 1 324 ? 3.912 8.752 -1.874 1.00 98.81 324 ALA A CA 1
ATOM 2435 C C . ALA A 1 324 ? 3.190 8.929 -3.213 1.00 98.81 324 ALA A C 1
ATOM 2437 O O . ALA A 1 324 ? 3.723 8.547 -4.250 1.00 98.81 324 ALA A O 1
ATOM 2438 N N . LEU A 1 325 ? 1.997 9.530 -3.213 1.00 98.69 325 LEU A N 1
ATOM 2439 C CA . LEU A 1 325 ? 1.238 9.792 -4.437 1.00 98.69 325 LEU A CA 1
ATOM 2440 C C . LEU A 1 325 ? 1.888 10.862 -5.314 1.00 98.69 325 LEU A C 1
ATOM 2442 O O . LEU A 1 325 ? 1.816 10.747 -6.536 1.00 98.69 325 LEU A O 1
ATOM 2446 N N . ALA A 1 326 ? 2.564 11.854 -4.728 1.00 98.50 326 ALA A N 1
ATOM 2447 C CA . ALA A 1 326 ? 3.360 12.811 -5.493 1.00 98.50 326 ALA A CA 1
ATOM 2448 C C . ALA A 1 326 ? 4.506 12.103 -6.238 1.00 98.50 326 ALA A C 1
ATOM 2450 O O . ALA A 1 326 ? 4.638 12.258 -7.454 1.00 98.50 326 ALA A O 1
ATOM 2451 N N . PHE A 1 327 ? 5.265 11.243 -5.545 1.00 98.56 327 PHE A N 1
ATOM 2452 C CA . PHE A 1 327 ? 6.283 10.404 -6.186 1.00 98.56 327 PHE A CA 1
ATOM 2453 C C . PHE A 1 327 ? 5.677 9.452 -7.217 1.00 98.56 327 PHE A C 1
ATOM 2455 O O . PHE A 1 327 ? 6.161 9.392 -8.339 1.00 98.56 327 PHE A O 1
ATOM 2462 N N . GLY A 1 328 ? 4.594 8.749 -6.885 1.00 97.94 328 GLY A N 1
ATOM 2463 C CA . GLY A 1 328 ? 3.921 7.833 -7.806 1.00 97.94 328 GLY A CA 1
ATOM 2464 C C . GLY A 1 328 ? 3.441 8.519 -9.081 1.00 97.94 328 GLY A C 1
ATOM 2465 O O . GLY A 1 328 ? 3.606 7.971 -10.164 1.00 97.94 328 GLY A O 1
ATOM 2466 N N . THR A 1 329 ? 2.928 9.747 -8.981 1.00 98.38 329 THR A N 1
ATOM 2467 C CA . THR A 1 329 ? 2.526 10.542 -10.151 1.00 98.38 329 THR A CA 1
ATOM 2468 C C . THR A 1 329 ? 3.732 10.830 -11.049 1.00 98.38 329 THR A C 1
ATOM 2470 O O . THR A 1 329 ? 3.680 10.544 -12.243 1.00 98.38 329 THR A O 1
ATOM 2473 N N . ALA A 1 330 ? 4.852 11.298 -10.482 1.00 97.38 330 ALA A N 1
ATOM 2474 C CA . ALA A 1 330 ? 6.092 11.504 -11.236 1.00 97.38 330 ALA A CA 1
ATOM 2475 C C . ALA A 1 330 ? 6.634 10.193 -11.842 1.00 97.38 330 ALA A C 1
ATOM 2477 O O . ALA A 1 330 ? 7.056 10.159 -12.996 1.00 97.38 330 ALA A O 1
ATOM 2478 N N . GLY A 1 331 ? 6.569 9.094 -11.088 1.00 97.31 331 GLY A N 1
ATOM 2479 C CA . GLY A 1 331 ? 7.002 7.769 -11.520 1.00 97.31 331 GLY A CA 1
ATOM 2480 C C . GLY A 1 331 ? 6.174 7.218 -12.680 1.00 97.31 331 GLY A C 1
ATOM 2481 O O . GLY A 1 331 ? 6.737 6.600 -13.582 1.00 97.31 331 GLY A O 1
ATOM 2482 N N . VAL A 1 332 ? 4.861 7.454 -12.687 1.00 96.75 332 VAL A N 1
ATOM 2483 C CA . VAL A 1 332 ? 3.972 7.057 -13.788 1.00 96.75 332 VAL A CA 1
ATOM 2484 C C . VAL A 1 332 ? 4.198 7.928 -15.018 1.00 96.75 332 VAL A C 1
ATOM 2486 O O . VAL A 1 332 ? 4.271 7.375 -16.108 1.00 96.75 332 VAL A O 1
ATOM 2489 N N . VAL A 1 333 ? 4.381 9.247 -14.869 1.00 96.56 333 VAL A N 1
ATOM 2490 C CA . VAL A 1 333 ? 4.739 10.128 -16.000 1.00 96.56 333 VAL A CA 1
ATOM 2491 C C . VAL A 1 333 ? 6.038 9.655 -16.655 1.00 96.56 333 VAL A C 1
ATOM 2493 O O . VAL A 1 333 ? 6.081 9.463 -17.868 1.00 96.56 333 VAL A O 1
ATOM 2496 N N . LEU A 1 334 ? 7.072 9.377 -15.856 1.00 96.00 334 LEU A N 1
ATOM 2497 C CA . LEU A 1 334 ? 8.335 8.837 -16.359 1.00 96.00 334 LEU A CA 1
ATOM 2498 C C . LEU A 1 334 ? 8.158 7.452 -17.004 1.00 96.00 334 LEU A C 1
ATOM 2500 O O . LEU A 1 334 ? 8.762 7.168 -18.033 1.00 96.00 334 LEU A O 1
ATOM 2504 N N . GLY A 1 335 ? 7.315 6.593 -16.424 1.00 95.44 335 GLY A N 1
ATOM 2505 C CA . GLY A 1 335 ? 6.991 5.275 -16.979 1.00 95.44 335 GLY A CA 1
ATOM 2506 C C . GLY A 1 335 ? 6.283 5.352 -18.331 1.00 95.44 335 GLY A C 1
ATOM 2507 O O . GLY A 1 335 ? 6.645 4.622 -19.248 1.00 95.44 335 GLY A O 1
ATOM 2508 N N . ALA A 1 336 ? 5.318 6.262 -18.467 1.00 94.06 336 ALA A N 1
ATOM 2509 C CA . ALA A 1 336 ? 4.599 6.511 -19.711 1.00 94.06 336 ALA A CA 1
ATOM 2510 C C . ALA A 1 336 ? 5.531 7.068 -20.792 1.00 94.06 336 ALA A C 1
ATOM 2512 O O . ALA A 1 336 ? 5.508 6.583 -21.920 1.00 94.06 336 ALA A O 1
ATOM 2513 N N . TRP A 1 337 ? 6.412 8.009 -20.430 1.00 94.00 337 TRP A N 1
ATOM 2514 C CA . TRP A 1 337 ? 7.451 8.499 -21.335 1.00 94.00 337 TRP A CA 1
ATOM 2515 C C . TRP A 1 337 ? 8.330 7.344 -21.817 1.00 94.00 337 TRP A C 1
ATOM 2517 O O . TRP A 1 337 ? 8.463 7.152 -23.018 1.00 94.00 337 TRP A O 1
ATOM 2527 N N . MET A 1 338 ? 8.882 6.527 -20.916 1.00 94.00 338 MET A N 1
ATOM 2528 C CA . MET A 1 338 ? 9.713 5.379 -21.308 1.00 94.00 338 MET A CA 1
ATOM 2529 C C . MET A 1 338 ? 8.984 4.349 -22.178 1.00 94.00 338 MET A C 1
ATOM 2531 O O . MET A 1 338 ? 9.640 3.620 -22.913 1.00 94.00 338 MET A O 1
ATOM 2535 N N . ALA A 1 339 ? 7.662 4.225 -22.039 1.00 90.50 339 ALA A N 1
ATOM 2536 C CA . ALA A 1 339 ? 6.875 3.261 -22.797 1.00 90.50 339 ALA A CA 1
ATOM 2537 C C . ALA A 1 339 ? 6.596 3.719 -24.237 1.00 90.50 339 ALA A C 1
ATOM 2539 O O . ALA A 1 339 ? 6.496 2.862 -25.107 1.00 90.50 339 ALA A O 1
ATOM 2540 N N . ILE A 1 340 ? 6.468 5.032 -24.459 1.00 89.56 340 ILE A N 1
ATOM 2541 C CA . ILE A 1 340 ? 6.163 5.643 -25.766 1.00 89.56 340 ILE A CA 1
ATOM 2542 C C . ILE A 1 340 ? 7.446 6.088 -26.490 1.00 89.56 340 ILE A C 1
ATOM 2544 O O . ILE A 1 340 ? 7.540 6.042 -27.709 1.00 89.56 340 ILE A O 1
ATOM 2548 N N . GLY A 1 341 ? 8.439 6.561 -25.739 1.00 87.38 341 GLY A N 1
ATOM 2549 C CA . GLY A 1 341 ? 9.715 7.041 -26.261 1.00 87.38 341 GLY A CA 1
ATOM 2550 C C . GLY A 1 341 ? 10.853 6.041 -26.075 1.00 87.38 341 GLY A C 1
ATOM 2551 O O . GLY A 1 341 ? 10.651 4.854 -25.839 1.00 87.38 341 GLY A O 1
ATOM 2552 N N . SER A 1 342 ? 12.084 6.549 -26.135 1.00 82.81 342 SER A N 1
ATOM 2553 C CA . SER A 1 342 ? 13.295 5.741 -25.972 1.00 82.81 342 SER A CA 1
ATOM 2554 C C . SER A 1 342 ? 13.698 5.633 -24.494 1.00 82.81 342 SER A C 1
ATOM 2556 O O . SER A 1 342 ? 14.075 6.644 -23.895 1.00 82.81 342 SER A O 1
ATOM 2558 N N . PRO A 1 343 ? 13.653 4.440 -23.875 1.00 91.00 343 PRO A N 1
ATOM 2559 C CA . PRO A 1 343 ? 14.060 4.269 -22.486 1.00 91.00 343 PRO A CA 1
ATOM 2560 C C . PRO A 1 343 ? 15.589 4.289 -22.339 1.00 91.00 343 PRO A C 1
ATOM 2562 O O . PRO A 1 343 ? 16.310 3.702 -23.143 1.00 91.00 343 PRO A O 1
ATOM 2565 N N . SER A 1 344 ? 16.087 4.889 -21.255 1.00 90.75 344 SER A N 1
ATOM 2566 C CA . SER A 1 344 ? 17.490 4.785 -20.828 1.00 90.75 344 SER A CA 1
ATOM 2567 C C . SER A 1 344 ? 17.629 4.029 -19.501 1.00 90.75 344 SER A C 1
ATOM 2569 O O . SER A 1 344 ? 16.664 3.859 -18.747 1.00 90.75 344 SER A O 1
ATOM 2571 N N . ILE A 1 345 ? 18.845 3.577 -19.180 1.00 90.50 345 ILE A N 1
ATOM 2572 C CA . ILE A 1 345 ? 19.135 2.884 -17.912 1.00 90.50 345 ILE A CA 1
ATOM 2573 C C . ILE A 1 345 ? 18.889 3.808 -16.710 1.00 90.50 345 ILE A C 1
ATOM 2575 O O . ILE A 1 345 ? 18.306 3.369 -15.710 1.00 90.50 345 ILE A O 1
ATOM 2579 N N . SER A 1 346 ? 19.280 5.080 -16.807 1.00 89.56 346 SER A N 1
ATOM 2580 C CA . SER A 1 346 ? 19.073 6.076 -15.750 1.00 89.56 346 SER A CA 1
ATOM 2581 C C . SER A 1 346 ? 17.579 6.374 -15.567 1.00 89.56 346 SER A C 1
ATOM 2583 O O . SER A 1 346 ? 17.095 6.367 -14.435 1.00 89.56 346 SER A O 1
ATOM 2585 N N . MET A 1 347 ? 16.800 6.473 -16.658 1.00 91.81 347 MET A N 1
ATOM 2586 C CA . MET A 1 347 ? 15.334 6.604 -16.587 1.00 91.81 347 MET A CA 1
ATOM 2587 C C . MET A 1 347 ? 14.677 5.386 -15.929 1.00 91.81 347 MET A C 1
ATOM 2589 O O . MET A 1 347 ? 13.843 5.552 -15.038 1.00 91.81 347 MET A O 1
ATOM 2593 N N . ARG A 1 348 ? 15.082 4.159 -16.293 1.00 93.00 348 ARG A N 1
ATOM 2594 C CA . ARG A 1 348 ? 14.595 2.932 -15.637 1.00 93.00 348 ARG A CA 1
ATOM 2595 C C . ARG A 1 348 ? 14.914 2.958 -14.144 1.00 93.00 348 ARG A C 1
ATOM 2597 O O . ARG A 1 348 ? 14.048 2.654 -13.326 1.00 93.00 348 ARG A O 1
ATOM 2604 N N . SER A 1 349 ? 16.149 3.298 -13.789 1.00 94.56 349 SER A N 1
ATOM 2605 C CA . SER A 1 349 ? 16.617 3.327 -12.400 1.00 94.56 349 SER A CA 1
ATOM 2606 C C . SER A 1 349 ? 15.845 4.353 -11.573 1.00 94.56 349 SER A C 1
ATOM 2608 O O . SER A 1 349 ? 15.385 4.029 -10.475 1.00 94.56 349 SER A O 1
ATOM 2610 N N . ALA A 1 350 ? 15.614 5.549 -12.119 1.00 94.56 350 ALA A N 1
ATOM 2611 C CA . ALA A 1 350 ? 14.779 6.574 -11.505 1.00 94.56 350 ALA A CA 1
ATOM 2612 C C . ALA A 1 350 ? 13.319 6.113 -11.375 1.00 94.56 350 ALA A C 1
ATOM 2614 O O . ALA A 1 350 ? 12.764 6.167 -10.280 1.00 94.56 350 ALA A O 1
ATOM 2615 N N . HIS A 1 351 ? 12.711 5.577 -12.438 1.00 96.19 351 HIS A N 1
ATOM 2616 C CA . HIS A 1 351 ? 11.330 5.083 -12.426 1.00 96.19 351 HIS A CA 1
ATOM 2617 C C . HIS A 1 351 ? 11.105 3.997 -11.371 1.00 96.19 351 HIS A C 1
ATOM 2619 O O . HIS A 1 351 ? 10.146 4.074 -10.599 1.00 96.19 351 HIS A O 1
ATOM 2625 N N . VAL A 1 352 ? 11.987 2.992 -11.320 1.00 96.69 352 VAL A N 1
ATOM 2626 C CA . VAL A 1 352 ? 11.897 1.921 -10.324 1.00 96.69 352 VAL A CA 1
ATOM 2627 C C . VAL A 1 352 ? 12.061 2.511 -8.930 1.00 96.69 352 VAL A C 1
ATOM 2629 O O . VAL A 1 352 ? 11.203 2.275 -8.089 1.00 96.69 352 VAL A O 1
ATOM 2632 N N . THR A 1 353 ? 13.086 3.333 -8.691 1.00 98.12 353 THR A N 1
ATOM 2633 C CA . THR A 1 353 ? 13.354 3.942 -7.375 1.00 98.12 353 THR A CA 1
ATOM 2634 C C . THR A 1 353 ? 12.179 4.794 -6.885 1.00 98.12 353 THR A C 1
ATOM 2636 O O . THR A 1 353 ? 11.714 4.612 -5.759 1.00 98.12 353 THR A O 1
ATOM 2639 N N . ILE A 1 354 ? 11.639 5.668 -7.739 1.00 98.19 354 ILE A N 1
ATOM 2640 C CA . ILE A 1 354 ? 10.485 6.522 -7.433 1.00 98.19 354 ILE A CA 1
ATOM 2641 C C . ILE A 1 354 ? 9.253 5.679 -7.080 1.00 98.19 354 ILE A C 1
ATOM 2643 O O . ILE A 1 354 ? 8.573 5.973 -6.099 1.00 98.19 354 ILE A O 1
ATOM 2647 N N . ASN A 1 355 ? 8.952 4.620 -7.834 1.00 98.31 355 ASN A N 1
ATOM 2648 C CA . ASN A 1 355 ? 7.748 3.827 -7.584 1.00 98.31 355 ASN A CA 1
ATOM 2649 C C . ASN A 1 355 ? 7.907 2.856 -6.407 1.00 98.31 355 ASN A C 1
ATOM 2651 O O . ASN A 1 355 ? 7.027 2.773 -5.551 1.00 98.31 355 ASN A O 1
ATOM 2655 N N . VAL A 1 356 ? 9.018 2.123 -6.314 1.00 98.38 356 VAL A N 1
ATOM 2656 C CA . VAL A 1 356 ? 9.179 1.122 -5.250 1.00 98.38 356 VAL A CA 1
ATOM 2657 C C . VAL A 1 356 ? 9.476 1.783 -3.907 1.00 98.38 356 VAL A C 1
ATOM 2659 O O . VAL A 1 356 ? 8.885 1.387 -2.911 1.00 98.38 356 VAL A O 1
ATOM 2662 N N . LEU A 1 357 ? 10.298 2.837 -3.857 1.00 98.69 357 LEU A N 1
ATOM 2663 C CA . LEU A 1 357 ? 10.632 3.518 -2.600 1.00 98.69 357 LEU A CA 1
ATOM 2664 C C . LEU A 1 357 ? 9.738 4.730 -2.323 1.00 98.69 357 LEU A C 1
ATOM 2666 O O . LEU A 1 357 ? 9.318 4.935 -1.186 1.00 98.69 357 LEU A O 1
ATOM 2670 N N . GLY A 1 358 ? 9.421 5.530 -3.338 1.00 98.56 358 GLY A N 1
ATOM 2671 C CA . GLY A 1 358 ? 8.548 6.693 -3.178 1.00 98.56 358 GLY A CA 1
ATOM 2672 C C . GLY A 1 358 ? 7.089 6.301 -3.010 1.00 98.56 358 GLY A C 1
ATOM 2673 O O . GLY A 1 358 ? 6.503 6.567 -1.967 1.00 98.56 358 GLY A O 1
ATOM 2674 N N . LEU A 1 359 ? 6.501 5.634 -4.003 1.00 98.69 359 LEU A N 1
ATOM 2675 C CA . LEU A 1 359 ? 5.085 5.269 -3.951 1.00 98.69 359 LEU A CA 1
ATOM 2676 C C . LEU A 1 359 ? 4.809 4.141 -2.943 1.00 98.69 359 LEU A C 1
ATOM 2678 O O . LEU A 1 359 ? 4.039 4.327 -2.003 1.00 98.69 359 LEU A O 1
ATOM 2682 N N . VAL A 1 360 ? 5.429 2.969 -3.094 1.00 98.69 360 VAL A N 1
ATOM 2683 C CA . VAL A 1 360 ? 5.144 1.830 -2.199 1.00 98.69 360 VAL A CA 1
ATOM 2684 C C . VAL A 1 360 ? 5.819 2.018 -0.838 1.00 98.69 360 VAL A C 1
ATOM 2686 O O . VAL A 1 360 ? 5.158 1.929 0.199 1.00 98.69 360 VAL A O 1
ATOM 2689 N N . GLY A 1 361 ? 7.119 2.319 -0.829 1.00 98.69 361 GLY A N 1
ATOM 2690 C CA . GLY A 1 361 ? 7.918 2.439 0.389 1.00 98.69 361 GLY A CA 1
ATOM 2691 C C . GLY A 1 361 ? 7.411 3.497 1.372 1.00 98.69 361 GLY A C 1
ATOM 2692 O O . GLY A 1 361 ? 7.268 3.186 2.553 1.00 98.69 361 GLY A O 1
ATOM 2693 N N . LEU A 1 362 ? 7.047 4.706 0.923 1.00 98.69 362 LEU A N 1
ATOM 2694 C CA . LEU A 1 362 ? 6.530 5.736 1.837 1.00 98.69 362 LEU A CA 1
ATOM 2695 C C . LEU A 1 362 ? 5.139 5.391 2.391 1.00 98.69 362 LEU A C 1
ATOM 2697 O O . LEU A 1 362 ? 4.887 5.639 3.571 1.00 98.69 362 LEU A O 1
ATOM 2701 N N . VAL A 1 363 ? 4.252 4.759 1.605 1.00 98.69 363 VAL A N 1
ATOM 2702 C CA . VAL A 1 363 ? 2.963 4.266 2.133 1.00 98.69 363 VAL A CA 1
ATOM 2703 C C . VAL A 1 363 ? 3.193 3.210 3.206 1.00 98.69 363 VAL A C 1
ATOM 2705 O O . VAL A 1 363 ? 2.599 3.286 4.286 1.00 98.69 363 VAL A O 1
ATOM 2708 N N . VAL A 1 364 ? 4.061 2.234 2.933 1.00 98.38 364 VAL A N 1
ATOM 2709 C CA . VAL A 1 364 ? 4.413 1.178 3.887 1.00 98.38 364 VAL A CA 1
ATOM 2710 C C . VAL A 1 364 ? 5.027 1.797 5.145 1.00 98.38 364 VAL A C 1
ATOM 2712 O O . VAL A 1 364 ? 4.540 1.546 6.248 1.00 98.38 364 VAL A O 1
ATOM 2715 N N . GLY A 1 365 ? 6.018 2.676 4.993 1.00 97.88 365 GLY A N 1
ATOM 2716 C CA . GLY A 1 365 ? 6.708 3.350 6.091 1.00 97.88 365 GLY A CA 1
ATOM 2717 C C . GLY A 1 365 ? 5.780 4.186 6.976 1.00 97.88 365 GLY A C 1
ATOM 2718 O O . GLY A 1 365 ? 5.863 4.112 8.202 1.00 97.88 365 GLY A O 1
ATOM 2719 N N . GLY A 1 366 ? 4.846 4.925 6.371 1.00 96.88 366 GLY A N 1
ATOM 2720 C CA . GLY A 1 366 ? 3.848 5.717 7.093 1.00 96.88 366 GLY A CA 1
ATOM 2721 C C . GLY A 1 366 ? 2.764 4.884 7.783 1.00 96.88 366 GLY A C 1
ATOM 2722 O O . GLY A 1 366 ? 2.205 5.318 8.789 1.00 96.88 366 GLY A O 1
ATOM 2723 N N . THR A 1 367 ? 2.477 3.680 7.279 1.00 96.62 367 THR A N 1
ATOM 2724 C CA . THR A 1 367 ? 1.405 2.810 7.797 1.00 96.62 367 THR A CA 1
ATOM 2725 C C . THR A 1 367 ? 1.889 1.863 8.889 1.00 96.62 367 THR A C 1
ATOM 2727 O O . THR A 1 367 ? 1.176 1.639 9.869 1.00 96.62 367 THR A O 1
ATOM 2730 N N . LEU A 1 368 ? 3.087 1.290 8.735 1.00 96.06 368 LEU A N 1
ATOM 2731 C CA . LEU A 1 368 ? 3.576 0.181 9.558 1.00 96.06 368 LEU A CA 1
ATOM 2732 C C . LEU A 1 368 ? 3.518 0.430 11.077 1.00 96.06 368 LEU A C 1
ATOM 2734 O O . LEU A 1 368 ? 3.056 -0.472 11.775 1.00 96.06 368 LEU A O 1
ATOM 2738 N N . PRO A 1 369 ? 3.903 1.600 11.630 1.00 95.12 369 PRO A N 1
ATOM 2739 C CA . PRO A 1 369 ? 3.873 1.811 13.083 1.00 95.12 369 PRO A CA 1
ATOM 2740 C C . PRO A 1 369 ? 2.455 1.693 13.672 1.00 95.12 369 PRO A C 1
ATOM 2742 O O . PRO A 1 369 ? 2.229 1.062 14.711 1.00 95.12 369 PRO A O 1
ATOM 2745 N N . PHE A 1 370 ? 1.472 2.244 12.961 1.00 93.56 370 PHE A N 1
ATOM 2746 C CA . PHE A 1 370 ? 0.060 2.217 13.344 1.00 93.56 370 PHE A CA 1
ATOM 2747 C C . PHE A 1 370 ? -0.583 0.857 13.060 1.00 93.56 370 PHE A C 1
ATOM 2749 O O . PHE A 1 370 ? -1.365 0.328 13.852 1.00 93.56 370 PHE A O 1
ATOM 2756 N N . PHE A 1 371 ? -0.233 0.245 11.935 1.00 94.88 371 PHE A N 1
ATOM 2757 C CA . PHE A 1 371 ? -0.819 -1.025 11.543 1.00 94.88 371 PHE A CA 1
ATOM 2758 C C . PHE A 1 371 ? -0.267 -2.194 12.366 1.00 94.88 371 PHE A C 1
ATOM 2760 O O . PHE A 1 371 ? -1.037 -3.042 12.807 1.00 94.88 371 PHE A O 1
ATOM 2767 N N . ALA A 1 372 ? 1.027 -2.206 12.693 1.00 94.62 372 ALA A N 1
ATOM 2768 C CA . ALA A 1 372 ? 1.611 -3.213 13.578 1.00 94.62 372 ALA A CA 1
ATOM 2769 C C . ALA A 1 372 ? 1.000 -3.167 14.988 1.00 94.62 372 ALA A C 1
ATOM 2771 O O . ALA A 1 372 ? 0.739 -4.217 15.576 1.00 94.62 372 ALA A O 1
ATOM 2772 N N . SER A 1 373 ? 0.710 -1.970 15.515 1.00 91.25 373 SER A N 1
ATOM 2773 C CA . SER A 1 373 ? -0.005 -1.829 16.793 1.00 91.25 373 SER A CA 1
ATOM 2774 C C . SER A 1 373 ? -1.467 -2.282 16.698 1.00 91.25 373 SER A C 1
ATOM 2776 O O . SER A 1 373 ? -1.962 -2.933 17.617 1.00 91.25 373 SER A O 1
ATOM 2778 N N . THR A 1 374 ? -2.123 -2.064 15.554 1.00 90.94 374 THR A N 1
ATOM 2779 C CA . THR A 1 374 ? -3.472 -2.584 15.265 1.00 90.94 374 THR A CA 1
ATOM 2780 C C . THR A 1 374 ? -3.498 -4.119 15.221 1.00 90.94 374 THR A C 1
ATOM 2782 O O . THR A 1 374 ? -4.313 -4.752 15.896 1.00 90.94 374 THR A O 1
ATOM 2785 N N . VAL A 1 375 ? -2.571 -4.737 14.483 1.00 91.94 375 VAL A N 1
ATOM 2786 C CA . VAL A 1 375 ? -2.450 -6.200 14.351 1.00 91.94 375 VAL A CA 1
ATOM 2787 C C . VAL A 1 375 ? -2.060 -6.846 15.683 1.00 91.94 375 VAL A C 1
ATOM 2789 O O . VAL A 1 375 ? -2.630 -7.867 16.072 1.00 91.94 375 VAL A O 1
ATOM 2792 N N . GLY A 1 376 ? -1.111 -6.241 16.401 1.00 88.44 376 GLY A N 1
ATOM 2793 C CA . GLY A 1 376 ? -0.635 -6.705 17.703 1.00 88.44 376 GLY A CA 1
ATOM 2794 C C . GLY A 1 376 ? -1.567 -6.388 18.875 1.00 88.44 376 GLY A C 1
ATOM 2795 O O . GLY A 1 376 ? -1.313 -6.875 19.975 1.00 88.44 376 GLY A O 1
ATOM 2796 N N . ARG A 1 377 ? -2.628 -5.593 18.662 1.00 86.75 377 ARG A N 1
ATOM 2797 C CA . ARG A 1 377 ? -3.510 -5.049 19.713 1.00 86.75 377 ARG A CA 1
ATOM 2798 C C . ARG A 1 377 ? -2.726 -4.391 20.850 1.00 86.75 377 ARG A C 1
ATOM 2800 O O . ARG A 1 377 ? -2.947 -4.667 22.026 1.00 86.75 377 ARG A O 1
ATOM 2807 N N . THR A 1 378 ? -1.780 -3.533 20.491 1.00 86.06 378 THR A N 1
ATOM 2808 C CA . THR A 1 378 ? -0.964 -2.790 21.455 1.00 86.06 378 THR A CA 1
ATOM 2809 C C . THR A 1 378 ? -1.234 -1.302 21.350 1.00 86.06 378 THR A C 1
ATOM 2811 O O . THR A 1 378 ? -1.665 -0.799 20.314 1.00 86.06 378 THR A O 1
ATOM 2814 N N . ARG A 1 379 ? -0.897 -0.557 22.405 1.00 82.38 379 ARG A N 1
ATOM 2815 C CA . ARG A 1 379 ? -0.713 0.890 22.266 1.00 82.38 379 ARG A CA 1
ATOM 2816 C C . ARG A 1 379 ? 0.450 1.153 21.296 1.00 82.38 379 ARG A C 1
ATOM 2818 O O . ARG A 1 379 ? 1.362 0.330 21.164 1.00 82.38 379 ARG A O 1
ATOM 2825 N N . MET A 1 380 ? 0.413 2.302 20.623 1.00 83.81 380 MET A N 1
ATOM 2826 C CA . MET A 1 380 ? 1.569 2.820 19.882 1.00 83.81 380 MET A CA 1
ATOM 2827 C C . MET A 1 380 ? 2.783 2.904 20.809 1.00 83.81 380 MET A C 1
ATOM 2829 O O . MET A 1 380 ? 2.642 3.227 21.992 1.00 83.81 380 MET A O 1
ATOM 2833 N N . ALA A 1 381 ? 3.971 2.632 20.271 1.00 83.25 381 ALA A N 1
ATOM 2834 C CA . ALA A 1 381 ? 5.188 2.688 21.061 1.00 83.25 381 ALA A CA 1
ATOM 2835 C C . ALA A 1 381 ? 5.398 4.113 21.626 1.00 83.25 381 ALA A C 1
ATOM 2837 O O . ALA A 1 381 ? 5.194 5.084 20.892 1.00 83.25 381 ALA A O 1
ATOM 2838 N N . PRO A 1 382 ? 5.819 4.284 22.896 1.00 78.88 382 PRO A N 1
ATOM 2839 C CA . PRO A 1 382 ? 5.930 5.611 23.519 1.00 78.88 382 PRO A CA 1
ATOM 2840 C C . PRO A 1 382 ? 6.854 6.578 22.766 1.00 78.88 382 PRO A C 1
ATOM 2842 O O . PRO A 1 382 ? 6.683 7.793 22.813 1.00 78.88 382 PRO A O 1
ATOM 2845 N N . HIS A 1 383 ? 7.845 6.034 22.061 1.00 84.38 383 HIS A N 1
ATOM 2846 C CA . HIS A 1 383 ? 8.807 6.777 21.255 1.00 84.38 383 HIS A CA 1
ATOM 2847 C C . HIS A 1 383 ? 8.354 7.027 19.810 1.00 84.38 383 HIS A C 1
ATOM 2849 O O . HIS A 1 383 ? 9.068 7.717 19.089 1.00 84.38 383 HIS A O 1
ATOM 2855 N N . ALA A 1 384 ? 7.194 6.525 19.381 1.00 88.12 384 ALA A N 1
ATOM 2856 C CA . ALA A 1 384 ? 6.595 6.780 18.068 1.00 88.12 384 ALA A CA 1
ATOM 2857 C C . ALA A 1 384 ? 5.661 8.007 18.116 1.00 88.12 384 ALA A C 1
ATOM 2859 O O . ALA A 1 384 ? 4.471 7.929 17.812 1.00 88.12 384 ALA A O 1
ATOM 2860 N N . SER A 1 385 ? 6.191 9.151 18.564 1.00 89.12 385 SER A N 1
ATOM 2861 C CA . SER A 1 385 ? 5.431 10.406 18.601 1.00 89.12 385 SER A CA 1
ATOM 2862 C C . SER A 1 385 ? 5.212 10.970 17.194 1.00 89.12 385 SER A C 1
ATOM 2864 O O . SER A 1 385 ? 6.037 10.758 16.305 1.00 89.12 385 SER A O 1
ATOM 2866 N N . ALA A 1 386 ? 4.145 11.756 17.002 1.00 89.25 386 ALA A N 1
ATOM 2867 C CA . ALA A 1 386 ? 3.826 12.369 15.708 1.00 89.25 386 ALA A CA 1
ATOM 2868 C C . ALA A 1 386 ? 5.022 13.131 15.108 1.00 89.25 386 ALA A C 1
ATOM 2870 O O . ALA A 1 386 ? 5.369 12.921 13.950 1.00 89.25 386 ALA A O 1
ATOM 2871 N N . ARG A 1 387 ? 5.736 13.921 15.926 1.00 91.31 387 ARG A N 1
ATOM 2872 C CA . ARG A 1 387 ? 6.958 14.628 15.507 1.00 91.31 387 ARG A CA 1
ATOM 2873 C C . ARG A 1 387 ? 8.032 13.680 14.970 1.00 91.31 387 ARG A C 1
ATOM 2875 O O . ARG A 1 387 ? 8.645 13.980 13.956 1.00 91.31 387 ARG A O 1
ATOM 2882 N N . ARG A 1 388 ? 8.283 12.550 15.638 1.00 93.25 388 ARG A N 1
ATOM 2883 C CA . ARG A 1 388 ? 9.310 11.586 15.204 1.00 93.25 388 ARG A CA 1
ATOM 2884 C C . ARG A 1 388 ? 8.913 10.872 13.916 1.00 93.25 388 ARG A C 1
ATOM 2886 O O . ARG A 1 388 ? 9.773 10.657 13.071 1.00 93.25 388 ARG A O 1
ATOM 2893 N N . LEU A 1 389 ? 7.630 10.558 13.753 1.00 94.38 389 LEU A N 1
ATOM 2894 C CA . LEU A 1 389 ? 7.111 9.970 12.518 1.00 94.38 389 LEU A CA 1
ATOM 2895 C C . LEU A 1 389 ? 7.230 10.948 11.341 1.00 94.38 389 LEU A C 1
ATOM 2897 O O . LEU A 1 389 ? 7.703 10.555 10.281 1.00 94.38 389 LEU A O 1
ATOM 2901 N N . VAL A 1 390 ? 6.902 12.229 11.545 1.00 95.19 390 VAL A N 1
ATOM 2902 C CA . VAL A 1 390 ? 7.099 13.273 10.524 1.00 95.19 390 VAL A CA 1
ATOM 2903 C C . VAL A 1 390 ? 8.580 13.451 10.193 1.00 95.19 390 VAL A C 1
ATOM 2905 O O . VAL A 1 390 ? 8.926 13.474 9.022 1.00 95.19 390 VAL A O 1
ATOM 2908 N N . LEU A 1 391 ? 9.471 13.498 11.190 1.00 96.19 391 LEU A N 1
ATOM 2909 C CA . LEU A 1 391 ? 10.917 13.580 10.943 1.00 96.19 391 LEU A CA 1
ATOM 2910 C C . LEU A 1 391 ? 11.438 12.375 10.147 1.00 96.19 391 LEU A C 1
ATOM 2912 O O . LEU A 1 391 ? 12.231 12.549 9.228 1.00 96.19 391 LEU A O 1
ATOM 2916 N N . SER A 1 392 ? 10.973 11.163 10.467 1.00 96.44 392 SER A N 1
ATOM 2917 C CA . SER A 1 392 ? 11.319 9.950 9.718 1.00 96.44 392 SER A CA 1
ATOM 2918 C C . SER A 1 392 ? 10.807 9.999 8.273 1.00 96.44 392 SER A C 1
ATOM 2920 O O . SER A 1 392 ? 11.525 9.593 7.359 1.00 96.44 392 SER A O 1
ATOM 2922 N N . LEU A 1 393 ? 9.604 10.536 8.046 1.00 97.56 393 LEU A N 1
ATOM 2923 C CA . LEU A 1 393 ? 9.054 10.757 6.707 1.00 97.56 393 LEU A CA 1
ATOM 2924 C C . LEU A 1 393 ? 9.853 11.811 5.926 1.00 97.56 393 LEU A C 1
ATOM 2926 O O . LEU A 1 393 ? 10.215 11.569 4.775 1.00 97.56 393 LEU A O 1
ATOM 2930 N N . SER A 1 394 ? 10.152 12.960 6.538 1.00 98.31 394 SER A N 1
ATOM 2931 C CA . SER A 1 394 ? 10.960 14.023 5.929 1.00 98.31 394 SER A CA 1
ATOM 2932 C C . SER A 1 394 ? 12.347 13.515 5.547 1.00 98.31 394 SER A C 1
ATOM 2934 O O . SER A 1 394 ? 12.805 13.771 4.438 1.00 98.31 394 SER A O 1
ATOM 2936 N N . TRP A 1 395 ? 12.984 12.738 6.427 1.00 98.62 395 TRP A N 1
ATOM 2937 C CA . TRP A 1 395 ? 14.271 12.103 6.157 1.00 98.62 395 TRP A CA 1
ATOM 2938 C C . TRP A 1 395 ? 14.207 11.142 4.963 1.00 98.62 395 TRP A C 1
ATOM 2940 O O . TRP A 1 395 ? 15.011 11.256 4.038 1.00 98.62 395 TRP A O 1
ATOM 2950 N N . GLN A 1 396 ? 13.236 10.220 4.946 1.00 98.25 396 GLN A N 1
ATOM 2951 C CA . GLN A 1 396 ? 13.063 9.280 3.829 1.00 98.25 396 GLN A CA 1
ATOM 2952 C C . GLN A 1 396 ? 12.777 10.009 2.514 1.00 98.25 396 GLN A C 1
ATOM 2954 O O . GLN A 1 396 ? 13.328 9.650 1.481 1.00 98.25 396 GLN A O 1
ATOM 2959 N N . THR A 1 397 ? 11.970 11.068 2.554 1.00 98.69 397 THR A N 1
ATOM 2960 C CA . THR A 1 397 ? 11.662 11.890 1.377 1.00 98.69 397 THR A CA 1
ATOM 2961 C C . THR A 1 397 ? 12.907 12.604 0.850 1.00 98.69 397 THR A C 1
ATOM 2963 O O . THR A 1 397 ? 13.181 12.547 -0.344 1.00 98.69 397 THR A O 1
ATOM 2966 N N . ALA A 1 398 ? 13.694 13.238 1.724 1.00 98.69 398 ALA A N 1
ATOM 2967 C CA . ALA A 1 398 ? 14.904 13.959 1.332 1.00 98.69 398 ALA A CA 1
ATOM 2968 C C . ALA A 1 398 ? 15.982 13.025 0.758 1.00 98.69 398 ALA A C 1
ATOM 2970 O O . ALA A 1 398 ? 16.577 13.317 -0.276 1.00 98.69 398 ALA A O 1
ATOM 2971 N N . THR A 1 399 ? 16.205 11.877 1.398 1.00 98.75 399 THR A N 1
ATOM 2972 C CA . THR A 1 399 ? 17.185 10.876 0.941 1.00 98.75 399 THR A CA 1
ATOM 2973 C C . THR A 1 399 ? 16.748 10.175 -0.346 1.00 98.75 399 THR A C 1
ATOM 2975 O O . THR A 1 399 ? 17.581 9.919 -1.214 1.00 98.75 399 THR A O 1
ATOM 2978 N N . LEU A 1 400 ? 15.442 9.953 -0.532 1.00 98.62 400 LEU A N 1
ATOM 2979 C CA . LEU A 1 400 ? 14.879 9.497 -1.802 1.00 98.62 400 LEU A CA 1
ATOM 2980 C C . LEU A 1 400 ? 15.086 10.524 -2.922 1.00 98.62 400 LEU A C 1
ATOM 2982 O O . LEU A 1 400 ? 15.514 10.145 -4.008 1.00 98.62 400 LEU A O 1
ATOM 2986 N N . LEU A 1 401 ? 14.806 11.808 -2.671 1.00 98.38 401 LEU A N 1
ATOM 2987 C CA . LEU A 1 401 ? 15.047 12.872 -3.652 1.00 98.38 401 LEU A CA 1
ATOM 2988 C C . LEU A 1 401 ? 16.522 12.933 -4.041 1.00 98.38 401 LEU A C 1
ATOM 2990 O O . LEU A 1 401 ? 16.826 12.975 -5.229 1.00 98.38 401 LEU A O 1
ATOM 2994 N N . LEU A 1 402 ? 17.428 12.861 -3.061 1.00 98.50 402 LEU A N 1
ATOM 2995 C CA . LEU A 1 402 ? 18.864 12.781 -3.319 1.00 98.50 402 LEU A CA 1
ATOM 2996 C C . LEU A 1 402 ? 19.203 11.589 -4.223 1.00 98.50 402 LEU A C 1
ATOM 2998 O O . LEU A 1 402 ? 19.898 11.773 -5.216 1.00 98.50 402 LEU A O 1
ATOM 3002 N N . ALA A 1 403 ? 18.687 10.393 -3.922 1.00 98.19 403 ALA A N 1
ATOM 3003 C CA . ALA A 1 403 ? 18.931 9.206 -4.739 1.00 98.19 403 ALA A CA 1
ATOM 3004 C C . ALA A 1 403 ? 18.435 9.386 -6.183 1.00 98.19 403 ALA A C 1
ATOM 3006 O O . ALA A 1 403 ? 19.166 9.104 -7.125 1.00 98.19 403 ALA A O 1
ATOM 3007 N N . VAL A 1 404 ? 17.211 9.884 -6.368 1.00 97.19 404 VAL A N 1
ATOM 3008 C CA . VAL A 1 404 ? 16.602 10.074 -7.694 1.00 97.19 404 VAL A CA 1
ATOM 3009 C C . VAL A 1 404 ? 17.344 11.132 -8.511 1.00 97.19 404 VAL A C 1
ATOM 3011 O O . VAL A 1 404 ? 17.639 10.898 -9.684 1.00 97.19 404 VAL A O 1
ATOM 3014 N N . LEU A 1 405 ? 17.675 12.275 -7.905 1.00 96.44 405 LEU A N 1
ATOM 3015 C CA . LEU A 1 405 ? 18.418 13.346 -8.571 1.00 96.44 405 LEU A CA 1
ATOM 3016 C C . LEU A 1 405 ? 19.838 12.896 -8.924 1.00 96.44 405 LEU A C 1
ATOM 3018 O O . LEU A 1 405 ? 20.282 13.118 -10.045 1.00 96.44 405 LEU A O 1
ATOM 3022 N N . ALA A 1 406 ? 20.518 12.196 -8.013 1.00 96.38 406 ALA A N 1
ATOM 3023 C CA . ALA A 1 406 ? 21.846 11.652 -8.267 1.00 96.38 406 ALA A CA 1
ATOM 3024 C C . ALA A 1 406 ? 21.843 10.603 -9.387 1.00 96.38 406 ALA A C 1
ATOM 3026 O O . ALA A 1 406 ? 22.726 10.632 -10.233 1.00 96.38 406 ALA A O 1
ATOM 3027 N N . LEU A 1 407 ? 20.838 9.720 -9.441 1.00 93.50 407 LEU A N 1
ATOM 3028 C CA . LEU A 1 407 ? 20.681 8.763 -10.544 1.00 93.50 407 LEU A CA 1
ATOM 3029 C C . LEU A 1 407 ? 20.391 9.448 -11.878 1.00 93.50 407 LEU A C 1
ATOM 3031 O O . LEU A 1 407 ? 20.814 8.956 -12.914 1.00 93.50 407 LEU A O 1
ATOM 3035 N N . SER A 1 408 ? 19.672 10.569 -11.854 1.00 90.25 408 SER A N 1
ATOM 3036 C CA . SER A 1 408 ? 19.375 11.348 -13.063 1.00 90.25 408 SER A CA 1
ATOM 3037 C C . SER A 1 408 ? 20.594 12.126 -13.568 1.00 90.25 408 SER A C 1
ATOM 3039 O O . SER A 1 408 ? 20.658 12.450 -14.746 1.00 90.25 408 SER A O 1
ATOM 3041 N N . ALA A 1 409 ? 21.544 12.420 -12.678 1.00 92.69 409 ALA A N 1
ATOM 3042 C CA . ALA A 1 409 ? 22.804 13.095 -12.975 1.00 92.69 409 ALA A CA 1
ATOM 3043 C C . ALA A 1 409 ? 23.998 12.124 -13.087 1.00 92.69 409 ALA A C 1
ATOM 3045 O O . ALA A 1 409 ? 25.142 12.570 -13.048 1.00 92.69 409 ALA A O 1
ATOM 3046 N N . ASP A 1 410 ? 23.744 10.809 -13.142 1.00 90.19 410 ASP A N 1
ATOM 3047 C CA . ASP A 1 410 ? 24.751 9.736 -13.173 1.00 90.19 410 ASP A CA 1
ATOM 3048 C C . ASP A 1 410 ? 25.828 9.834 -12.060 1.00 90.19 410 ASP A C 1
ATOM 3050 O O . ASP A 1 410 ? 26.961 9.368 -12.183 1.00 90.19 410 ASP A O 1
ATOM 3054 N N . ALA A 1 411 ? 25.462 10.402 -10.907 1.00 95.00 411 ALA A N 1
ATOM 3055 C CA . ALA A 1 411 ? 26.324 10.582 -9.743 1.00 95.00 411 ALA A CA 1
ATOM 3056 C C . ALA A 1 411 ? 26.248 9.368 -8.795 1.00 95.00 411 ALA A C 1
ATOM 3058 O O . ALA A 1 411 ? 25.638 9.425 -7.722 1.00 95.00 411 ALA A O 1
ATOM 3059 N N . ALA A 1 412 ? 26.890 8.262 -9.183 1.00 94.50 412 ALA A N 1
ATOM 3060 C CA . ALA A 1 412 ? 26.822 6.956 -8.508 1.00 94.50 412 ALA A CA 1
ATOM 3061 C C . ALA A 1 412 ? 27.029 7.003 -6.977 1.00 94.50 412 ALA A C 1
ATOM 3063 O O . ALA A 1 412 ? 26.235 6.442 -6.218 1.00 94.50 412 ALA A O 1
ATOM 3064 N N . ALA A 1 413 ? 28.054 7.720 -6.501 1.00 96.06 413 ALA A N 1
ATOM 3065 C CA . ALA A 1 413 ? 28.339 7.837 -5.068 1.00 96.06 413 ALA A CA 1
ATOM 3066 C C . ALA A 1 413 ? 27.213 8.553 -4.298 1.00 96.06 413 ALA A C 1
ATOM 3068 O O . ALA A 1 413 ? 26.809 8.106 -3.223 1.00 96.06 413 ALA A O 1
ATOM 3069 N N . LEU A 1 414 ? 26.656 9.632 -4.862 1.00 97.50 414 LEU A N 1
ATOM 3070 C CA . LEU A 1 414 ? 25.532 10.353 -4.257 1.00 97.50 414 LEU A CA 1
ATOM 3071 C C . LEU A 1 414 ? 24.249 9.513 -4.282 1.00 97.50 414 LEU A C 1
ATOM 3073 O O . LEU A 1 414 ? 23.486 9.539 -3.315 1.00 97.50 414 LEU A O 1
ATOM 3077 N N . ALA A 1 415 ? 24.036 8.722 -5.338 1.00 97.19 415 ALA A N 1
ATOM 3078 C CA . ALA A 1 415 ? 22.916 7.789 -5.416 1.00 97.19 415 ALA A CA 1
ATOM 3079 C C . ALA A 1 415 ? 23.002 6.727 -4.311 1.00 97.19 415 ALA A C 1
ATOM 3081 O O . ALA A 1 415 ? 22.018 6.475 -3.612 1.00 97.19 415 ALA A O 1
ATOM 3082 N N . GLY A 1 416 ? 24.193 6.163 -4.095 1.00 98.00 416 GLY A N 1
ATOM 3083 C CA . GLY A 1 416 ? 24.467 5.249 -2.990 1.00 98.00 416 GLY A CA 1
ATOM 3084 C C . GLY A 1 416 ? 24.227 5.874 -1.614 1.00 98.00 416 GLY A C 1
ATOM 3085 O O . GLY A 1 416 ? 23.576 5.258 -0.771 1.00 98.00 416 GLY A O 1
ATOM 3086 N N . ILE A 1 417 ? 24.661 7.120 -1.390 1.00 98.50 417 ILE A N 1
ATOM 3087 C CA . ILE A 1 417 ? 24.390 7.857 -0.141 1.00 98.50 417 ILE A CA 1
ATOM 3088 C C . ILE A 1 417 ? 22.884 8.066 0.063 1.00 98.50 417 ILE A C 1
ATOM 3090 O O . ILE A 1 417 ? 22.376 7.809 1.156 1.00 98.50 417 ILE A O 1
ATOM 3094 N N . GLY A 1 418 ? 22.156 8.485 -0.975 1.00 98.62 418 GLY A N 1
ATOM 3095 C CA . GLY A 1 418 ? 20.703 8.660 -0.916 1.00 98.62 418 GLY A CA 1
ATOM 3096 C C . GLY A 1 418 ? 19.975 7.359 -0.563 1.00 98.62 418 GLY A C 1
ATOM 3097 O O . GLY A 1 418 ? 19.162 7.329 0.360 1.00 98.62 418 GLY A O 1
ATOM 3098 N N . LEU A 1 419 ? 20.320 6.252 -1.225 1.00 98.69 419 LEU A N 1
ATOM 3099 C CA . LEU A 1 419 ? 19.737 4.934 -0.950 1.00 98.69 419 LEU A CA 1
ATOM 3100 C C . LEU A 1 419 ? 20.118 4.404 0.443 1.00 98.69 419 LEU A C 1
ATOM 3102 O O . LEU A 1 419 ? 19.268 3.865 1.152 1.00 98.69 419 LEU A O 1
ATOM 3106 N N . GLY A 1 420 ? 21.367 4.593 0.876 1.00 98.69 420 GLY A N 1
ATOM 3107 C CA . GLY A 1 420 ? 21.820 4.228 2.220 1.00 98.69 420 GLY A CA 1
ATOM 3108 C C . GLY A 1 420 ? 21.087 5.020 3.306 1.00 98.69 420 GLY A C 1
ATOM 3109 O O . GLY A 1 420 ? 20.593 4.445 4.277 1.00 98.69 420 GLY A O 1
ATOM 3110 N N . GLY A 1 421 ? 20.923 6.329 3.101 1.00 98.75 421 GLY A N 1
ATOM 3111 C CA . GLY A 1 421 ? 20.113 7.192 3.958 1.00 98.75 421 GLY A CA 1
ATOM 3112 C C . GLY A 1 421 ? 18.651 6.745 4.020 1.00 98.75 421 GLY A C 1
ATOM 3113 O O . GLY A 1 421 ? 18.069 6.692 5.107 1.00 98.75 421 GLY A O 1
ATOM 3114 N N . TYR A 1 422 ? 18.075 6.334 2.888 1.00 98.81 422 TYR A N 1
ATOM 3115 C CA . TYR A 1 422 ? 16.726 5.777 2.848 1.00 98.81 422 TYR A CA 1
ATOM 3116 C C . TYR A 1 422 ? 16.623 4.481 3.667 1.00 98.81 422 TYR A C 1
ATOM 3118 O O . TYR A 1 422 ? 15.701 4.342 4.471 1.00 98.81 422 TYR A O 1
ATOM 3126 N N . ALA A 1 423 ? 17.584 3.557 3.540 1.00 98.69 423 ALA A N 1
ATOM 3127 C CA . ALA A 1 423 ? 17.616 2.315 4.321 1.00 98.69 423 ALA A CA 1
ATOM 3128 C C . ALA A 1 423 ? 17.668 2.578 5.839 1.00 98.69 423 ALA A C 1
ATOM 3130 O O . ALA A 1 423 ? 16.955 1.926 6.604 1.00 98.69 423 ALA A O 1
ATOM 3131 N N . LEU A 1 424 ? 18.431 3.583 6.286 1.00 98.56 424 LEU A N 1
ATOM 3132 C CA . LEU A 1 424 ? 18.406 4.037 7.685 1.00 98.56 424 LEU A CA 1
ATOM 3133 C C . LEU A 1 424 ? 17.024 4.570 8.093 1.00 98.56 424 LEU A C 1
ATOM 3135 O O . LEU A 1 424 ? 16.565 4.322 9.209 1.00 98.56 424 LEU A O 1
ATOM 3139 N N . GLY A 1 425 ? 16.333 5.254 7.180 1.00 98.31 425 GLY A N 1
ATOM 3140 C CA . GLY A 1 425 ? 14.941 5.666 7.354 1.00 98.31 425 GLY A CA 1
ATOM 3141 C C . GLY A 1 425 ? 13.995 4.481 7.578 1.00 98.31 425 GLY A C 1
ATOM 3142 O O . GLY A 1 425 ? 13.177 4.525 8.498 1.00 98.31 425 GLY A O 1
ATOM 3143 N N . VAL A 1 426 ? 14.159 3.394 6.816 1.00 98.56 426 VAL A N 1
ATOM 3144 C CA . VAL A 1 426 ? 13.412 2.139 7.020 1.00 98.56 426 VAL A CA 1
ATOM 3145 C C . VAL A 1 426 ? 13.686 1.557 8.405 1.00 98.56 426 VAL A C 1
ATOM 3147 O O . VAL A 1 426 ? 12.751 1.218 9.130 1.00 98.56 426 VAL A O 1
ATOM 3150 N N . LEU A 1 427 ? 14.952 1.493 8.827 1.00 98.06 427 LEU A N 1
ATOM 3151 C CA . LEU A 1 427 ? 15.310 1.018 10.168 1.00 98.06 427 LEU A CA 1
ATOM 3152 C C . LEU A 1 427 ? 14.707 1.897 11.273 1.00 98.06 427 LEU A C 1
ATOM 3154 O O . LEU A 1 427 ? 14.275 1.373 12.299 1.00 98.06 427 LEU A O 1
ATOM 3158 N N . ALA A 1 428 ? 14.610 3.213 11.062 1.00 97.19 428 ALA A N 1
ATOM 3159 C CA . ALA A 1 428 ? 13.933 4.117 11.989 1.00 97.19 428 ALA A CA 1
ATOM 3160 C C . ALA A 1 428 ? 12.422 3.833 12.077 1.00 97.19 428 ALA A C 1
ATOM 3162 O O . ALA A 1 428 ? 11.867 3.834 13.181 1.00 97.19 428 ALA A O 1
ATOM 3163 N N . VAL A 1 429 ? 11.764 3.524 10.950 1.00 97.25 429 VAL A N 1
ATOM 3164 C CA . VAL A 1 429 ? 10.370 3.049 10.941 1.00 97.25 429 VAL A CA 1
ATOM 3165 C C . VAL A 1 429 ? 10.257 1.759 11.747 1.00 97.25 429 VAL A C 1
ATOM 3167 O O . VAL A 1 429 ? 9.447 1.708 12.670 1.00 97.25 429 VAL A O 1
ATOM 3170 N N . LEU A 1 430 ? 11.093 0.750 11.481 1.00 96.81 430 LEU A N 1
ATOM 3171 C CA . LEU A 1 430 ? 11.088 -0.520 12.224 1.00 96.81 430 LEU A CA 1
ATOM 3172 C C . LEU A 1 430 ? 11.331 -0.316 13.718 1.00 96.81 430 LEU A C 1
ATOM 3174 O O . LEU A 1 430 ? 10.621 -0.880 14.546 1.00 96.81 430 LEU A O 1
ATOM 3178 N N . GLY A 1 431 ? 12.254 0.570 14.080 1.00 95.81 431 GLY A N 1
ATOM 3179 C CA . GLY A 1 431 ? 12.504 0.949 15.466 1.00 95.81 431 GLY A CA 1
ATOM 3180 C C . GLY A 1 431 ? 11.289 1.566 16.164 1.00 95.81 431 GLY A C 1
ATOM 3181 O O . GLY A 1 431 ? 11.213 1.515 17.390 1.00 95.81 431 GLY A O 1
ATOM 3182 N N . SER A 1 432 ? 10.325 2.119 15.420 1.00 94.88 432 SER A N 1
ATOM 3183 C CA . SER A 1 432 ? 9.084 2.695 15.955 1.00 94.88 432 SER A CA 1
ATOM 3184 C C . SER A 1 432 ? 7.945 1.683 16.142 1.00 94.88 432 SER A C 1
ATOM 3186 O O . SER A 1 432 ? 6.961 1.998 16.818 1.00 94.88 432 SER A O 1
ATOM 3188 N N . LEU A 1 433 ? 8.070 0.466 15.596 1.00 93.88 433 LEU A N 1
ATOM 3189 C CA . LEU A 1 433 ? 7.063 -0.579 15.767 1.00 93.88 433 LEU A CA 1
ATOM 3190 C C . LEU A 1 433 ? 7.034 -1.075 17.224 1.00 93.88 433 LEU A C 1
ATOM 3192 O O . LEU A 1 433 ? 8.061 -1.102 17.913 1.00 93.88 433 LEU A O 1
ATOM 3196 N N . PRO A 1 434 ? 5.860 -1.502 17.723 1.00 88.31 434 PRO A N 1
ATOM 3197 C CA . PRO A 1 434 ? 5.767 -2.121 19.037 1.00 88.31 434 PRO A CA 1
ATOM 3198 C C . PRO A 1 434 ? 6.562 -3.431 19.056 1.00 88.31 434 PRO A C 1
ATOM 3200 O O . PRO A 1 434 ? 6.424 -4.274 18.165 1.00 88.31 434 PRO A O 1
ATOM 3203 N N . ARG A 1 435 ? 7.382 -3.616 20.096 1.00 89.06 435 ARG A N 1
ATOM 3204 C CA . ARG A 1 435 ? 8.129 -4.862 20.299 1.00 89.06 435 ARG A CA 1
ATOM 3205 C C . ARG A 1 435 ? 7.148 -5.998 20.608 1.00 89.06 435 ARG A C 1
ATOM 3207 O O . ARG A 1 435 ? 6.400 -5.871 21.581 1.00 89.06 435 ARG A O 1
ATOM 3214 N N . PRO A 1 436 ? 7.142 -7.095 19.831 1.00 88.12 436 PRO A N 1
ATOM 3215 C CA . PRO A 1 436 ? 6.266 -8.223 20.110 1.00 88.12 436 PRO A CA 1
ATOM 3216 C C . PRO A 1 436 ? 6.641 -8.888 21.440 1.00 88.12 436 PRO A C 1
ATOM 3218 O O . PRO A 1 436 ? 7.759 -9.357 21.625 1.00 88.12 436 PRO A O 1
ATOM 3221 N N . THR A 1 437 ? 5.695 -8.955 22.367 1.00 90.00 437 THR A N 1
ATOM 3222 C CA . THR A 1 437 ? 5.752 -9.798 23.568 1.00 90.00 437 THR A CA 1
ATOM 3223 C C . THR A 1 437 ? 5.164 -11.174 23.267 1.00 90.00 437 THR A C 1
ATOM 3225 O O . THR A 1 437 ? 4.461 -11.367 22.269 1.00 90.00 437 THR A O 1
ATOM 3228 N N . ARG A 1 438 ? 5.366 -12.131 24.181 1.00 89.06 438 ARG A N 1
ATOM 3229 C CA . ARG A 1 438 ? 4.788 -13.480 24.085 1.00 89.06 438 ARG A CA 1
ATOM 3230 C C . ARG A 1 438 ? 3.273 -13.454 23.845 1.00 89.06 438 ARG A C 1
ATOM 3232 O O . ARG A 1 438 ? 2.799 -14.186 22.983 1.00 89.06 438 ARG A O 1
ATOM 3239 N N . ARG A 1 439 ? 2.533 -12.561 24.517 1.00 87.12 439 ARG A N 1
ATOM 3240 C CA . ARG A 1 439 ? 1.076 -12.397 24.338 1.00 87.12 439 ARG A CA 1
ATOM 3241 C C . ARG A 1 439 ? 0.726 -11.962 22.913 1.00 87.12 439 ARG A C 1
ATOM 3243 O O . ARG A 1 439 ? -0.172 -12.532 22.298 1.00 87.12 439 ARG A O 1
ATOM 3250 N N . GLN A 1 440 ? 1.451 -10.989 22.354 1.00 89.12 440 GLN A N 1
ATOM 3251 C CA . GLN A 1 440 ? 1.200 -10.547 20.977 1.00 89.12 440 GLN A CA 1
ATOM 3252 C C . GLN A 1 440 ? 1.584 -11.614 19.948 1.00 89.12 440 GLN A C 1
ATOM 3254 O O . GLN A 1 440 ? 0.870 -11.782 18.965 1.00 89.12 440 GLN A O 1
ATOM 3259 N N . LEU A 1 441 ? 2.660 -12.372 20.174 1.00 88.94 441 LEU A N 1
ATOM 3260 C CA . LEU A 1 441 ? 3.038 -13.490 19.302 1.00 88.94 441 LEU A CA 1
ATOM 3261 C C . LEU A 1 441 ? 2.029 -14.644 19.376 1.00 88.94 441 LEU A C 1
ATOM 3263 O O . LEU A 1 441 ? 1.712 -15.257 18.359 1.00 88.94 441 LEU A O 1
ATOM 3267 N N . GLN A 1 442 ? 1.462 -14.913 20.550 1.00 86.75 442 GLN A N 1
ATOM 3268 C CA . GLN A 1 442 ? 0.384 -15.889 20.696 1.00 86.75 442 GLN A CA 1
ATOM 3269 C C . GLN A 1 442 ? -0.883 -15.448 19.960 1.00 86.75 442 GLN A C 1
ATOM 3271 O O . GLN A 1 442 ? -1.505 -16.282 19.308 1.00 86.75 442 GLN A O 1
ATOM 3276 N N . TRP A 1 443 ? -1.232 -14.160 19.998 1.00 83.31 443 TRP A N 1
ATOM 3277 C CA . TRP A 1 443 ? -2.423 -13.628 19.330 1.00 83.31 443 TRP A CA 1
ATOM 3278 C C . TRP A 1 443 ? -2.246 -13.437 17.812 1.00 83.31 443 TRP A C 1
ATOM 3280 O O . TRP A 1 443 ? -2.978 -14.006 17.001 1.00 83.31 443 TRP A O 1
ATOM 3290 N N . ALA A 1 444 ? -1.278 -12.613 17.411 1.00 88.38 444 ALA A N 1
ATOM 3291 C CA . ALA A 1 444 ? -1.078 -12.198 16.025 1.00 88.38 444 ALA A CA 1
ATOM 3292 C C . ALA A 1 444 ? -0.197 -13.174 15.229 1.00 88.38 444 ALA A C 1
ATOM 3294 O O . ALA A 1 444 ? -0.399 -13.335 14.023 1.00 88.38 444 ALA A O 1
ATOM 3295 N N . GLY A 1 445 ? 0.756 -13.826 15.904 1.00 92.94 445 GLY A N 1
ATOM 3296 C CA . GLY A 1 445 ? 1.637 -14.852 15.349 1.00 92.94 445 GLY A CA 1
ATOM 3297 C C . GLY A 1 445 ? 2.315 -14.444 14.036 1.00 92.94 445 GLY A C 1
ATOM 3298 O O . GLY A 1 445 ? 2.944 -13.381 13.984 1.00 92.94 445 GLY A O 1
ATOM 3299 N N . PRO A 1 446 ? 2.189 -15.256 12.970 1.00 96.06 446 PRO A N 1
ATOM 3300 C CA . PRO A 1 446 ? 2.926 -15.058 11.726 1.00 96.06 446 PRO A CA 1
ATOM 3301 C C . PRO A 1 446 ? 2.568 -13.755 11.006 1.00 96.06 446 PRO A C 1
ATOM 3303 O O . PRO A 1 446 ? 3.405 -13.216 10.293 1.00 96.06 446 PRO A O 1
ATOM 3306 N N . ARG A 1 447 ? 1.371 -13.191 11.227 1.00 95.50 447 ARG A N 1
ATOM 3307 C CA . ARG A 1 447 ? 0.960 -11.919 10.608 1.00 95.50 447 ARG A CA 1
ATOM 3308 C C . ARG A 1 447 ? 1.82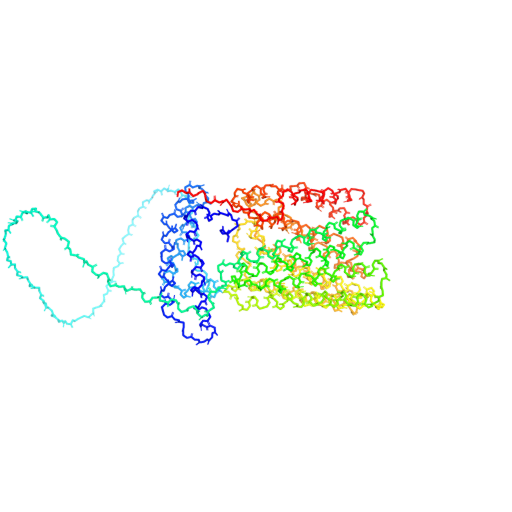6 -10.757 11.071 1.00 95.50 447 ARG A C 1
ATOM 3310 O O . ARG A 1 447 ? 2.305 -9.983 10.254 1.00 95.50 447 ARG A O 1
ATOM 3317 N N . LEU A 1 448 ? 2.039 -10.651 12.385 1.00 95.44 448 LEU A N 1
ATOM 3318 C CA . LEU A 1 448 ? 2.864 -9.591 12.964 1.00 95.44 448 LEU A CA 1
ATOM 3319 C C . LEU A 1 448 ? 4.340 -9.789 12.607 1.00 95.44 448 LEU A C 1
ATOM 3321 O O . LEU A 1 448 ? 5.023 -8.823 12.277 1.00 95.44 448 LEU A O 1
ATOM 3325 N N . LEU A 1 449 ? 4.819 -11.036 12.634 1.00 96.62 449 LEU A N 1
ATOM 3326 C CA . LEU A 1 449 ? 6.192 -11.355 12.243 1.00 96.62 449 LEU A CA 1
ATOM 3327 C C . LEU A 1 449 ? 6.451 -11.100 10.757 1.00 96.62 449 LEU A C 1
ATOM 3329 O O . LEU A 1 449 ? 7.538 -10.649 10.420 1.00 96.62 449 LEU A O 1
ATOM 3333 N N . ALA A 1 450 ? 5.465 -11.302 9.882 1.00 97.44 450 ALA A N 1
ATOM 3334 C CA . ALA A 1 450 ? 5.585 -10.970 8.467 1.00 97.44 450 ALA A CA 1
ATOM 3335 C C . ALA A 1 450 ? 5.824 -9.476 8.231 1.00 97.44 450 ALA A C 1
ATOM 3337 O O . ALA A 1 450 ? 6.645 -9.138 7.382 1.00 97.44 450 ALA A O 1
ATOM 3338 N N . LEU A 1 451 ? 5.172 -8.594 9.003 1.00 97.75 451 LEU A N 1
ATOM 3339 C CA . LEU A 1 451 ? 5.407 -7.146 8.927 1.00 97.75 451 LEU A CA 1
ATOM 3340 C C . LEU A 1 451 ? 6.848 -6.790 9.318 1.00 97.75 451 LEU A C 1
ATOM 3342 O O . LEU A 1 451 ? 7.498 -6.010 8.629 1.00 97.75 451 LEU A O 1
ATOM 3346 N N . TRP A 1 452 ? 7.357 -7.392 10.399 1.00 97.19 452 TRP A N 1
ATOM 3347 C CA . TRP A 1 452 ? 8.737 -7.193 10.852 1.00 97.19 452 TRP A CA 1
ATOM 3348 C C . TRP A 1 452 ? 9.757 -7.750 9.860 1.00 97.19 452 TRP A C 1
ATOM 3350 O O . TRP A 1 452 ? 10.641 -7.024 9.416 1.00 97.19 452 TRP A O 1
ATOM 3360 N N . ALA A 1 453 ? 9.627 -9.022 9.490 1.00 98.00 453 ALA A N 1
ATOM 3361 C CA . ALA A 1 453 ? 10.557 -9.688 8.589 1.00 98.00 453 ALA A CA 1
ATOM 3362 C C . ALA A 1 453 ? 10.528 -9.069 7.183 1.00 98.00 453 ALA A C 1
ATOM 3364 O O . ALA A 1 453 ? 11.585 -8.848 6.604 1.00 98.00 453 ALA A O 1
ATOM 3365 N N . GLY A 1 454 ? 9.353 -8.697 6.665 1.00 98.44 454 GLY A N 1
ATOM 3366 C CA . GLY A 1 454 ? 9.263 -8.004 5.379 1.00 98.44 454 GLY A CA 1
ATOM 3367 C C . GLY A 1 454 ? 9.861 -6.599 5.434 1.00 98.44 454 GLY A C 1
ATOM 3368 O O . GLY A 1 454 ? 10.535 -6.166 4.504 1.00 98.44 454 GLY A O 1
ATOM 3369 N N . GLY A 1 455 ? 9.712 -5.907 6.564 1.00 98.31 455 GLY A N 1
ATOM 3370 C CA . GLY A 1 455 ? 10.407 -4.650 6.816 1.00 98.31 455 GLY A CA 1
ATOM 3371 C C . GLY A 1 455 ? 11.933 -4.790 6.840 1.00 98.31 455 GLY A C 1
ATOM 3372 O O . GLY A 1 455 ? 12.636 -3.950 6.280 1.00 98.31 455 GLY A O 1
ATOM 3373 N N . LEU A 1 456 ?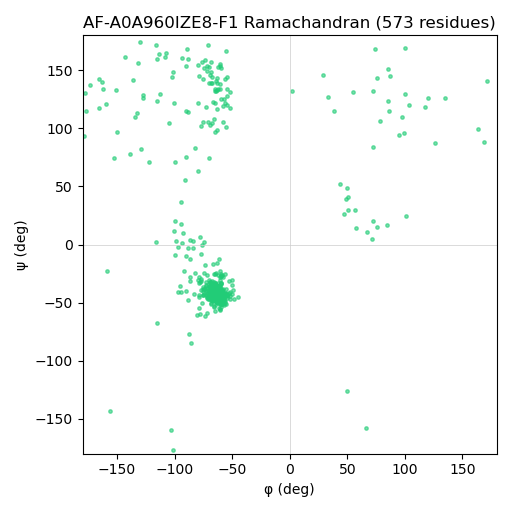 12.454 -5.863 7.441 1.00 98.31 456 LEU A N 1
ATOM 3374 C CA . LEU A 1 456 ? 13.888 -6.163 7.437 1.00 98.31 456 LEU A CA 1
ATOM 3375 C C . LEU A 1 456 ? 14.389 -6.474 6.021 1.00 98.31 456 LEU A C 1
ATOM 3377 O O . LEU A 1 456 ? 15.381 -5.888 5.601 1.00 98.31 456 LEU A O 1
ATOM 3381 N N . TRP A 1 457 ? 13.671 -7.300 5.253 1.00 98.56 457 TRP A N 1
ATOM 3382 C CA . TRP A 1 457 ? 13.997 -7.565 3.846 1.00 98.56 457 TRP A CA 1
ATOM 3383 C C . TRP A 1 457 ? 13.992 -6.304 2.989 1.00 98.56 457 TRP A C 1
ATOM 3385 O O . TRP A 1 457 ? 14.869 -6.132 2.143 1.00 98.56 457 TRP A O 1
ATOM 3395 N N . TRP A 1 458 ? 13.042 -5.400 3.231 1.00 98.62 458 TRP A N 1
ATOM 3396 C CA . TRP A 1 458 ? 13.013 -4.091 2.591 1.00 98.62 458 TRP A CA 1
ATOM 3397 C C . TRP A 1 458 ? 14.279 -3.284 2.907 1.00 98.62 458 TRP A C 1
ATOM 3399 O O . TRP A 1 458 ? 14.949 -2.834 1.978 1.00 98.62 458 TRP A O 1
ATOM 3409 N N . ALA A 1 459 ? 14.661 -3.160 4.182 1.00 98.56 459 ALA A N 1
ATOM 3410 C CA . ALA A 1 459 ? 15.889 -2.463 4.570 1.00 98.56 459 ALA A CA 1
ATOM 3411 C C . ALA A 1 459 ? 17.137 -3.101 3.934 1.00 98.56 459 ALA A C 1
ATOM 3413 O O . ALA A 1 459 ? 17.975 -2.391 3.379 1.00 98.56 459 ALA A O 1
ATOM 3414 N N . THR A 1 460 ? 17.237 -4.434 3.957 1.00 98.31 460 THR A N 1
ATOM 3415 C CA . THR A 1 460 ? 18.352 -5.187 3.367 1.00 98.31 460 THR A CA 1
ATOM 3416 C C . THR A 1 460 ? 18.454 -4.971 1.861 1.00 98.31 460 THR A C 1
ATOM 3418 O O . THR A 1 460 ? 19.539 -4.670 1.367 1.00 98.31 460 THR A O 1
ATOM 3421 N N . ALA A 1 461 ? 17.346 -5.080 1.123 1.00 98.31 461 ALA A N 1
ATOM 3422 C CA . ALA A 1 461 ? 17.350 -4.904 -0.326 1.00 98.31 461 ALA A CA 1
ATOM 3423 C C . ALA A 1 461 ? 17.745 -3.477 -0.730 1.00 98.31 461 ALA A C 1
ATOM 3425 O O . ALA A 1 461 ? 18.501 -3.302 -1.686 1.00 98.31 461 ALA A O 1
ATOM 3426 N N . VAL A 1 462 ? 17.292 -2.457 0.011 1.00 98.62 462 VAL A N 1
ATOM 3427 C CA . VAL A 1 462 ? 17.691 -1.063 -0.244 1.00 98.62 462 VAL A CA 1
ATOM 3428 C C . VAL A 1 462 ? 19.162 -0.843 0.097 1.00 98.62 462 VAL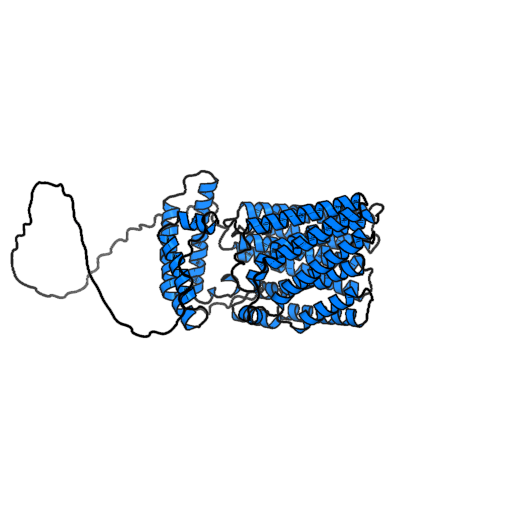 A C 1
ATOM 3430 O O . VAL A 1 462 ? 19.879 -0.265 -0.712 1.00 98.62 462 VAL A O 1
ATOM 3433 N N . ALA A 1 463 ? 19.640 -1.338 1.242 1.00 98.38 463 ALA A N 1
ATOM 3434 C CA . ALA A 1 463 ? 21.041 -1.197 1.638 1.00 98.38 463 ALA A CA 1
ATOM 3435 C C . ALA A 1 463 ? 21.991 -1.888 0.647 1.00 98.38 463 ALA A C 1
ATOM 3437 O O . ALA A 1 463 ? 22.996 -1.311 0.241 1.00 98.38 463 ALA A O 1
ATOM 3438 N N . ALA A 1 464 ? 21.652 -3.093 0.190 1.00 97.56 464 ALA A N 1
ATOM 3439 C CA . ALA A 1 464 ? 22.454 -3.789 -0.808 1.00 97.56 464 ALA A CA 1
ATOM 3440 C C . ALA A 1 464 ? 22.395 -3.099 -2.180 1.00 97.56 464 ALA A C 1
ATOM 3442 O O . ALA A 1 464 ? 23.407 -3.015 -2.875 1.00 97.56 464 ALA A O 1
ATOM 3443 N N . THR A 1 465 ? 21.241 -2.529 -2.540 1.00 97.94 465 THR A N 1
ATOM 3444 C CA . THR A 1 465 ? 21.114 -1.695 -3.741 1.00 97.94 465 THR A CA 1
ATOM 3445 C C . THR A 1 465 ? 21.928 -0.405 -3.627 1.00 97.94 465 THR A C 1
ATOM 3447 O O . THR A 1 465 ? 22.485 0.036 -4.624 1.00 97.94 465 THR A O 1
ATOM 3450 N N . ALA A 1 466 ? 22.060 0.180 -2.433 1.00 98.12 466 ALA A N 1
ATOM 3451 C CA . ALA A 1 466 ? 22.925 1.334 -2.196 1.00 98.12 466 ALA A CA 1
ATOM 3452 C C . ALA A 1 466 ? 24.400 1.001 -2.465 1.00 98.12 466 ALA A C 1
ATOM 3454 O O . ALA A 1 466 ? 25.094 1.774 -3.118 1.00 98.12 466 ALA A O 1
ATOM 3455 N N . VAL A 1 467 ? 24.861 -0.177 -2.027 1.00 97.19 467 VAL A N 1
ATOM 3456 C CA . VAL A 1 467 ? 26.215 -0.677 -2.323 1.00 97.19 467 VAL A CA 1
ATOM 3457 C C . VAL A 1 467 ? 26.402 -0.917 -3.822 1.00 97.19 467 VAL A C 1
ATOM 3459 O O . VAL A 1 467 ? 27.439 -0.557 -4.376 1.00 97.19 467 VAL A O 1
ATOM 3462 N N . ASP A 1 468 ? 25.406 -1.509 -4.485 1.00 95.19 468 ASP A N 1
ATOM 3463 C CA . ASP A 1 468 ? 25.432 -1.715 -5.935 1.00 95.19 468 ASP A CA 1
ATOM 3464 C C . ASP A 1 468 ? 25.487 -0.369 -6.686 1.00 95.19 468 ASP A C 1
ATOM 3466 O O . ASP A 1 468 ? 26.333 -0.205 -7.564 1.00 95.19 468 ASP A O 1
ATOM 3470 N N . ALA A 1 469 ? 24.689 0.620 -6.278 1.00 95.50 469 ALA A N 1
ATOM 3471 C CA . ALA A 1 469 ? 24.685 1.964 -6.854 1.00 95.50 469 ALA A CA 1
ATOM 3472 C C . ALA A 1 469 ? 26.038 2.676 -6.691 1.00 95.50 469 ALA A C 1
ATOM 3474 O O . ALA A 1 469 ? 26.572 3.189 -7.670 1.00 95.50 469 ALA A O 1
ATOM 3475 N N . SER A 1 470 ? 26.634 2.648 -5.490 1.00 95.44 470 SER A N 1
ATOM 3476 C CA . SER A 1 470 ? 27.959 3.237 -5.230 1.00 95.44 470 SER A CA 1
ATOM 3477 C C . SER A 1 470 ? 29.067 2.625 -6.086 1.00 95.44 470 SER A C 1
ATOM 3479 O O . SER A 1 470 ? 30.069 3.278 -6.358 1.00 95.44 470 SER A O 1
ATOM 3481 N N . ALA A 1 471 ? 28.893 1.373 -6.509 1.00 94.31 471 ALA A N 1
ATOM 3482 C CA . ALA A 1 471 ? 29.815 0.658 -7.382 1.00 94.31 471 ALA A CA 1
ATOM 3483 C C . ALA A 1 471 ? 29.433 0.757 -8.872 1.00 94.31 471 ALA A C 1
ATOM 3485 O O . ALA A 1 471 ? 29.871 -0.072 -9.669 1.00 94.31 471 ALA A O 1
ATOM 3486 N N . ASN A 1 472 ? 28.591 1.730 -9.237 1.00 91.50 472 ASN A N 1
ATOM 3487 C CA . ASN A 1 472 ? 28.111 1.966 -10.598 1.00 91.50 472 ASN A CA 1
ATOM 3488 C C . ASN A 1 472 ? 27.408 0.749 -11.234 1.00 91.50 472 ASN A C 1
ATOM 3490 O O . ASN A 1 472 ? 27.456 0.542 -12.447 1.00 91.50 472 ASN A O 1
ATOM 3494 N N . ARG A 1 473 ? 26.766 -0.092 -10.412 1.00 92.75 473 ARG A N 1
ATOM 3495 C CA . ARG A 1 473 ? 25.926 -1.206 -10.870 1.00 92.75 473 ARG A CA 1
ATOM 3496 C C . ARG A 1 473 ? 24.464 -0.778 -10.951 1.00 92.75 473 ARG A C 1
ATOM 3498 O O . ARG A 1 473 ? 24.032 0.182 -10.317 1.00 92.75 473 ARG A O 1
ATOM 3505 N N . LEU A 1 474 ? 23.687 -1.538 -11.722 1.00 91.12 474 LEU A N 1
ATOM 3506 C CA . LEU A 1 474 ? 22.268 -1.277 -11.941 1.00 91.12 474 LEU A CA 1
ATOM 3507 C C . LEU A 1 474 ? 21.486 -1.224 -10.618 1.00 91.12 474 LEU A C 1
ATOM 3509 O O . LEU A 1 474 ? 21.416 -2.210 -9.877 1.00 91.12 474 LEU A O 1
ATOM 3513 N N . VAL A 1 475 ? 20.833 -0.089 -10.369 1.00 92.88 475 VAL A N 1
ATOM 3514 C CA . VAL A 1 475 ? 19.934 0.095 -9.225 1.00 92.88 475 VAL A CA 1
ATOM 3515 C C . VAL A 1 475 ? 18.728 -0.820 -9.347 1.00 92.88 475 VAL A C 1
ATOM 3517 O O . VAL A 1 475 ? 18.111 -0.931 -10.412 1.00 92.88 475 VAL A O 1
ATOM 3520 N N . PHE A 1 476 ? 18.404 -1.486 -8.235 1.00 90.38 476 PHE A N 1
ATOM 3521 C CA . PHE A 1 476 ? 17.410 -2.551 -8.184 1.00 90.38 476 PHE A CA 1
ATOM 3522 C C . PHE A 1 476 ? 17.581 -3.493 -9.381 1.00 90.38 476 PHE A C 1
ATOM 3524 O O . PHE A 1 476 ? 16.654 -3.746 -10.158 1.00 90.38 476 PHE A O 1
ATOM 3531 N N . GLY A 1 477 ? 18.817 -3.971 -9.555 1.00 85.19 477 GLY A N 1
ATOM 3532 C CA . GLY A 1 477 ? 19.105 -5.079 -10.448 1.00 85.19 477 GLY A CA 1
ATOM 3533 C C . GLY A 1 477 ? 18.250 -6.298 -10.096 1.00 85.19 477 GLY A C 1
ATOM 3534 O O . GLY A 1 477 ? 17.638 -6.374 -9.026 1.00 85.19 477 GLY A O 1
ATOM 3535 N N . ASP A 1 478 ? 18.229 -7.263 -11.007 1.00 81.50 478 ASP A N 1
ATOM 3536 C CA . ASP A 1 478 ? 17.298 -8.392 -10.995 1.00 81.50 478 ASP A CA 1
ATOM 3537 C C . ASP A 1 478 ? 17.119 -9.064 -9.628 1.00 81.50 478 ASP A C 1
ATOM 3539 O O . ASP A 1 478 ? 15.989 -9.294 -9.199 1.00 81.50 478 ASP A O 1
ATOM 3543 N N . ARG A 1 479 ? 18.215 -9.322 -8.904 1.00 90.94 479 ARG A N 1
ATOM 3544 C CA . ARG A 1 479 ? 18.161 -9.983 -7.592 1.00 90.94 479 ARG A CA 1
ATOM 3545 C C . ARG A 1 479 ? 17.455 -9.136 -6.527 1.00 90.94 479 ARG A C 1
ATOM 3547 O O . ARG A 1 479 ? 16.519 -9.607 -5.889 1.00 90.94 479 ARG A O 1
ATOM 3554 N N . TRP A 1 480 ? 17.871 -7.883 -6.331 1.00 94.88 480 TRP A N 1
ATOM 3555 C CA . TRP A 1 480 ? 17.423 -7.079 -5.189 1.00 94.88 480 TRP A CA 1
ATOM 3556 C C . TRP A 1 480 ? 16.032 -6.508 -5.406 1.00 94.88 480 TRP A C 1
ATOM 3558 O O . TRP A 1 480 ? 15.296 -6.346 -4.436 1.00 94.88 480 TRP A O 1
ATOM 3568 N N . LEU A 1 481 ? 15.638 -6.278 -6.664 1.00 95.25 481 LEU A N 1
ATOM 3569 C CA . LEU A 1 481 ? 14.254 -5.955 -6.988 1.00 95.25 481 LEU A CA 1
ATOM 3570 C C . LEU A 1 481 ? 13.322 -7.113 -6.619 1.00 95.25 481 LEU A C 1
ATOM 3572 O O . LEU A 1 481 ? 12.304 -6.891 -5.969 1.00 95.25 481 LEU A O 1
ATOM 3576 N N . VAL A 1 482 ? 13.680 -8.351 -6.976 1.00 92.94 482 VAL A N 1
ATOM 3577 C CA . VAL A 1 482 ? 12.873 -9.531 -6.631 1.00 92.94 482 VAL A CA 1
ATOM 3578 C C . VAL A 1 482 ? 12.836 -9.745 -5.119 1.00 92.94 482 VAL A C 1
ATOM 3580 O O . VAL A 1 482 ? 11.756 -9.961 -4.578 1.00 92.94 482 VAL A O 1
ATOM 3583 N N . VAL A 1 483 ? 13.966 -9.616 -4.414 1.00 96.06 483 VAL A N 1
ATOM 3584 C CA . VAL A 1 483 ? 13.996 -9.691 -2.939 1.00 96.06 483 VAL A CA 1
ATOM 3585 C C . VAL A 1 483 ? 13.073 -8.638 -2.320 1.00 96.06 483 VAL A C 1
ATOM 3587 O O . VAL A 1 483 ? 12.249 -8.973 -1.469 1.00 96.06 483 VAL A O 1
ATOM 3590 N N . LEU A 1 484 ? 13.160 -7.382 -2.772 1.00 98.00 484 LEU A N 1
ATOM 3591 C CA . LEU A 1 484 ? 12.317 -6.295 -2.276 1.00 98.00 484 LEU A CA 1
ATOM 3592 C C . LEU A 1 484 ? 10.828 -6.578 -2.509 1.00 98.00 484 LEU A C 1
ATOM 3594 O O . LEU A 1 484 ? 10.016 -6.399 -1.603 1.00 98.00 484 LEU A O 1
ATOM 3598 N N . VAL A 1 485 ? 10.463 -7.023 -3.712 1.00 96.62 485 VAL A N 1
ATOM 3599 C CA . VAL A 1 485 ? 9.063 -7.254 -4.082 1.00 96.62 485 VAL A CA 1
ATOM 3600 C C . VAL A 1 485 ? 8.496 -8.488 -3.387 1.00 96.62 485 VAL A C 1
ATOM 3602 O O . VAL A 1 485 ? 7.401 -8.408 -2.843 1.00 96.62 485 VAL A O 1
ATOM 3605 N N . VAL A 1 486 ? 9.219 -9.609 -3.368 1.0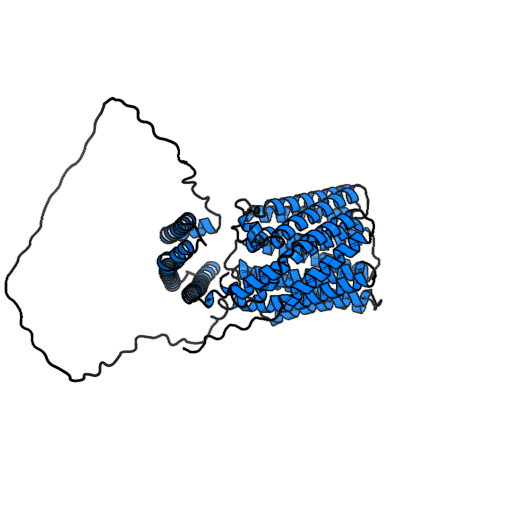0 94.44 486 VAL A N 1
ATOM 3606 C CA . VAL A 1 486 ? 8.736 -10.892 -2.831 1.00 94.44 486 VAL A CA 1
ATOM 3607 C C . VAL A 1 486 ? 8.849 -10.923 -1.306 1.00 94.44 486 VAL A C 1
ATOM 3609 O O . VAL A 1 486 ? 7.845 -11.029 -0.605 1.00 94.44 486 VAL A O 1
ATOM 3612 N N . ALA A 1 487 ? 10.063 -10.795 -0.775 1.00 96.75 487 ALA A N 1
ATOM 3613 C CA . ALA A 1 487 ? 10.318 -10.957 0.655 1.00 96.75 487 ALA A CA 1
ATOM 3614 C C . ALA A 1 487 ? 10.009 -9.688 1.459 1.00 96.75 487 ALA A C 1
ATOM 3616 O O . ALA A 1 487 ? 9.702 -9.772 2.644 1.00 96.75 487 ALA A O 1
ATOM 3617 N N . GLY A 1 488 ? 10.055 -8.517 0.817 1.00 98.31 488 GLY A N 1
ATOM 3618 C CA . GLY A 1 488 ? 9.653 -7.245 1.412 1.00 98.31 488 GLY A CA 1
ATOM 3619 C C . GLY A 1 488 ? 8.154 -6.980 1.270 1.00 98.31 488 GLY A C 1
ATOM 3620 O O . GLY A 1 488 ? 7.363 -7.251 2.177 1.00 98.31 488 GLY A O 1
ATOM 3621 N N . TYR A 1 489 ? 7.745 -6.420 0.131 1.00 98.38 489 TYR A N 1
ATOM 3622 C CA . TYR A 1 489 ? 6.396 -5.881 -0.049 1.00 98.38 489 TYR A CA 1
ATOM 3623 C C . TYR A 1 489 ? 5.301 -6.938 -0.124 1.00 98.38 489 TYR A C 1
ATOM 3625 O O . TYR A 1 489 ? 4.273 -6.766 0.529 1.00 98.38 489 TYR A O 1
ATOM 3633 N N . ALA A 1 490 ? 5.495 -8.039 -0.852 1.00 97.81 490 ALA A N 1
ATOM 3634 C CA . ALA A 1 490 ? 4.502 -9.107 -0.906 1.00 97.81 490 ALA A CA 1
ATOM 3635 C C . ALA A 1 490 ? 4.334 -9.772 0.463 1.00 97.81 490 ALA A C 1
ATOM 3637 O O . ALA A 1 490 ? 3.212 -10.099 0.837 1.00 97.81 490 ALA A O 1
ATOM 3638 N N . GLN A 1 491 ? 5.400 -9.889 1.260 1.00 97.88 491 GLN A N 1
ATOM 3639 C CA . GLN A 1 491 ? 5.313 -10.424 2.618 1.00 97.88 491 GLN A CA 1
ATOM 3640 C C . GLN A 1 491 ? 4.566 -9.481 3.573 1.00 97.88 491 GLN A C 1
ATOM 3642 O O . GLN A 1 491 ? 3.721 -9.930 4.352 1.00 97.88 491 GLN A O 1
ATOM 3647 N N . ILE A 1 492 ? 4.814 -8.169 3.488 1.00 98.44 492 ILE A N 1
ATOM 3648 C CA . ILE A 1 492 ? 4.057 -7.155 4.241 1.00 98.44 492 ILE A CA 1
ATOM 3649 C C . ILE A 1 492 ? 2.584 -7.166 3.817 1.00 98.44 492 ILE A C 1
ATOM 3651 O O . ILE A 1 492 ? 1.696 -7.174 4.674 1.00 98.44 492 ILE A O 1
ATOM 3655 N N . LEU A 1 493 ? 2.313 -7.202 2.509 1.00 97.50 493 LEU A N 1
ATOM 3656 C CA . LEU A 1 493 ? 0.962 -7.285 1.959 1.00 97.50 493 LEU A CA 1
ATOM 3657 C C . LEU A 1 493 ? 0.259 -8.553 2.446 1.00 97.50 493 LEU A C 1
ATOM 3659 O O . LEU A 1 493 ? -0.863 -8.476 2.934 1.00 97.50 493 LEU A O 1
ATOM 3663 N N . TRP A 1 494 ? 0.931 -9.698 2.387 1.00 97.62 494 TRP A N 1
ATOM 3664 C CA . TRP A 1 494 ? 0.426 -10.982 2.858 1.00 97.62 494 TRP A CA 1
ATOM 3665 C C . TRP A 1 494 ? 0.062 -10.952 4.345 1.00 97.62 494 TRP A C 1
ATOM 3667 O O . TRP A 1 494 ? -1.066 -11.289 4.712 1.00 97.62 494 TRP A O 1
ATOM 3677 N N . GLY A 1 495 ? 0.968 -10.468 5.203 1.00 97.19 495 GLY A N 1
ATOM 3678 C CA . GLY A 1 495 ? 0.705 -10.314 6.637 1.00 97.19 495 GLY A CA 1
ATOM 3679 C C . GLY A 1 495 ? -0.460 -9.360 6.917 1.00 97.19 495 GLY A C 1
ATOM 3680 O O . GLY A 1 495 ? -1.272 -9.605 7.813 1.00 97.19 495 GLY A O 1
ATOM 3681 N N . SER A 1 496 ? -0.588 -8.310 6.101 1.00 97.19 496 SER A N 1
ATOM 3682 C CA . SER A 1 496 ? -1.681 -7.340 6.180 1.00 97.19 496 SER A CA 1
ATOM 3683 C C . SER A 1 496 ? -3.017 -7.932 5.745 1.00 97.19 496 SER A C 1
ATOM 3685 O O . SER A 1 496 ? -4.004 -7.799 6.466 1.00 97.19 496 SER A O 1
ATOM 3687 N N . LEU A 1 497 ? -3.066 -8.645 4.620 1.00 95.88 497 LEU A N 1
ATOM 3688 C CA . LEU A 1 497 ? -4.270 -9.313 4.120 1.00 95.88 497 LEU A CA 1
ATOM 3689 C C . LEU A 1 497 ? -4.738 -10.417 5.065 1.00 95.88 497 LEU A C 1
ATOM 3691 O O . LEU A 1 497 ? -5.935 -10.538 5.315 1.00 95.88 497 LEU A O 1
ATOM 3695 N N . ALA A 1 498 ? -3.809 -11.160 5.665 1.00 95.94 498 ALA A N 1
ATOM 3696 C CA . ALA A 1 498 ? -4.120 -12.161 6.675 1.00 95.94 498 ALA A CA 1
ATOM 3697 C C . ALA A 1 498 ? -4.838 -11.561 7.904 1.00 95.94 498 ALA A C 1
ATOM 3699 O O . ALA A 1 498 ? -5.579 -12.269 8.589 1.00 95.94 498 ALA A O 1
ATOM 3700 N N . TYR A 1 499 ? -4.660 -10.267 8.187 1.00 94.94 499 TYR A N 1
ATOM 3701 C CA . TYR A 1 499 ? -5.453 -9.543 9.184 1.00 94.94 499 TYR A CA 1
ATOM 3702 C C . TYR A 1 499 ? -6.737 -8.940 8.589 1.00 94.94 499 TYR A C 1
ATOM 3704 O O . TYR A 1 499 ? -7.825 -9.093 9.145 1.00 94.94 499 TYR A O 1
ATOM 3712 N N . LEU A 1 500 ? -6.621 -8.253 7.452 1.00 94.81 500 LEU A N 1
ATOM 3713 C CA . LEU A 1 500 ? -7.702 -7.464 6.863 1.00 94.81 500 LEU A CA 1
ATOM 3714 C C . LEU A 1 500 ? -8.848 -8.318 6.316 1.00 94.81 500 LEU A C 1
ATOM 3716 O O . LEU A 1 500 ? -9.997 -7.905 6.432 1.00 94.81 500 LEU A O 1
ATOM 3720 N N . LEU A 1 501 ? -8.575 -9.499 5.754 1.00 94.06 501 LEU A N 1
ATOM 3721 C CA . LEU A 1 501 ? -9.608 -10.376 5.192 1.00 94.06 501 LEU A CA 1
ATOM 3722 C C . LEU A 1 501 ? -10.638 -10.802 6.260 1.00 94.06 501 LEU A C 1
ATOM 3724 O O . LEU A 1 501 ? -11.818 -10.487 6.083 1.00 94.06 501 LEU A O 1
ATOM 3728 N N . PRO A 1 502 ? -10.240 -11.412 7.400 1.00 91.88 502 PRO A N 1
ATOM 3729 C CA . PRO A 1 502 ? -11.171 -11.702 8.492 1.00 91.88 502 PRO A CA 1
ATOM 3730 C C . PRO A 1 502 ? -11.890 -10.458 9.027 1.00 91.88 502 PRO A C 1
ATOM 3732 O O . PRO A 1 502 ? -13.097 -10.494 9.258 1.00 91.88 502 PRO A O 1
ATOM 3735 N N . MET A 1 503 ? -11.161 -9.348 9.186 1.00 91.31 503 MET A N 1
ATOM 3736 C CA . MET A 1 503 ? -11.704 -8.087 9.702 1.00 91.31 503 MET A CA 1
ATOM 3737 C C . MET A 1 503 ? -12.802 -7.513 8.796 1.00 91.31 503 MET A C 1
ATOM 3739 O O . MET A 1 503 ? -13.822 -7.029 9.284 1.00 91.31 503 MET A O 1
ATOM 3743 N N . LEU A 1 504 ? -12.596 -7.556 7.479 1.00 91.00 504 LEU A N 1
ATOM 3744 C CA . LEU A 1 504 ? -13.520 -7.001 6.495 1.00 91.00 504 LEU A CA 1
ATOM 3745 C C . LEU A 1 504 ? -14.713 -7.919 6.229 1.00 91.00 504 LEU A C 1
ATOM 3747 O O . LEU A 1 504 ? -15.803 -7.411 5.962 1.00 91.00 504 LEU A O 1
ATOM 3751 N N . ARG A 1 505 ? -14.545 -9.243 6.345 1.00 88.50 505 ARG A N 1
ATOM 3752 C CA . ARG A 1 505 ? -15.647 -10.219 6.281 1.00 88.50 505 ARG A CA 1
ATOM 3753 C C . ARG A 1 505 ? -16.741 -9.914 7.311 1.00 88.50 505 ARG A C 1
ATOM 3755 O O . ARG A 1 505 ? -17.931 -9.975 6.983 1.00 88.50 505 ARG A O 1
ATOM 3762 N N . GLY A 1 506 ? -16.332 -9.548 8.528 1.00 80.56 506 GLY A N 1
ATOM 3763 C CA . GLY A 1 506 ? -17.221 -9.321 9.668 1.00 80.56 506 GLY A CA 1
ATOM 3764 C C . GLY A 1 506 ? -17.919 -10.604 10.140 1.00 80.56 506 GLY A C 1
ATOM 3765 O O . GLY A 1 506 ? -17.467 -11.711 9.852 1.00 80.56 506 GLY A O 1
ATOM 3766 N N . GLY A 1 507 ? -19.050 -10.451 10.841 1.00 74.12 507 GLY A N 1
ATOM 3767 C CA . GLY A 1 507 ? -19.915 -11.575 11.228 1.00 74.12 507 GLY A CA 1
ATOM 3768 C C . GLY A 1 507 ? -19.796 -12.064 12.672 1.00 74.12 507 GLY A C 1
ATOM 3769 O O . GLY A 1 507 ? -20.107 -13.222 12.916 1.00 74.12 507 GLY A O 1
ATOM 3770 N N . GLY A 1 508 ? -19.351 -11.229 13.615 1.00 74.19 508 GLY A N 1
ATOM 3771 C CA . GLY A 1 508 ? -19.222 -11.644 15.019 1.00 74.19 508 GLY A CA 1
ATOM 3772 C C . GLY A 1 508 ? -17.802 -12.004 15.433 1.00 74.19 508 GLY A C 1
ATOM 3773 O O . GLY A 1 508 ? -16.896 -12.106 14.605 1.00 74.19 508 GLY A O 1
ATOM 3774 N N . HIS A 1 509 ? -17.609 -12.172 16.739 1.00 73.94 509 HIS A N 1
ATOM 3775 C CA . HIS A 1 509 ? -16.303 -12.409 17.347 1.00 73.94 509 HIS A CA 1
ATOM 3776 C C . HIS A 1 509 ? -15.836 -13.830 17.040 1.00 73.94 509 HIS A C 1
ATOM 3778 O O . HIS A 1 509 ? -14.655 -14.023 16.770 1.00 73.94 509 HIS A O 1
ATOM 3784 N N . GLU A 1 510 ? -16.767 -14.784 16.977 1.00 77.75 510 GLU A N 1
ATOM 3785 C CA . GLU A 1 510 ? -16.520 -16.171 16.582 1.00 77.75 510 GLU A CA 1
ATOM 3786 C C . GLU A 1 510 ? -15.993 -16.263 15.150 1.00 77.75 510 GLU A C 1
ATOM 3788 O O . GLU A 1 510 ? -14.891 -16.758 14.927 1.00 77.75 510 GLU A O 1
ATOM 3793 N N . ARG A 1 511 ? -16.709 -15.686 14.174 1.00 81.94 511 ARG A N 1
ATOM 3794 C CA . ARG A 1 511 ? -16.247 -15.632 12.777 1.00 81.94 511 ARG A CA 1
ATOM 3795 C C . ARG A 1 511 ? -14.942 -14.852 12.638 1.00 81.94 511 ARG A C 1
ATOM 3797 O O . ARG A 1 511 ? -14.063 -15.229 11.860 1.00 81.94 511 ARG A O 1
ATOM 3804 N N . LEU A 1 512 ? -14.764 -13.768 13.384 1.00 84.88 512 LEU A N 1
ATOM 3805 C CA . LEU A 1 512 ? -13.494 -13.048 13.371 1.00 84.88 512 LEU A CA 1
ATOM 3806 C C . LEU A 1 512 ? -12.342 -13.934 13.885 1.00 84.88 512 LEU A C 1
ATOM 3808 O O . LEU A 1 512 ? -11.281 -13.977 13.261 1.00 84.88 512 LEU A O 1
ATOM 3812 N N . ALA A 1 513 ? -12.556 -14.665 14.982 1.00 83.75 513 ALA A N 1
ATOM 3813 C CA . ALA A 1 513 ? -11.579 -15.579 15.566 1.00 83.75 513 ALA A CA 1
ATOM 3814 C C . ALA A 1 513 ? -11.267 -16.763 14.637 1.00 83.75 513 ALA A C 1
ATOM 3816 O O . ALA A 1 513 ? -10.096 -17.047 14.393 1.00 83.75 513 ALA A O 1
ATOM 3817 N N . GLU A 1 514 ? -12.288 -17.384 14.046 1.00 88.88 514 GLU A N 1
ATOM 3818 C CA . GLU A 1 514 ? -12.171 -18.435 13.027 1.00 88.88 514 GLU A CA 1
ATOM 3819 C C . GLU A 1 514 ? -11.357 -17.949 11.818 1.00 88.88 514 GLU A C 1
ATOM 3821 O O . GLU A 1 514 ? -10.432 -18.621 11.353 1.00 88.88 514 GLU A O 1
ATOM 3826 N N . GLY A 1 515 ? -11.653 -16.743 11.327 1.00 91.75 515 GLY A N 1
ATOM 3827 C CA . GLY A 1 515 ? -10.916 -16.141 10.223 1.00 91.75 515 GLY A CA 1
ATOM 3828 C C . GLY A 1 515 ? -9.449 -15.909 10.586 1.00 91.75 515 GLY A C 1
ATOM 3829 O O . GLY A 1 515 ? -8.562 -16.245 9.806 1.00 91.75 515 GLY A O 1
ATOM 3830 N N . PHE A 1 516 ? -9.165 -15.402 11.789 1.00 92.44 516 PHE A N 1
ATOM 3831 C CA . PHE A 1 516 ? -7.789 -15.245 12.265 1.00 92.44 516 PHE A CA 1
ATOM 3832 C C . PHE A 1 516 ? -7.068 -16.570 12.512 1.00 92.44 516 PHE A C 1
ATOM 3834 O O . PHE A 1 516 ? -5.848 -16.612 12.341 1.00 92.44 516 PHE A O 1
ATOM 3841 N N . ALA A 1 517 ? -7.765 -17.634 12.905 1.00 91.56 517 ALA A N 1
ATOM 3842 C CA . ALA A 1 517 ? -7.190 -18.972 12.985 1.00 91.56 517 ALA A CA 1
ATOM 3843 C C . ALA A 1 517 ? -6.841 -19.486 11.580 1.00 91.56 517 ALA A C 1
ATOM 3845 O O . ALA A 1 517 ? -5.720 -19.931 11.340 1.00 91.56 517 ALA A O 1
ATOM 3846 N N . THR A 1 518 ? -7.752 -19.306 10.621 1.00 94.56 518 THR A N 1
ATOM 3847 C CA . THR A 1 518 ? -7.572 -19.705 9.218 1.00 94.56 518 THR A CA 1
ATOM 3848 C C . THR A 1 518 ? -6.389 -18.995 8.563 1.00 94.56 518 THR A C 1
ATOM 3850 O O . THR A 1 518 ? -5.597 -19.622 7.865 1.00 94.56 518 THR A O 1
ATOM 3853 N N . THR A 1 519 ? -6.202 -17.696 8.805 1.00 94.69 519 THR A N 1
ATOM 3854 C CA . THR A 1 519 ? -5.085 -16.932 8.221 1.00 94.69 519 THR A CA 1
ATOM 3855 C C . THR A 1 519 ? -3.774 -17.050 9.001 1.00 94.69 519 THR A C 1
ATOM 3857 O O . THR A 1 519 ? -2.784 -16.401 8.658 1.00 94.69 519 THR A O 1
ATOM 3860 N N . ARG A 1 520 ? -3.727 -17.857 10.067 1.00 94.62 520 ARG A N 1
ATOM 3861 C CA . ARG A 1 520 ? -2.520 -18.067 10.874 1.00 94.62 520 ARG A CA 1
ATOM 3862 C C . ARG A 1 520 ? -1.603 -19.110 10.225 1.00 94.62 520 ARG A C 1
ATOM 3864 O O . ARG A 1 520 ? -1.602 -20.271 10.619 1.00 94.62 520 ARG A O 1
ATOM 3871 N N . SER A 1 521 ? -0.789 -18.691 9.258 1.00 96.00 521 SER A N 1
ATOM 3872 C CA . SER A 1 521 ? 0.130 -19.592 8.546 1.00 96.00 521 SER A CA 1
ATOM 3873 C C . SER A 1 521 ? 1.590 -19.426 8.967 1.00 96.00 521 SER A C 1
ATOM 3875 O O . SER A 1 521 ? 2.262 -18.480 8.564 1.00 96.00 521 SER A O 1
ATOM 3877 N N . TRP A 1 522 ? 2.117 -20.356 9.759 1.00 96.69 522 TRP A N 1
ATOM 3878 C CA . TRP A 1 522 ? 3.569 -20.463 9.947 1.00 96.69 522 TRP A CA 1
ATOM 3879 C C . TRP A 1 522 ? 4.298 -20.980 8.698 1.00 96.69 522 TRP A C 1
ATOM 3881 O O . TRP A 1 522 ? 5.328 -20.394 8.359 1.00 96.69 522 TRP A O 1
ATOM 3891 N N . PRO A 1 523 ? 3.768 -21.983 7.963 1.00 96.50 523 PRO A N 1
ATOM 3892 C CA . PRO A 1 523 ? 4.381 -22.433 6.714 1.00 96.50 523 PRO A CA 1
ATOM 3893 C C . PRO A 1 523 ? 4.482 -21.318 5.672 1.00 96.50 523 PRO A C 1
ATOM 3895 O O . PRO A 1 523 ? 5.530 -21.163 5.057 1.00 96.50 523 PRO A O 1
ATOM 3898 N N . GLY A 1 524 ? 3.444 -20.487 5.527 1.00 96.31 524 GLY A N 1
ATOM 3899 C CA . GLY A 1 524 ? 3.464 -19.349 4.605 1.00 96.31 524 GLY A CA 1
ATOM 3900 C C . GLY A 1 524 ? 4.543 -18.321 4.956 1.00 96.31 524 GLY A C 1
ATOM 3901 O O . GLY A 1 524 ? 5.266 -17.865 4.074 1.00 96.31 524 GLY A O 1
ATOM 3902 N N . LEU A 1 525 ? 4.724 -18.012 6.248 1.00 97.00 525 LEU A N 1
ATOM 3903 C CA . LEU A 1 525 ? 5.811 -17.136 6.697 1.00 97.00 525 LEU A CA 1
ATOM 3904 C C . LEU A 1 525 ? 7.192 -17.740 6.394 1.00 97.00 525 LEU A C 1
ATOM 3906 O O . LEU A 1 525 ? 8.084 -17.026 5.937 1.00 97.00 525 LEU A O 1
ATOM 3910 N N . ALA A 1 526 ? 7.379 -19.037 6.647 1.00 97.12 526 ALA A N 1
ATOM 3911 C CA . ALA A 1 526 ? 8.634 -19.721 6.349 1.00 97.12 526 ALA A CA 1
ATOM 3912 C C . ALA A 1 526 ? 8.923 -19.712 4.840 1.00 97.12 526 ALA A C 1
ATOM 3914 O O . ALA A 1 526 ? 10.005 -19.299 4.430 1.00 97.12 526 ALA A O 1
ATOM 3915 N N . ALA A 1 527 ? 7.936 -20.071 4.017 1.00 96.44 527 ALA A N 1
ATOM 3916 C CA . ALA A 1 527 ? 8.048 -20.101 2.563 1.00 96.44 527 ALA A CA 1
ATOM 3917 C C . ALA A 1 527 ? 8.404 -18.724 1.974 1.00 96.44 527 ALA A C 1
ATOM 3919 O O . ALA A 1 527 ? 9.279 -18.646 1.115 1.00 96.44 527 ALA A O 1
ATOM 3920 N N . ALA A 1 528 ? 7.817 -17.636 2.486 1.00 96.00 528 ALA A N 1
ATOM 3921 C CA . ALA A 1 528 ? 8.152 -16.273 2.064 1.00 96.00 528 ALA A CA 1
ATOM 3922 C C . ALA A 1 528 ? 9.627 -15.912 2.336 1.00 96.00 528 ALA A C 1
ATOM 3924 O O . ALA A 1 528 ? 10.319 -15.390 1.460 1.00 96.00 528 ALA A O 1
ATOM 3925 N N . ASN A 1 529 ? 10.145 -16.251 3.522 1.00 97.12 529 ASN A N 1
ATOM 3926 C CA . ASN A 1 529 ? 11.543 -15.980 3.875 1.00 97.12 529 ASN A CA 1
ATOM 3927 C C . ASN A 1 529 ? 12.519 -16.884 3.112 1.00 97.12 529 ASN A C 1
ATOM 3929 O O . ASN A 1 529 ? 13.579 -16.427 2.692 1.00 97.12 529 ASN A O 1
ATOM 3933 N N . VAL A 1 530 ? 12.149 -18.146 2.888 1.00 95.38 530 VAL A N 1
ATOM 3934 C CA . VAL A 1 530 ? 12.914 -19.081 2.055 1.00 95.38 530 VAL A CA 1
ATOM 3935 C C . VAL A 1 530 ? 12.989 -18.584 0.609 1.00 95.38 530 VAL A C 1
ATOM 3937 O O . VAL A 1 530 ? 14.072 -18.565 0.028 1.00 95.38 530 VAL A O 1
ATOM 3940 N N . ALA A 1 531 ? 11.874 -18.110 0.048 1.00 93.69 531 ALA A N 1
ATOM 3941 C CA . ALA A 1 531 ? 11.849 -17.485 -1.271 1.00 93.69 531 ALA A CA 1
ATOM 3942 C C . ALA A 1 531 ? 12.745 -16.235 -1.327 1.00 93.69 531 ALA A C 1
ATOM 3944 O O . ALA A 1 531 ? 13.477 -16.051 -2.299 1.00 93.69 531 ALA A O 1
ATOM 3945 N N . GLY A 1 532 ? 12.741 -15.412 -0.273 1.00 94.19 532 GLY A N 1
ATOM 3946 C CA . GLY A 1 532 ? 13.626 -14.252 -0.135 1.00 94.19 532 GLY A CA 1
ATOM 3947 C C . GLY A 1 532 ? 15.109 -14.609 -0.126 1.00 94.19 532 GLY A C 1
ATOM 3948 O O . GLY A 1 532 ? 15.881 -14.042 -0.899 1.00 94.19 532 GLY A O 1
ATOM 3949 N N . LEU A 1 533 ? 15.501 -15.592 0.690 1.00 94.25 533 LEU A N 1
ATOM 3950 C CA . LEU A 1 533 ? 16.870 -16.115 0.728 1.00 94.25 533 LEU A CA 1
ATOM 3951 C C . LEU A 1 533 ? 17.287 -16.663 -0.637 1.00 94.25 533 LEU A C 1
ATOM 3953 O O . LEU A 1 533 ? 18.352 -16.315 -1.143 1.00 94.25 533 LEU A O 1
ATOM 3957 N N . GLY A 1 534 ? 16.421 -17.464 -1.259 1.00 92.75 534 GLY A N 1
ATOM 3958 C CA . GLY A 1 534 ? 16.641 -18.007 -2.592 1.00 92.75 534 GLY A CA 1
ATOM 3959 C C . GLY A 1 534 ? 16.846 -16.913 -3.642 1.00 92.75 534 GLY A C 1
ATOM 3960 O O . GLY A 1 534 ? 17.812 -16.968 -4.402 1.00 92.75 534 GLY A O 1
ATOM 3961 N N . ALA A 1 535 ? 16.003 -15.876 -3.650 1.00 90.94 535 ALA A N 1
ATOM 3962 C CA . ALA A 1 535 ? 16.142 -14.726 -4.545 1.00 90.94 535 ALA A CA 1
ATOM 3963 C C . ALA A 1 535 ? 17.437 -13.929 -4.297 1.00 90.94 535 ALA A C 1
ATOM 3965 O O . ALA A 1 535 ? 18.077 -13.481 -5.251 1.00 90.94 535 ALA A O 1
ATOM 3966 N N . ALA A 1 536 ? 17.867 -13.799 -3.038 1.00 92.31 536 ALA A N 1
ATOM 3967 C CA . ALA A 1 536 ? 19.091 -13.086 -2.672 1.00 92.31 536 ALA A CA 1
ATOM 3968 C C . ALA A 1 536 ? 20.367 -13.763 -3.206 1.00 92.31 536 ALA A C 1
ATOM 3970 O O . ALA A 1 536 ? 21.359 -13.076 -3.456 1.00 92.31 536 ALA A O 1
ATOM 3971 N N . THR A 1 537 ? 20.340 -15.078 -3.459 1.00 89.75 537 THR A N 1
ATOM 3972 C CA . THR A 1 537 ? 21.471 -15.789 -4.090 1.00 89.75 537 THR A CA 1
ATOM 3973 C C . THR A 1 537 ? 21.725 -15.370 -5.542 1.00 89.75 537 THR A C 1
ATOM 3975 O O . THR A 1 537 ? 22.787 -15.660 -6.088 1.00 89.75 537 THR A O 1
ATOM 3978 N N . GLY A 1 538 ? 20.759 -14.704 -6.188 1.00 80.00 538 GLY A N 1
ATOM 3979 C CA . GLY A 1 538 ? 20.853 -14.282 -7.586 1.00 80.00 538 GLY A CA 1
ATOM 3980 C C . GLY A 1 538 ? 20.761 -15.422 -8.605 1.00 80.00 538 GLY A C 1
ATOM 3981 O O . GLY A 1 538 ? 20.904 -15.165 -9.798 1.00 80.00 538 GLY A O 1
ATOM 3982 N N . ARG A 1 539 ? 20.509 -16.665 -8.170 1.00 78.12 539 ARG A N 1
ATOM 3983 C CA . ARG A 1 539 ? 20.347 -17.827 -9.052 1.00 78.12 539 ARG A CA 1
ATOM 3984 C C . ARG A 1 539 ? 18.902 -18.332 -9.000 1.00 78.12 539 ARG A C 1
ATOM 3986 O O . ARG A 1 539 ? 18.385 -18.556 -7.903 1.00 78.12 539 ARG A O 1
ATOM 3993 N N . PRO A 1 540 ? 18.232 -18.532 -10.149 1.00 66.81 540 PRO A N 1
ATOM 3994 C CA . PRO A 1 540 ? 16.938 -19.195 -10.168 1.00 66.81 540 PRO A CA 1
ATOM 3995 C C . PRO A 1 540 ? 17.155 -20.652 -9.764 1.00 66.81 540 PRO A C 1
ATOM 3997 O O . PRO A 1 540 ? 17.694 -21.449 -10.525 1.00 66.81 540 PRO A O 1
ATOM 4000 N N . THR A 1 541 ? 16.783 -20.992 -8.536 1.00 79.62 541 THR A N 1
ATOM 4001 C CA . THR A 1 541 ? 16.803 -22.379 -8.077 1.00 79.62 541 THR A CA 1
ATOM 4002 C C . THR A 1 541 ? 15.384 -22.923 -8.100 1.00 79.62 541 THR A C 1
ATOM 4004 O O . THR A 1 541 ? 14.428 -22.211 -7.774 1.00 79.62 541 THR A O 1
ATOM 4007 N N . THR A 1 542 ? 15.241 -24.204 -8.440 1.00 84.19 542 THR A N 1
ATOM 4008 C CA . THR A 1 542 ? 13.976 -24.940 -8.307 1.00 84.19 542 THR A CA 1
ATOM 4009 C C . THR A 1 542 ? 13.398 -24.768 -6.903 1.00 84.19 542 THR A C 1
ATOM 4011 O O . THR A 1 542 ? 12.195 -24.611 -6.733 1.00 84.19 542 THR A O 1
ATOM 4014 N N . PHE A 1 543 ? 14.269 -24.686 -5.896 1.00 83.12 543 PHE A N 1
ATOM 4015 C CA . PHE A 1 543 ? 13.905 -24.434 -4.509 1.00 83.12 543 PHE A CA 1
ATOM 4016 C C . PHE A 1 543 ? 13.217 -23.073 -4.292 1.00 83.12 543 PHE A C 1
ATOM 4018 O O . PHE A 1 543 ? 12.163 -23.026 -3.660 1.00 83.12 543 PHE A O 1
ATOM 4025 N N . THR A 1 544 ? 13.739 -21.979 -4.864 1.00 87.00 544 THR A N 1
ATOM 4026 C CA . THR A 1 544 ? 13.081 -20.658 -4.816 1.00 87.00 544 THR A CA 1
ATOM 4027 C C . THR A 1 544 ? 11.695 -20.708 -5.461 1.00 87.00 544 THR A C 1
ATOM 4029 O O . THR A 1 544 ? 10.734 -20.186 -4.898 1.00 87.00 544 THR A O 1
ATOM 4032 N N . ALA A 1 545 ? 11.573 -21.357 -6.623 1.00 87.00 545 ALA A N 1
ATOM 4033 C CA . ALA A 1 545 ? 10.300 -21.478 -7.331 1.00 87.00 545 ALA A CA 1
ATOM 4034 C C . ALA A 1 545 ? 9.271 -22.295 -6.529 1.00 87.00 545 ALA A C 1
ATOM 4036 O O . ALA A 1 545 ? 8.128 -21.866 -6.384 1.00 87.00 545 ALA A O 1
ATOM 4037 N N . VAL A 1 546 ? 9.690 -23.421 -5.941 1.00 90.56 546 VAL A N 1
ATOM 4038 C CA . VAL A 1 546 ? 8.849 -24.256 -5.069 1.00 90.56 546 VAL A CA 1
ATOM 4039 C C . VAL A 1 546 ? 8.400 -23.482 -3.829 1.00 90.56 546 VAL A C 1
ATOM 4041 O O . VAL A 1 546 ? 7.226 -23.544 -3.471 1.00 90.56 546 VAL A O 1
ATOM 4044 N N . ALA A 1 547 ? 9.287 -22.706 -3.201 1.00 93.38 547 ALA A N 1
ATOM 4045 C CA . ALA A 1 547 ? 8.934 -21.882 -2.046 1.00 93.38 547 ALA A CA 1
ATOM 4046 C C . ALA A 1 547 ? 7.895 -20.804 -2.401 1.00 93.38 547 ALA A C 1
ATOM 4048 O O . ALA A 1 547 ? 6.917 -20.630 -1.673 1.00 93.38 547 ALA A O 1
ATOM 4049 N N . ILE A 1 548 ? 8.060 -20.123 -3.542 1.00 92.12 548 ILE A N 1
ATOM 4050 C CA . ILE A 1 548 ? 7.078 -19.149 -4.043 1.00 92.12 548 ILE A CA 1
ATOM 4051 C C . ILE A 1 548 ? 5.741 -19.838 -4.333 1.00 92.12 548 ILE A C 1
ATOM 4053 O O . ILE A 1 548 ? 4.704 -19.355 -3.885 1.00 92.12 548 ILE A O 1
ATOM 4057 N N . ALA A 1 549 ? 5.750 -20.975 -5.032 1.00 92.31 549 ALA A N 1
ATOM 4058 C CA . ALA A 1 549 ? 4.536 -21.715 -5.365 1.00 92.31 549 ALA A CA 1
ATOM 4059 C C . ALA A 1 549 ? 3.786 -22.172 -4.104 1.00 92.31 549 ALA A C 1
ATOM 4061 O O . ALA A 1 549 ? 2.590 -21.917 -3.975 1.00 92.31 549 ALA A O 1
ATOM 4062 N N . ALA A 1 550 ? 4.491 -22.768 -3.138 1.00 94.81 550 ALA A N 1
ATOM 4063 C CA . ALA A 1 550 ? 3.915 -23.176 -1.859 1.00 94.81 550 ALA A CA 1
ATOM 4064 C C . ALA A 1 550 ? 3.304 -21.985 -1.107 1.00 94.81 550 ALA A C 1
ATOM 4066 O O . ALA A 1 550 ? 2.200 -22.085 -0.570 1.00 94.81 550 ALA A O 1
ATOM 4067 N N . TRP A 1 551 ? 3.988 -20.837 -1.107 1.00 96.00 551 TRP A N 1
ATOM 4068 C CA . TRP A 1 551 ? 3.488 -19.628 -0.462 1.00 96.00 551 TRP A CA 1
ATOM 4069 C C . TRP A 1 551 ? 2.238 -19.062 -1.146 1.00 96.00 551 TRP A C 1
ATOM 4071 O O . TRP A 1 551 ? 1.274 -18.697 -0.466 1.00 96.00 551 TRP A O 1
ATOM 4081 N N . VAL A 1 552 ? 2.216 -19.019 -2.481 1.00 94.19 552 VAL A N 1
ATOM 4082 C CA . VAL A 1 552 ? 1.060 -18.562 -3.267 1.00 94.19 552 VAL A CA 1
ATOM 4083 C C . VAL A 1 552 ? -0.138 -19.488 -3.057 1.00 94.19 552 VAL A C 1
ATOM 4085 O O . VAL A 1 552 ? -1.235 -18.997 -2.793 1.00 94.19 552 VAL A O 1
ATOM 4088 N N . LEU A 1 553 ? 0.063 -20.807 -3.100 1.00 94.69 553 LEU A N 1
ATOM 4089 C CA . LEU A 1 553 ? -0.997 -21.798 -2.893 1.00 94.69 553 LEU A CA 1
ATOM 4090 C C . LEU A 1 553 ? -1.572 -21.739 -1.470 1.00 94.69 553 LEU A C 1
ATOM 4092 O O . LEU A 1 553 ? -2.792 -21.697 -1.311 1.00 94.69 553 LEU A O 1
ATOM 4096 N N . ASP A 1 554 ? -0.718 -21.654 -0.442 1.00 95.69 554 ASP A N 1
ATOM 4097 C CA . ASP A 1 554 ? -1.151 -21.471 0.953 1.00 95.69 554 ASP A CA 1
ATOM 4098 C C . ASP A 1 554 ? -1.988 -20.193 1.110 1.00 95.69 554 ASP A C 1
ATOM 4100 O O . ASP A 1 554 ? -3.057 -20.196 1.726 1.00 95.69 554 ASP A O 1
ATOM 4104 N N . SER A 1 555 ? -1.534 -19.100 0.496 1.00 94.06 555 SER A N 1
ATOM 4105 C CA . SER A 1 555 ? -2.221 -17.809 0.540 1.00 94.06 555 SER A CA 1
ATOM 4106 C C . SER A 1 555 ? -3.576 -17.855 -0.165 1.00 94.06 555 SER A C 1
ATOM 4108 O O . SER A 1 555 ? -4.568 -17.373 0.387 1.00 94.06 555 SER A O 1
ATOM 4110 N N . ALA A 1 556 ? -3.635 -18.459 -1.354 1.00 93.62 556 ALA A N 1
ATOM 4111 C CA . ALA A 1 556 ? -4.856 -18.604 -2.137 1.00 93.62 556 ALA A CA 1
ATOM 4112 C C . ALA A 1 556 ? -5.894 -19.459 -1.399 1.00 93.62 556 ALA A C 1
ATOM 4114 O O . ALA A 1 556 ? -7.045 -19.042 -1.259 1.00 93.62 556 ALA A O 1
ATOM 4115 N N . TRP A 1 557 ? -5.476 -20.602 -0.845 1.00 95.56 557 TRP A N 1
ATOM 4116 C CA . TRP A 1 557 ? -6.353 -21.480 -0.071 1.00 95.56 557 TRP A CA 1
ATOM 4117 C C . TRP A 1 557 ? -6.947 -20.762 1.149 1.00 95.56 557 TRP A C 1
ATOM 4119 O O . TRP A 1 557 ? -8.160 -20.799 1.367 1.00 95.56 557 TRP A O 1
ATOM 4129 N N . ARG A 1 558 ? -6.131 -20.027 1.918 1.00 95.19 558 ARG A N 1
ATOM 4130 C CA . ARG A 1 558 ? -6.611 -19.278 3.097 1.00 95.19 558 ARG A CA 1
ATOM 4131 C C . ARG A 1 558 ? -7.539 -18.133 2.719 1.00 95.19 558 ARG A C 1
ATOM 4133 O O . ARG A 1 558 ? -8.558 -17.938 3.380 1.00 95.19 558 ARG A O 1
ATOM 4140 N N . ALA A 1 559 ? -7.210 -17.386 1.667 1.00 93.06 559 ALA A N 1
ATOM 4141 C CA . ALA A 1 559 ? -8.066 -16.315 1.170 1.00 93.06 559 ALA A CA 1
ATOM 4142 C C . ALA A 1 559 ? -9.429 -16.858 0.712 1.00 93.06 559 ALA A C 1
ATOM 4144 O O . ALA A 1 559 ? -10.458 -16.275 1.054 1.00 93.06 559 ALA A O 1
ATOM 4145 N N . ALA A 1 560 ? -9.446 -18.002 0.020 1.00 92.88 560 ALA A N 1
ATOM 4146 C CA . ALA A 1 560 ? -10.672 -18.677 -0.399 1.00 92.88 560 ALA A CA 1
ATOM 4147 C C . ALA A 1 560 ? -11.508 -19.163 0.797 1.00 92.88 560 ALA A C 1
ATOM 4149 O O . ALA A 1 560 ? -12.717 -18.949 0.820 1.00 92.88 560 ALA A O 1
ATOM 4150 N N . ARG A 1 561 ? -10.869 -19.747 1.822 1.00 93.56 561 ARG A N 1
ATOM 4151 C CA . ARG A 1 561 ? -11.544 -20.223 3.045 1.00 93.56 561 ARG A CA 1
ATOM 4152 C C . ARG A 1 561 ? -12.186 -19.101 3.856 1.00 93.56 561 ARG A C 1
ATOM 4154 O O . ARG A 1 561 ? -13.271 -19.292 4.393 1.00 93.56 561 ARG A O 1
ATOM 4161 N N . VAL A 1 562 ? -11.538 -17.939 3.954 1.00 92.44 562 VAL A N 1
ATOM 4162 C CA . VAL A 1 562 ? -12.129 -16.772 4.633 1.00 92.44 562 VAL A CA 1
ATOM 4163 C C . VAL A 1 562 ? -13.220 -16.136 3.769 1.00 92.44 562 VAL A C 1
ATOM 4165 O O . VAL A 1 562 ? -14.279 -15.770 4.279 1.00 92.44 562 VAL A O 1
ATOM 4168 N N . GLY A 1 563 ? -12.974 -16.008 2.465 1.00 87.69 563 GLY A N 1
ATOM 4169 C CA . GLY A 1 563 ? -13.869 -15.349 1.522 1.00 87.69 563 GLY A CA 1
ATOM 4170 C C . GLY A 1 563 ? -13.879 -13.820 1.644 1.00 87.69 563 GLY A C 1
ATOM 4171 O O . GLY A 1 563 ? -13.362 -13.223 2.587 1.00 87.69 563 GLY A O 1
ATOM 4172 N N . THR A 1 564 ? -14.486 -13.160 0.653 1.00 82.50 564 THR A N 1
ATOM 4173 C CA . THR A 1 564 ? -14.620 -11.685 0.598 1.00 82.50 564 THR A CA 1
ATOM 4174 C C . THR A 1 564 ? -16.077 -11.208 0.665 1.00 82.50 564 THR A C 1
ATOM 4176 O O . THR A 1 564 ? -16.365 -10.010 0.551 1.00 82.50 564 THR A O 1
ATOM 4179 N N . ALA A 1 565 ? -17.028 -12.134 0.811 1.00 80.06 565 ALA A N 1
ATOM 4180 C CA . ALA A 1 565 ? -18.439 -11.815 0.992 1.00 80.06 565 ALA A CA 1
ATOM 4181 C C . ALA A 1 565 ? -18.687 -11.241 2.396 1.00 80.06 565 ALA A C 1
ATOM 4183 O O . ALA A 1 565 ? -17.989 -11.578 3.352 1.00 80.06 565 ALA A O 1
ATOM 4184 N N . ARG A 1 566 ? -19.688 -10.356 2.528 1.00 76.50 566 ARG A N 1
ATOM 4185 C CA . ARG A 1 566 ? -20.144 -9.942 3.864 1.00 76.50 566 ARG A CA 1
ATOM 4186 C C . ARG A 1 566 ? -20.743 -11.162 4.546 1.00 76.50 566 ARG A C 1
ATOM 4188 O O . ARG A 1 566 ? -21.613 -11.795 3.957 1.00 76.50 566 ARG A O 1
ATOM 4195 N N . ALA A 1 567 ? -20.365 -11.430 5.787 1.00 67.50 567 ALA A N 1
ATOM 4196 C CA . ALA A 1 567 ? -21.187 -12.294 6.618 1.00 67.50 567 ALA A CA 1
ATOM 4197 C C . ALA A 1 567 ? -22.567 -11.639 6.827 1.00 67.50 567 ALA A C 1
ATOM 4199 O O . ALA A 1 567 ? -22.642 -10.443 7.137 1.00 67.50 567 ALA A O 1
ATOM 4200 N N . ALA A 1 568 ? -23.644 -12.413 6.662 1.00 60.41 568 ALA A N 1
ATOM 4201 C CA . ALA A 1 568 ? -24.964 -12.014 7.138 1.00 60.41 568 ALA A CA 1
ATOM 4202 C C . ALA A 1 568 ? -24.881 -11.721 8.644 1.00 60.41 568 ALA A C 1
ATOM 4204 O O . ALA A 1 568 ? -24.126 -12.381 9.367 1.00 60.41 568 ALA A O 1
ATOM 4205 N N . ARG A 1 569 ? -25.608 -10.699 9.110 1.00 54.91 569 ARG A N 1
ATOM 4206 C CA . ARG A 1 569 ? -25.809 -10.544 10.553 1.00 54.91 569 ARG A CA 1
ATOM 4207 C C . ARG A 1 569 ? -26.674 -11.725 11.009 1.00 54.91 569 ARG A C 1
ATOM 4209 O O . ARG A 1 569 ? -27.603 -12.050 10.269 1.00 54.91 569 ARG A O 1
ATOM 4216 N N . PRO A 1 570 ? -26.389 -12.352 12.162 1.00 46.41 570 PRO A N 1
ATOM 4217 C CA . PRO A 1 570 ? -27.395 -13.187 12.794 1.00 46.41 570 PRO A CA 1
ATOM 4218 C C . PRO A 1 570 ? -28.633 -12.305 12.968 1.00 46.41 570 PRO A C 1
ATOM 4220 O O . PRO A 1 570 ? -28.533 -11.208 13.520 1.00 46.41 570 PRO A O 1
ATOM 4223 N N . THR A 1 571 ? -29.743 -12.708 12.363 1.00 41.16 571 THR A N 1
ATOM 4224 C CA . THR A 1 571 ? -31.046 -12.121 12.653 1.00 41.16 571 THR A CA 1
ATOM 4225 C C . THR A 1 571 ? -31.299 -12.346 14.134 1.00 41.16 571 THR A C 1
ATOM 4227 O O . THR A 1 571 ? -31.176 -13.480 14.593 1.00 41.16 571 THR A O 1
ATOM 4230 N N . GLU A 1 572 ? -31.584 -11.274 14.873 1.00 40.50 572 GLU A N 1
ATOM 4231 C CA . GLU A 1 572 ? -32.230 -11.399 16.177 1.00 40.50 572 GLU A CA 1
ATOM 4232 C C . GLU A 1 572 ? -33.475 -12.260 15.946 1.00 40.50 572 GLU A C 1
ATOM 4234 O O . GLU A 1 572 ? -34.319 -11.916 15.114 1.00 40.50 572 GLU A O 1
ATOM 4239 N N . GLU A 1 573 ? -33.528 -13.433 16.579 1.00 29.66 573 GLU A N 1
ATOM 4240 C CA . GLU A 1 573 ? -34.791 -14.148 16.710 1.00 29.66 573 GLU A CA 1
ATOM 4241 C C . GLU A 1 573 ? -35.783 -13.171 17.350 1.00 29.66 573 GLU A C 1
ATOM 4243 O O . GLU A 1 573 ? -35.440 -12.545 18.358 1.00 29.66 573 GLU A O 1
ATOM 4248 N N . PRO A 1 574 ? -36.971 -12.973 16.759 1.00 34.06 574 PRO A N 1
ATOM 4249 C CA . PRO A 1 574 ? -37.990 -12.161 17.393 1.00 34.06 574 PRO A CA 1
ATOM 4250 C C . PRO A 1 574 ? -38.429 -12.896 18.663 1.00 34.06 574 PRO A C 1
ATOM 4252 O O . PRO A 1 574 ? -39.058 -13.950 18.577 1.00 34.06 574 PRO A O 1
ATOM 4255 N N . THR A 1 575 ? -38.040 -12.369 19.824 1.00 36.09 575 THR A N 1
ATOM 4256 C CA . THR A 1 575 ? -38.605 -12.748 21.127 1.00 36.09 575 THR A CA 1
ATOM 4257 C C . THR A 1 575 ? -39.922 -12.044 21.362 1.00 36.09 575 THR A C 1
ATOM 4259 O O . THR A 1 575 ? -39.939 -10.806 21.152 1.00 36.09 575 THR A O 1
#

Mean predicted aligned error: 13.85 Å